Protein 6QX6 (pdb70)

Solvent-accessible surface area: 24223 Å² total; per-residue (Å²): 119,57,65,25,2,0,79,72,2,7,105,41,0,7,120,6,0,122,138,66,23,35,153,85,6,51,8,4,36,40,48,147,46,34,68,60,64,74,28,151,87,98,67,0,72,2,3,0,3,6,2,1,4,109,25,0,5,0,0,0,0,0,14,4,10,4,20,37,61,7,3,23,0,6,0,0,0,1,0,2,9,25,8,10,0,1,2,0,4,0,27,0,32,10,48,114,77,18,13,49,0,18,0,1,6,9,11,3,44,77,68,129,124,14,81,136,112,15,8,112,62,0,53,118,22,23,94,128,12,38,179,65,4,75,44,13,14,96,40,84,125,92,6,91,76,11,35,13,17,1,11,0,19,2,110,6,132,108,36,144,58,0,82,51,97,0,37,78,0,0,42,42,0,0,53,58,0,2,67,30,6,109,74,13,145,72,22,114,76,101,109,65,48,52,140,0,109,89,59,1,24,30,5,3,83,32,18,6,112,97,15,114,22,54,48,58,10,47,148,15,27,20,83,150,27,0,62,110,0,0,62,3,0,0,6,0,0,65,56,18,41,143,72,42,95,17,111,66,21,103,71,13,126,39,117,86,116,74,51,32,129,67,37,156,134,44,13,0,74,70,3,7,105,38,0,8,130,9,0,126,142,65,10,30,155,87,14,64,12,1,29,30,52,147,43,39,65,59,65,88,14,144,78,103,74,0,67,2,3,1,2,6,1,2,4,130,31,0,7,0,0,0,0,1,14,3,14,1,34,101,49,11,8,20,0,8,0,0,0,0,0,3,10,27,6,10,0,1,3,0,6,0,26,0,29,20,67,110,76,19,9,43,0,13,0,0,5,9,12,4,42,74,77,152,145,12,77,144,105,16,6,110,61,0,51,125,24,37,94,122,12,38,150,62,3,90,148,18,21,136,27,65,127,95,6,91,82,14,37,14,57,1,14,1,18,3,97,10,144,109,64,138,75,0,83,53,94,0,34,81,0,0,44,50,0,0,53,63,0,1,73,32,5,106,71,15,147,72,22,114,77,100,111,65,52,52,140,0,122,94,58,1,31,28,4,2,78,38,16,8,100,90,18,114,24,86,41,46,8,27,125,17,14,2,53,67,27,0,44,105,0,2,61,2,0,1,4,0,0,64,60,18,38,138,81,45,74,24,114,66,20,104,79,12,124,46,116,50,113,93,52,35,128,61,39,168

B-factor: mean 30.99, std 13.5, range [9.86, 108.73]

Sequence (526 aa):
AVSDIYKPFWEWAAKTIKERLGDDLVSYPIPDGYLRKEAMVSLAWTQSYGYQTKKMRQIRAAHVNGGASLQVLNLVFFPHMNYDLPFLGLDDLVTLPGGHLIAIDMQPLFQTEEYKKKYAEPCMDMYQKHVKNLPWGGDFPEEAKQYFSPVFLWTRPQEDKQVETYVFEAFKDYINKYLDFVEAAKPVTDPDHLARIRERRQLSYLQYRAEKDPARRGMMFTRMYGPEWTERYIHGFLFDLEEKMESGEYKTGELLPCSDPLNFQPTPSDIYKPFWEWAAKTIKEERLGDDLVSYPIPDGYLRKEAMVSLAWTQSYGYQTKKMRQIRAAHVNGGASLQVLNLVFFPHMNYDLPFLGLDDDLVTLPGGHLIAIDMQPLFQTEEYKKKYAEPCMDMYQKHVKNLPWGGDFPEEAKQYFSPVFLWTRPQEDKQVETYVFEAFKDYINKYLDFVEAAKPVTDPDHLARIRERQLSYLQYRAEKDPARGMFTRMYGPEWTERYIHGFLFDLEEKMESGEYKTGELLPCSDPLNFQPTP

Radius of gyration: 28.07 Å; Cα contacts (8 Å, |Δi|>4): 938; chains: 2; bounding box: 65×59×80 Å

Organism: Guillardia theta (strain CCMP2712) (NCBI:txid905079)

InterPro domains:
  IPR009249 Ferredoxin-dependent bilin reductase [PF05996] (101-327)
  IPR009249 Ferredoxin-dependent bilin reductase [PTHR34557] (62-334)

Foldseek 3Di:
DDQALCPVVLVVVLVCCCVLCPPQKDFADDPPPRQKDWDPVCIKMWHKGWIAGLFWQIWMWIFIGPTQQWTWIWTKTHTFLQFQFFIWTWIWTHHPVFIKTKTARFGLADDPVRCVVPVVVCVVVLVVLCVLFPACDDDDDVCVNRGHPSIRTHTDHDSVCCNPSVSVSSVVSSVVSSVCSVPTDGHDPVVSSVSSVVSLVVVLVCCLVPPCVQVVVCSGPNNPVSNCCSCVPVSPVVVCVVVVQDDGSDHGDDDDGHDSDGDD/DLLCPVVLVVVLVVCCVLCVVFKDFDDDDPPRQKAWDAVVIKIWHKGWMAGLFFQIWMWIFIPHDLAKTWIWTKTHTFLQFQFFIFTWIWIAGNQFIKTKTASFGLADDPVRCVVPVVVCVVVLVVLCVLFPADDPDDPVCPNRGHPSIRIHTDHDSVCCNPSVSVSSVVSVVVSSVCSVPTDGHDPVVSSVSSVVSLCVVLVCCLVPPCVQVVCCVGPNNVVSNCCSCVPVSPVVVCVVVVQDDGSDHRDDPDDRDSDGDD

Structure (mmCIF, N/CA/C/O backbone):
data_6QX6
#
_entry.id   6QX6
#
_cell.length_a   47.690
_cell.length_b   77.690
_cell.length_c   80.940
_cell.angle_alpha   90.00
_cell.angle_beta   91.99
_cell.angle_gamma   90.00
#
_symmetry.space_group_name_H-M   'P 1 21 1'
#
loop_
_entity.id
_entity.type
_entity.pdbx_description
1 polymer 'Ferredoxin bilin reductase plastid'
2 non-polymer 15,16-DIHYDROBILIVERDIN
3 non-polymer 'SULFATE ION'
4 non-polymer 'PENTAETHYLENE GLYCOL'
5 water water
#
loop_
_atom_site.group_PDB
_atom_site.id
_atom_site.type_symbol
_atom_site.label_atom_id
_atom_site.label_alt_id
_atom_site.label_comp_id
_atom_site.label_asym_id
_atom_site.label_entity_id
_atom_site.label_seq_id
_atom_site.pdbx_PDB_ins_code
_atom_site.Cartn_x
_atom_site.Cartn_y
_atom_site.Cartn_z
_atom_site.occupancy
_atom_site.B_iso_or_equiv
_atom_site.auth_seq_id
_atom_site.auth_comp_id
_atom_site.auth_asym_id
_atom_site.auth_atom_id
_atom_site.pdbx_PDB_model_num
ATOM 1 N N . ALA A 1 5 ? 10.592 -15.278 -12.486 1.00 43.04 3 ALA A N 1
ATOM 2 C CA . ALA A 1 5 ? 9.287 -14.760 -12.093 1.00 42.88 3 ALA A CA 1
ATOM 3 C C . ALA A 1 5 ? 9.068 -14.948 -10.595 1.00 42.43 3 ALA A C 1
ATOM 4 O O . ALA A 1 5 ? 9.756 -15.746 -9.957 1.00 35.73 3 ALA A O 1
ATOM 10 N N . VAL A 1 6 ? 8.108 -14.206 -10.037 1.00 49.51 4 VAL A N 1
ATOM 11 C CA . VAL A 1 6 ? 7.796 -14.332 -8.617 1.00 45.87 4 VAL A CA 1
ATOM 12 C C . VAL A 1 6 ? 7.445 -15.784 -8.332 1.00 46.22 4 VAL A C 1
ATOM 13 O O . VAL A 1 6 ? 6.560 -16.361 -8.976 1.00 47.86 4 VAL A O 1
ATOM 26 N N . SER A 1 7 ? 8.145 -16.389 -7.371 1.00 40.72 5 SER A N 1
ATOM 27 C CA . SER A 1 7 ? 7.931 -17.804 -7.090 1.00 55.32 5 SER A CA 1
ATOM 28 C C . SER A 1 7 ? 6.626 -18.037 -6.341 1.00 55.36 5 SER A C 1
ATOM 29 O O . SER A 1 7 ? 5.910 -19.004 -6.624 1.00 57.86 5 SER A O 1
ATOM 37 N N . ASP A 1 8 ? 6.310 -17.181 -5.361 1.00 42.91 6 ASP A N 1
ATOM 38 C CA . ASP A 1 8 ? 5.108 -17.327 -4.535 1.00 37.56 6 ASP A CA 1
ATOM 39 C C . ASP A 1 8 ? 4.353 -16.004 -4.596 1.00 26.34 6 ASP A C 1
ATOM 40 O O . ASP A 1 8 ? 4.388 -15.208 -3.656 1.00 26.15 6 ASP A O 1
ATOM 49 N N . ILE A 1 9 ? 3.660 -15.779 -5.712 1.00 23.54 7 ILE A N 1
ATOM 50 C CA . ILE A 1 9 ? 3.034 -14.483 -5.944 1.00 27.68 7 ILE A CA 1
ATOM 51 C C . ILE A 1 9 ? 1.760 -14.291 -5.130 1.00 24.96 7 ILE A C 1
ATOM 52 O O . ILE A 1 9 ? 1.316 -13.150 -4.956 1.00 25.33 7 ILE A O 1
ATOM 68 N N . TYR A 1 10 ? 1.169 -15.362 -4.602 1.00 28.14 8 TYR A N 1
ATOM 69 C CA . TYR A 1 10 ? -0.047 -15.251 -3.804 1.00 29.22 8 TYR A CA 1
ATOM 70 C C . TYR A 1 10 ? 0.220 -15.288 -2.306 1.00 29.41 8 TYR A C 1
ATOM 71 O O . TYR A 1 10 ? -0.722 -15.159 -1.520 1.00 26.35 8 TYR A O 1
ATOM 89 N N . LYS A 1 11 ? 1.473 -15.447 -1.885 1.00 28.22 9 LYS A N 1
ATOM 90 C CA . LYS A 1 11 ? 1.771 -15.329 -0.460 1.00 26.56 9 LYS A CA 1
ATOM 91 C C . LYS A 1 11 ? 1.346 -13.973 0.085 1.00 22.03 9 LYS A C 1
ATOM 92 O O . LYS A 1 11 ? 0.714 -13.932 1.155 1.00 27.11 9 LYS A O 1
ATOM 111 N N . PRO A 1 12 ? 1.626 -12.846 -0.579 1.00 30.91 10 PRO A N 1
ATOM 112 C CA . PRO A 1 12 ? 1.104 -11.564 -0.076 1.00 33.75 10 PRO A CA 1
ATOM 113 C C . PRO A 1 12 ? -0.412 -11.490 -0.092 1.00 30.44 10 PRO A C 1
ATOM 114 O O . PRO A 1 12 ? -0.999 -10.774 0.729 1.00 24.04 10 PRO A O 1
ATOM 125 N N . PHE A 1 13 ? -1.066 -12.184 -1.026 1.00 23.79 11 PHE A N 1
ATOM 126 C CA . PHE A 1 13 ? -2.524 -12.242 -1.018 1.00 20.40 11 PHE A CA 1
ATOM 127 C C . PHE A 1 13 ? -3.024 -12.925 0.245 1.00 22.27 11 PHE A C 1
ATOM 128 O O . PHE A 1 13 ? -3.868 -12.385 0.970 1.00 23.37 11 PHE A O 1
ATOM 145 N N . TRP A 1 14 ? -2.512 -14.126 0.523 1.00 25.69 12 TRP A N 1
ATOM 146 C CA . TRP A 1 14 ? -2.969 -14.855 1.699 1.00 24.57 12 TRP A CA 1
ATOM 147 C C . TRP A 1 14 ? -2.669 -14.085 2.979 1.00 24.25 12 TRP A C 1
ATOM 148 O O . TRP A 1 14 ? -3.520 -13.997 3.872 1.00 22.46 12 TRP A O 1
ATOM 169 N N . GLU A 1 15 ? -1.462 -13.524 3.094 1.00 29.88 13 GLU A N 1
ATOM 170 C CA . GLU A 1 15 ? -1.112 -12.796 4.308 1.00 24.21 13 GLU A CA 1
ATOM 171 C C . GLU A 1 15 ? -2.069 -11.635 4.549 1.00 25.50 13 GLU A C 1
ATOM 172 O O . GLU A 1 15 ? -2.460 -11.371 5.693 1.00 22.65 13 GLU A O 1
ATOM 184 N N . TRP A 1 16 ? -2.470 -10.936 3.482 1.00 25.58 14 TRP A N 1
ATOM 185 C CA . TRP A 1 16 ? -3.430 -9.849 3.637 1.00 26.17 14 TRP A CA 1
ATOM 186 C C . TRP A 1 16 ? -4.803 -10.381 4.035 1.00 20.50 14 TRP A C 1
ATOM 187 O O . TRP A 1 16 ? -5.451 -9.839 4.938 1.00 22.00 14 TRP A O 1
ATOM 208 N N . ALA A 1 17 ? -5.271 -11.433 3.356 1.00 21.41 15 ALA A N 1
ATOM 209 C CA . ALA A 1 17 ? -6.566 -12.015 3.697 1.00 23.67 15 ALA A CA 1
ATOM 210 C C . ALA A 1 17 ? -6.585 -12.509 5.137 1.00 22.34 15 ALA A C 1
ATOM 211 O O . ALA A 1 17 ? -7.557 -12.285 5.866 1.00 2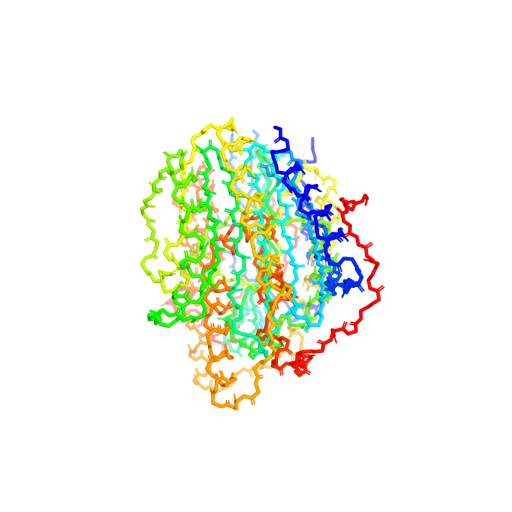1.80 15 ALA A O 1
ATOM 218 N N . ALA A 1 18 ? -5.520 -13.193 5.563 1.00 20.74 16 ALA A N 1
ATOM 219 C CA . ALA A 1 18 ? -5.449 -13.683 6.937 1.00 19.79 16 ALA A CA 1
ATOM 220 C C . ALA A 1 18 ? -5.532 -12.534 7.932 1.00 25.72 16 ALA A C 1
ATOM 221 O O . ALA A 1 18 ? -6.294 -12.591 8.905 1.00 26.44 16 ALA A O 1
ATOM 228 N N . LYS A 1 19 ? -4.740 -11.481 7.710 1.00 24.65 17 LYS A N 1
ATOM 229 C CA . LYS A 1 19 ? -4.792 -10.312 8.580 1.00 24.27 17 LYS A CA 1
ATOM 230 C C . LYS A 1 19 ? -6.192 -9.713 8.620 1.00 32.09 17 LYS A C 1
ATOM 231 O O . LYS A 1 19 ? -6.668 -9.297 9.682 1.00 30.79 17 LYS A O 1
ATOM 250 N N . THR A 1 20 ? -6.859 -9.644 7.469 1.00 27.97 18 THR A N 1
ATOM 251 C CA . THR A 1 20 ? -8.168 -9.005 7.409 1.00 25.85 18 THR A CA 1
ATOM 252 C C . THR A 1 20 ? -9.231 -9.876 8.070 1.00 24.09 18 THR A C 1
ATOM 253 O O . THR A 1 20 ? -10.039 -9.389 8.870 1.00 27.04 18 THR A O 1
ATOM 264 N N . ILE A 1 21 ? -9.241 -11.170 7.748 1.00 24.13 19 ILE A N 1
ATOM 265 C CA . ILE A 1 21 ? -10.149 -12.104 8.410 1.00 22.41 19 ILE A CA 1
ATOM 266 C C . ILE A 1 21 ? -9.986 -12.010 9.920 1.00 24.37 19 ILE A C 1
ATOM 267 O O . ILE A 1 21 ? -10.963 -11.893 10.670 1.00 24.24 19 ILE A O 1
ATOM 283 N N . LYS A 1 22 ? -8.738 -12.049 10.384 1.00 24.24 20 LYS A N 1
ATOM 284 C CA . LYS A 1 22 ? -8.473 -12.057 11.817 1.00 31.12 20 LYS A CA 1
ATOM 285 C C . LYS A 1 22 ? -8.961 -10.773 12.475 1.00 30.66 20 LYS A C 1
ATOM 286 O O . LYS A 1 22 ? -9.598 -10.811 13.536 1.00 27.86 20 LYS A O 1
ATOM 305 N N . GLU A 1 23 ? -8.683 -9.626 11.853 1.00 31.83 21 GLU A N 1
ATOM 306 C CA . GLU A 1 23 ? -9.076 -8.339 12.420 1.00 30.26 21 GLU A CA 1
ATOM 307 C C . GLU A 1 23 ? -10.589 -8.160 12.397 1.00 37.28 21 GLU A C 1
ATOM 308 O O . GLU A 1 23 ? -11.195 -7.785 13.407 1.00 37.41 21 GLU A O 1
ATOM 320 N N . ARG A 1 24 ? -11.216 -8.406 11.246 1.00 32.54 22 ARG A N 1
ATOM 321 C CA . ARG A 1 24 ? -12.609 -8.019 11.066 1.00 32.14 22 ARG A CA 1
ATOM 322 C C . ARG A 1 24 ? -13.584 -9.002 11.702 1.00 28.51 22 ARG A C 1
ATOM 323 O O . ARG A 1 24 ? -14.686 -8.601 12.091 1.00 28.29 22 ARG A O 1
ATOM 344 N N . LEU A 1 25 ? -13.216 -10.278 11.815 1.00 26.34 23 LEU A N 1
ATOM 345 C CA . LEU A 1 25 ? -14.092 -11.261 12.442 1.00 27.07 23 LEU A CA 1
ATOM 346 C C . LEU A 1 25 ? -13.750 -11.516 13.905 1.00 37.84 23 LEU A C 1
ATOM 347 O O . LEU A 1 25 ? -14.607 -12.007 14.647 1.00 40.66 23 LEU A O 1
ATOM 363 N N . GLY A 1 26 ? -12.532 -11.192 14.330 1.00 33.55 24 GLY A N 1
ATOM 364 C CA . GLY A 1 26 ? -12.216 -11.133 15.750 1.00 41.18 24 GLY A CA 1
ATOM 365 C C . GLY A 1 26 ? -12.582 -12.393 16.505 1.00 33.47 24 GLY A C 1
ATOM 366 O O . GLY A 1 26 ? -12.283 -13.515 16.079 1.00 33.35 24 GLY A O 1
ATOM 370 N N . ASP A 1 27 ? -13.236 -12.210 17.656 1.00 34.20 25 ASP A N 1
ATOM 371 C CA . ASP A 1 27 ? -13.550 -13.322 18.545 1.00 46.87 25 ASP A CA 1
ATOM 372 C C . ASP A 1 27 ? -14.667 -14.213 18.022 1.00 42.32 25 ASP A C 1
ATOM 373 O O . ASP A 1 27 ? -14.855 -15.311 18.558 1.00 44.03 25 ASP A O 1
ATOM 382 N N . ASP A 1 28 ? -15.418 -13.775 17.009 1.00 30.18 26 ASP A N 1
ATOM 383 C CA . ASP A 1 28 ? -16.361 -14.673 16.353 1.00 28.92 26 ASP A CA 1
ATOM 384 C C . ASP A 1 28 ? -15.650 -15.779 15.585 1.00 26.57 26 ASP A C 1
ATOM 385 O O . ASP A 1 28 ? -16.260 -16.817 15.305 1.00 31.57 26 ASP A O 1
ATOM 394 N N . LEU A 1 29 ? -14.378 -15.584 15.251 1.00 28.33 27 LEU A N 1
ATOM 395 C CA . LEU A 1 29 ? -13.655 -16.498 14.378 1.00 22.80 27 LEU A CA 1
ATOM 396 C C . LEU A 1 29 ? -13.095 -17.680 15.159 1.00 32.60 27 LEU A C 1
ATOM 397 O O . LEU A 1 29 ? -12.402 -17.498 16.164 1.00 33.06 27 LEU A O 1
ATOM 413 N N . VAL A 1 30 ? -13.387 -18.895 14.692 1.00 25.34 28 VAL A N 1
ATOM 414 C CA . VAL A 1 30 ? -12.813 -20.098 15.276 1.00 25.89 28 VAL A CA 1
ATOM 415 C C . VAL A 1 30 ? -12.336 -21.011 14.153 1.00 28.18 28 VAL A C 1
ATOM 416 O O . VAL A 1 30 ? -12.754 -20.895 13.000 1.00 23.03 28 VAL A O 1
ATOM 429 N N . SER A 1 31 ? -11.443 -21.928 14.507 1.00 22.50 29 SER A N 1
ATOM 430 C CA . SER A 1 31 ? -10.920 -22.865 13.526 1.00 20.37 29 SER A CA 1
ATOM 431 C C . SER A 1 31 ? -12.032 -23.750 12.984 1.00 22.86 29 SER A C 1
ATOM 432 O O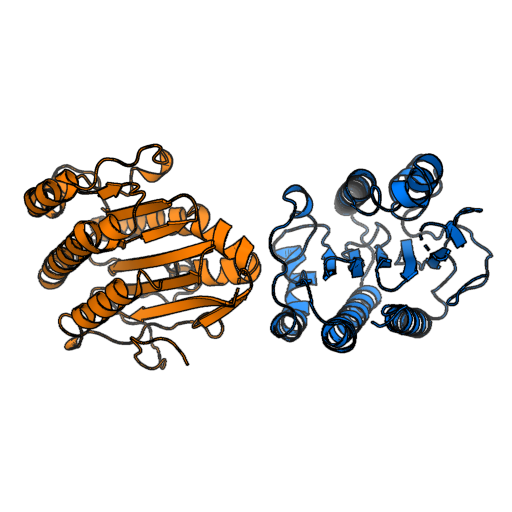 . SER A 1 31 ? -12.966 -24.115 13.702 1.00 22.66 29 SER A O 1
ATOM 440 N N . TYR A 1 32 ? -11.930 -24.071 11.698 1.00 21.22 30 TYR A N 1
ATOM 441 C CA . TYR A 1 32 ? -12.717 -25.099 11.031 1.00 21.74 30 TYR A CA 1
ATOM 442 C C . TYR A 1 32 ? -11.908 -26.389 10.966 1.00 24.15 30 TYR A C 1
ATOM 443 O O . TYR A 1 32 ? -10.715 -26.346 10.632 1.00 21.94 30 TYR A O 1
ATOM 461 N N . PRO A 1 33 ? -12.488 -27.548 11.274 1.00 21.48 31 PRO A N 1
ATOM 462 C CA . PRO A 1 33 ? -11.688 -28.785 11.296 1.00 24.11 31 PRO A CA 1
ATOM 463 C C . PRO A 1 33 ? -11.138 -29.126 9.919 1.00 26.17 31 PRO A C 1
ATOM 464 O O . PRO A 1 33 ? -11.886 -29.286 8.954 1.00 22.51 31 PRO A O 1
ATOM 475 N N . ILE A 1 34 ? -9.815 -29.237 9.835 1.00 24.91 32 ILE A N 1
ATOM 476 C CA . ILE A 1 34 ? -9.137 -29.692 8.625 1.00 29.64 32 ILE A CA 1
ATOM 477 C C . ILE A 1 34 ? -8.844 -31.183 8.800 1.00 31.14 32 ILE A C 1
ATOM 478 O O . ILE A 1 34 ? -8.061 -31.543 9.693 1.00 30.90 32 ILE A O 1
ATOM 494 N N . PRO A 1 35 ? -9.439 -32.066 7.996 1.00 29.02 33 PRO A N 1
ATOM 495 C CA . PRO A 1 35 ? -9.230 -33.506 8.209 1.00 31.05 33 PRO A CA 1
ATOM 496 C C . PRO A 1 35 ? -7.751 -33.864 8.247 1.00 34.23 33 PRO A C 1
ATOM 497 O O . PRO A 1 35 ? -6.941 -33.339 7.480 1.00 31.53 33 PRO A O 1
ATOM 508 N N . ASP A 1 36 ? -7.405 -34.774 9.156 1.00 34.14 34 ASP A N 1
ATOM 509 C CA . ASP A 1 36 ? -6.021 -35.195 9.318 1.00 36.54 34 ASP A CA 1
ATOM 510 C C . ASP A 1 36 ? -5.471 -35.725 8.001 1.00 25.48 34 ASP A C 1
ATOM 511 O O . ASP A 1 36 ? -6.118 -36.528 7.322 1.00 30.13 34 ASP A O 1
ATOM 520 N N . GLY A 1 37 ? -4.271 -35.271 7.641 1.00 30.22 35 GLY A N 1
ATOM 521 C CA . GLY A 1 37 ? -3.658 -35.634 6.382 1.00 31.30 35 GLY A CA 1
ATOM 522 C C . GLY A 1 37 ? -3.927 -34.675 5.243 1.00 29.89 35 GLY A C 1
ATOM 523 O O . GLY A 1 37 ? -3.490 -34.940 4.115 1.00 31.69 35 GLY A O 1
ATOM 527 N N . TYR A 1 38 ? -4.632 -33.572 5.497 1.00 29.47 36 TYR A N 1
ATOM 528 C CA . TYR A 1 38 ? -4.959 -32.602 4.458 1.00 25.89 36 TYR A CA 1
ATOM 529 C C . TYR A 1 38 ? -4.602 -31.181 4.873 1.00 29.51 36 TYR A C 1
ATOM 530 O O . TYR A 1 38 ? -4.987 -30.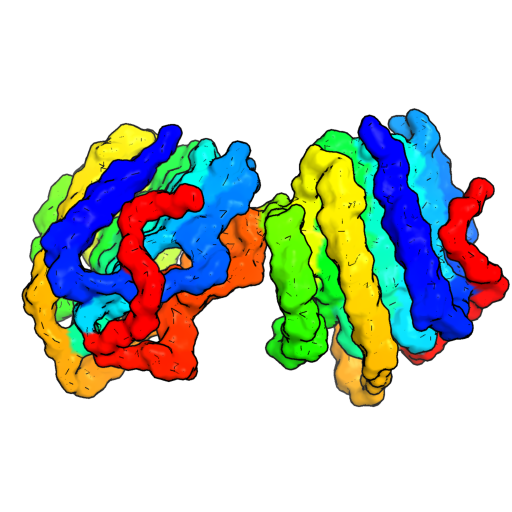229 4.184 1.00 25.63 36 TYR A O 1
ATOM 548 N N . LEU A 1 39 ? -3.858 -31.018 5.969 1.00 24.88 37 LEU A N 1
ATOM 549 C CA . LEU A 1 39 ? -3.374 -29.701 6.366 1.00 23.79 37 LEU A CA 1
ATOM 550 C C . LEU A 1 39 ? -2.229 -29.247 5.471 1.00 28.17 37 LEU A C 1
ATOM 551 O O . LEU A 1 39 ? -2.204 -28.102 5.007 1.00 21.10 37 LEU A O 1
ATOM 567 N N . ARG A 1 40 ? -1.262 -30.131 5.237 1.00 27.19 38 ARG A N 1
ATOM 568 C CA . ARG A 1 40 ? -0.106 -29.837 4.399 1.00 29.64 38 ARG A CA 1
ATOM 569 C C . ARG A 1 40 ? 0.255 -31.106 3.645 1.00 42.48 38 ARG A C 1
ATOM 570 O O . ARG A 1 40 ? 0.470 -32.155 4.259 1.00 42.93 38 ARG A O 1
ATOM 591 N N . LYS A 1 41 ? 0.311 -31.011 2.320 1.00 33.39 39 LYS A N 1
ATOM 592 C CA . LYS A 1 41 ? 0.577 -32.152 1.454 1.00 27.24 39 LYS A CA 1
ATOM 593 C C . LYS A 1 41 ? 1.665 -31.759 0.469 1.00 30.84 39 LYS A C 1
ATOM 594 O O . LYS A 1 41 ? 1.566 -30.714 -0.180 1.00 28.49 39 LYS A O 1
ATOM 613 N N . GLU A 1 42 ? 2.703 -32.588 0.363 1.00 27.31 40 GLU A N 1
ATOM 614 C CA . GLU A 1 42 ? 3.864 -32.274 -0.456 1.00 31.65 40 GLU A CA 1
ATOM 615 C C . GLU A 1 42 ? 4.202 -33.447 -1.361 1.00 39.51 40 GLU A C 1
ATOM 616 O O . GLU A 1 42 ? 4.041 -34.609 -0.977 1.00 39.76 40 GLU A O 1
ATOM 628 N N . ALA A 1 43 ? 4.669 -33.132 -2.567 1.00 31.29 41 ALA A N 1
ATOM 629 C CA . ALA A 1 43 ? 5.118 -34.146 -3.509 1.00 40.03 41 ALA A CA 1
ATOM 630 C C . ALA A 1 43 ? 6.042 -33.490 -4.523 1.00 40.66 41 ALA A C 1
ATOM 631 O O . ALA A 1 43 ? 5.928 -32.293 -4.804 1.00 38.51 41 ALA A O 1
ATOM 638 N N . MET A 1 44 ? 6.962 -34.285 -5.060 1.00 40.21 42 MET A N 1
ATOM 639 C CA . MET A 1 44 ? 7.851 -33.814 -6.112 1.00 44.36 42 MET A CA 1
ATOM 640 C C . MET A 1 44 ? 7.112 -33.786 -7.443 1.00 45.34 42 MET A C 1
ATOM 641 O O . MET A 1 44 ? 6.300 -34.667 -7.739 1.00 49.58 42 MET A O 1
ATOM 655 N N . VAL A 1 45 ? 7.397 -32.764 -8.245 1.00 53.50 43 VAL A N 1
ATOM 656 C CA . VAL A 1 45 ? 6.722 -32.585 -9.525 1.00 57.32 43 VAL A CA 1
ATOM 657 C C . VAL A 1 45 ? 7.732 -32.554 -10.665 1.00 65.57 43 VAL A C 1
ATOM 658 O O . VAL A 1 45 ? 7.445 -32.036 -11.744 1.00 65.22 43 VAL A O 1
ATOM 671 N N . SER A 1 52 ? 10.934 -29.732 -8.659 1.00 54.93 50 SER A N 1
ATOM 672 C CA . SER A 1 52 ? 10.981 -29.069 -7.361 1.00 49.45 50 SER A CA 1
ATOM 673 C C . SER A 1 52 ? 9.871 -29.575 -6.445 1.00 59.11 50 SER A C 1
ATOM 674 O O . SER A 1 52 ? 8.941 -30.248 -6.888 1.00 46.38 50 SER A O 1
ATOM 682 N N . LEU A 1 53 ? 9.981 -29.245 -5.161 1.00 43.09 51 LEU A N 1
ATOM 683 C CA . LEU A 1 53 ? 8.958 -29.614 -4.194 1.00 41.36 51 LEU A CA 1
ATOM 684 C C . LEU A 1 53 ? 7.715 -28.755 -4.398 1.00 34.02 51 LEU A C 1
ATOM 685 O O . LEU A 1 53 ? 7.810 -27.531 -4.525 1.00 32.01 51 LEU A O 1
ATOM 701 N N . ALA A 1 54 ? 6.551 -29.399 -4.445 1.00 32.51 52 ALA A N 1
ATOM 702 C CA . ALA A 1 54 ? 5.272 -28.712 -4.573 1.00 32.88 52 ALA A CA 1
ATOM 703 C C . ALA A 1 54 ? 4.393 -29.084 -3.389 1.00 33.88 52 ALA A C 1
ATOM 704 O O . ALA A 1 54 ? 4.183 -30.271 -3.119 1.00 44.40 52 ALA A O 1
ATOM 711 N N . TRP A 1 55 ? 3.875 -28.074 -2.694 1.00 31.12 53 TRP A N 1
ATOM 712 C CA . TRP A 1 55 ? 3.091 -28.289 -1.489 1.00 28.86 53 TRP A CA 1
ATOM 713 C C . TRP A 1 55 ? 1.738 -27.603 -1.604 1.00 29.53 53 TRP A C 1
ATOM 714 O O . TRP A 1 55 ? 1.554 -26.658 -2.375 1.00 22.28 53 TRP A O 1
ATOM 735 N N . THR A 1 56 ? 0.791 -28.102 -0.816 1.00 23.40 54 THR A N 1
ATOM 736 C CA . THR A 1 56 ? -0.537 -27.513 -0.693 1.00 21.12 54 THR A CA 1
ATOM 737 C C . THR A 1 56 ? -0.795 -27.277 0.787 1.00 27.24 54 THR A C 1
ATOM 738 O O . THR A 1 56 ? -0.732 -28.218 1.585 1.00 27.45 54 THR A O 1
ATOM 749 N N . GLN A 1 57 ? -1.043 -26.022 1.150 1.00 18.19 55 GLN A N 1
ATOM 750 C CA . GLN A 1 57 ? -1.294 -25.612 2.525 1.00 19.84 55 GLN A CA 1
ATOM 751 C C . GLN A 1 57 ? -2.773 -25.276 2.678 1.00 27.53 55 GLN A C 1
ATOM 752 O O . GLN A 1 57 ? -3.327 -24.523 1.870 1.00 22.04 55 GLN A O 1
ATOM 766 N N . SER A 1 58 ? -3.406 -25.824 3.715 1.00 16.50 56 SER A N 1
ATOM 767 C CA . SER A 1 58 ? -4.827 -25.618 3.967 1.00 18.87 56 SER A CA 1
ATOM 768 C C . SER A 1 58 ? -5.031 -24.661 5.135 1.00 21.36 56 SER A C 1
ATOM 769 O O . SER A 1 58 ? -4.267 -24.672 6.106 1.00 22.88 56 SER A O 1
ATOM 777 N N . TYR A 1 59 ? -6.071 -23.836 5.027 1.00 21.77 57 TYR A N 1
ATOM 778 C CA . TYR A 1 59 ? -6.516 -22.951 6.093 1.00 16.74 57 TYR A CA 1
ATOM 779 C C . TYR A 1 59 ? -8.029 -23.063 6.204 1.00 18.17 57 TYR A C 1
ATOM 780 O O . TYR A 1 59 ? -8.714 -23.212 5.190 1.00 19.28 57 TYR A O 1
ATOM 798 N N . GLY A 1 60 ? -8.548 -22.983 7.428 1.00 21.54 58 GLY A N 1
ATOM 799 C CA . GLY A 1 60 ? -9.978 -23.124 7.639 1.00 20.80 58 GLY A CA 1
ATOM 800 C C . GLY A 1 60 ? -10.498 -22.426 8.879 1.00 20.15 58 GLY A C 1
ATOM 801 O O . GLY A 1 60 ? -9.913 -22.547 9.959 1.00 21.10 58 GLY A O 1
ATOM 805 N N . TYR A 1 61 ? -11.608 -21.700 8.731 1.00 19.12 59 TYR A N 1
ATOM 806 C CA . TYR A 1 61 ? -12.215 -20.938 9.814 1.00 20.57 59 TYR A CA 1
ATOM 807 C C . TYR A 1 61 ? -13.728 -20.995 9.678 1.00 18.79 59 TYR A C 1
ATOM 808 O O . TYR A 1 61 ? -14.265 -21.410 8.646 1.00 15.82 59 TYR A O 1
ATOM 826 N N . GLN A 1 62 ? -14.414 -20.541 10.725 1.00 20.54 60 GLN A N 1
ATOM 827 C CA . GLN A 1 62 ? -15.870 -20.513 10.739 1.00 19.17 60 GLN A CA 1
ATOM 828 C C . GLN A 1 62 ? -16.346 -19.470 11.740 1.00 18.07 60 GLN A C 1
ATOM 829 O O . GLN A 1 62 ? -15.639 -19.136 12.694 1.00 22.44 60 GLN A O 1
ATOM 843 N N . THR A 1 63 ? -17.554 -18.957 11.500 1.00 19.39 61 THR A N 1
ATOM 844 C CA . THR A 1 63 ? -18.257 -18.083 12.430 1.00 21.46 61 THR A CA 1
ATOM 845 C C . THR A 1 63 ? -19.724 -18.494 12.434 1.00 22.48 61 THR A C 1
ATOM 846 O O . THR A 1 63 ? -20.136 -19.393 11.696 1.00 21.29 61 THR A O 1
ATOM 857 N N . LYS A 1 64 ? -20.534 -17.815 13.249 1.00 22.18 62 LYS A N 1
ATOM 858 C CA . LYS A 1 64 ? -21.954 -18.142 13.279 1.00 25.84 62 LYS A CA 1
ATOM 859 C C . LYS A 1 64 ? -22.658 -17.764 11.981 1.00 27.51 62 LYS A C 1
ATOM 860 O O . LYS A 1 64 ? -23.769 -18.243 11.736 1.00 25.31 62 LYS A O 1
ATOM 879 N N . LYS A 1 65 ? -22.039 -16.929 11.146 1.00 18.63 63 LYS A N 1
ATOM 880 C CA . LYS A 1 65 ? -22.582 -16.607 9.834 1.00 18.53 63 LYS A CA 1
ATOM 881 C C . LYS A 1 65 ? -21.839 -17.279 8.691 1.00 24.63 63 LYS A C 1
ATOM 882 O O . LYS A 1 65 ? -22.432 -17.500 7.633 1.00 21.56 63 LYS A O 1
ATOM 901 N N . MET A 1 66 ? -20.560 -17.607 8.880 1.00 20.08 64 MET A N 1
ATOM 902 C CA . MET A 1 66 ? -19.735 -18.231 7.851 1.00 18.97 64 MET A CA 1
ATOM 903 C C . MET A 1 66 ? -19.547 -19.701 8.206 1.00 20.24 64 MET A C 1
ATOM 904 O O . MET A 1 66 ? -18.784 -20.031 9.122 1.00 19.68 64 MET A O 1
ATOM 918 N N . ARG A 1 67 ? -20.236 -20.583 7.477 1.00 18.45 65 ARG A N 1
ATOM 919 C CA . ARG A 1 67 ? -20.068 -22.014 7.699 1.00 18.19 65 ARG A CA 1
ATOM 920 C C . ARG A 1 67 ? -18.607 -22.415 7.561 1.00 20.40 65 ARG A C 1
ATOM 921 O O . ARG A 1 67 ? -18.066 -23.143 8.402 1.00 16.84 65 ARG A O 1
ATOM 942 N N . GLN A 1 68 ? -17.956 -21.962 6.494 1.00 18.04 66 GLN A N 1
ATOM 943 C CA . GLN A 1 68 ? -16.570 -22.327 6.244 1.00 18.53 66 GLN A CA 1
ATOM 944 C C . GLN A 1 68 ? -15.896 -21.223 5.443 1.00 19.29 66 GLN A C 1
ATOM 945 O O . GLN A 1 68 ? -16.399 -20.818 4.391 1.00 17.66 66 GLN A O 1
ATOM 959 N N . ILE A 1 69 ? -14.776 -20.735 5.958 1.00 16.50 67 ILE A N 1
ATOM 960 C CA . ILE A 1 69 ? -13.840 -19.908 5.207 1.00 19.74 67 ILE A CA 1
ATOM 961 C C . ILE A 1 69 ? -12.591 -20.759 5.053 1.00 18.54 67 ILE A C 1
ATOM 962 O O . ILE A 1 69 ? -11.924 -21.060 6.048 1.00 21.31 67 ILE A O 1
ATOM 978 N N . ARG A 1 70 ? -12.279 -21.189 3.832 1.00 18.18 68 ARG A N 1
ATOM 979 C CA . ARG A 1 70 ? -11.163 -22.109 3.665 1.00 17.97 68 ARG A CA 1
ATOM 980 C C . ARG A 1 70 ? -10.338 -21.725 2.450 1.00 20.59 68 ARG A C 1
ATOM 981 O O . ARG A 1 70 ? -10.853 -21.204 1.457 1.00 16.57 68 ARG A O 1
ATOM 1002 N N . ALA A 1 71 ? -9.040 -21.990 2.548 1.00 19.13 69 ALA A N 1
ATOM 1003 C CA . ALA A 1 71 ? -8.108 -21.709 1.472 1.00 16.80 69 ALA A CA 1
ATOM 1004 C C . ALA A 1 71 ? -7.236 -22.927 1.215 1.00 21.43 69 ALA A C 1
ATOM 1005 O O . ALA A 1 71 ? -6.831 -23.627 2.149 1.00 18.86 69 ALA A O 1
ATOM 1012 N N . ALA A 1 72 ? -6.977 -23.181 -0.061 1.00 18.52 70 ALA A N 1
ATOM 1013 C CA . ALA A 1 72 ? -5.901 -24.057 -0.500 1.00 16.62 70 ALA A CA 1
ATOM 1014 C C . ALA A 1 72 ? -4.871 -23.172 -1.187 1.00 27.18 70 ALA A C 1
ATOM 1015 O O . ALA A 1 72 ? -5.199 -22.472 -2.152 1.00 21.18 70 ALA A O 1
ATOM 1022 N N . HIS A 1 73 ? -3.648 -23.169 -0.667 1.00 19.31 71 HIS A N 1
ATOM 1023 C CA . HIS A 1 73 ? -2.554 -22.374 -1.215 1.00 21.17 71 HIS A CA 1
ATOM 1024 C C . HIS A 1 73 ? -1.522 -23.347 -1.773 1.00 27.36 71 HIS A C 1
ATOM 1025 O O . HIS A 1 73 ? -0.796 -23.995 -1.011 1.00 29.50 71 HIS A O 1
ATOM 1039 N N . VAL A 1 74 ? -1.462 -23.449 -3.099 1.00 24.36 72 VAL A N 1
ATOM 1040 C CA . VAL A 1 74 ? -0.608 -24.412 -3.786 1.00 26.96 72 VAL A CA 1
ATOM 1041 C C . VAL A 1 74 ? 0.611 -23.687 -4.334 1.00 33.56 72 VAL A C 1
ATOM 1042 O O . VAL A 1 74 ? 0.481 -22.644 -4.988 1.00 25.38 72 VAL A O 1
ATOM 1055 N N . ASN A 1 75 ? 1.794 -24.250 -4.095 1.00 23.25 73 ASN A N 1
ATOM 1056 C CA . ASN A 1 75 ? 3.042 -23.657 -4.564 1.00 23.37 73 ASN A CA 1
ATOM 1057 C C . ASN A 1 75 ? 3.958 -24.772 -5.045 1.00 33.78 73 ASN A C 1
ATOM 1058 O O . ASN A 1 75 ? 4.488 -25.536 -4.232 1.00 30.94 73 ASN A O 1
ATOM 1069 N N . GLY A 1 76 ? 4.143 -24.859 -6.360 1.00 34.20 74 GLY A N 1
ATOM 1070 C CA . GLY A 1 76 ? 5.122 -25.754 -6.942 1.00 35.47 74 GLY A CA 1
ATOM 1071 C C . GLY A 1 76 ? 6.085 -24.991 -7.826 1.00 37.25 74 GLY A C 1
ATOM 1072 O O . GLY A 1 76 ? 6.419 -25.434 -8.929 1.00 45.35 74 GLY A O 1
ATOM 1076 N N . GLY A 1 77 ? 6.535 -23.836 -7.344 1.00 32.27 75 GLY A N 1
ATOM 1077 C CA . GLY A 1 77 ? 7.347 -22.943 -8.142 1.00 42.11 75 GLY A CA 1
ATOM 1078 C C . GLY A 1 77 ? 6.491 -22.000 -8.960 1.00 42.51 75 GLY A C 1
ATOM 1079 O O . GLY A 1 77 ? 5.259 -22.073 -8.978 1.00 42.61 75 GLY A O 1
ATOM 1083 N N . ALA A 1 78 ? 7.168 -21.085 -9.661 1.00 54.22 76 ALA A N 1
ATOM 1084 C CA . ALA A 1 78 ? 6.462 -20.070 -10.439 1.00 52.20 76 ALA A CA 1
ATOM 1085 C C . ALA A 1 78 ? 5.461 -20.695 -11.406 1.00 49.03 76 ALA A C 1
ATOM 1086 O O . ALA A 1 78 ? 4.383 -20.138 -11.641 1.00 49.41 76 ALA A O 1
ATOM 1093 N N . SER A 1 79 ? 5.797 -21.855 -11.971 1.00 48.11 77 SER A N 1
ATOM 1094 C CA . SER A 1 79 ? 4.946 -22.488 -12.972 1.00 52.14 77 SER A CA 1
ATOM 1095 C C . SER A 1 79 ? 3.697 -23.138 -12.391 1.00 51.80 77 SER A C 1
ATOM 1096 O O . SER A 1 79 ? 2.861 -23.624 -13.160 1.00 35.99 77 SER A O 1
ATOM 1104 N N . LEU A 1 80 ? 3.552 -23.183 -11.069 1.00 41.33 78 LEU A N 1
ATOM 1105 C CA . LEU A 1 80 ? 2.390 -23.827 -10.463 1.00 35.67 78 LEU A CA 1
ATOM 1106 C C . LEU A 1 80 ? 2.104 -23.103 -9.152 1.00 33.53 78 LEU A C 1
ATOM 1107 O O . LEU A 1 80 ? 2.749 -23.376 -8.136 1.00 28.21 78 LEU A O 1
ATOM 1123 N N . GLN A 1 81 ? 1.147 -22.180 -9.186 1.00 23.09 79 GLN A N 1
ATOM 1124 C CA . GLN A 1 81 ? 0.734 -21.444 -8.004 1.00 23.19 79 GLN A CA 1
ATOM 1125 C C . GLN A 1 81 ? -0.778 -21.309 -8.021 1.00 27.48 79 GLN A C 1
ATOM 1126 O O . GLN A 1 81 ? -1.369 -21.034 -9.069 1.00 23.99 79 GLN A O 1
ATOM 1140 N N . VAL A 1 82 ? -1.400 -21.512 -6.865 1.00 26.99 80 VAL A N 1
ATOM 1141 C CA . VAL A 1 82 ? -2.845 -21.360 -6.749 1.00 20.31 80 VAL A CA 1
ATOM 1142 C C . VAL A 1 82 ? -3.167 -20.843 -5.357 1.00 21.82 80 VAL A C 1
ATOM 1143 O O . VAL A 1 82 ? -2.600 -21.300 -4.362 1.00 21.49 80 VAL A O 1
ATOM 1156 N N . LEU A 1 83 ? -4.074 -19.872 -5.292 1.00 19.63 81 LEU A N 1
ATOM 1157 C CA . LEU A 1 83 ? -4.758 -19.528 -4.052 1.00 19.53 81 LEU A CA 1
ATOM 1158 C C . LEU A 1 83 ? -6.247 -19.673 -4.326 1.00 21.03 81 LEU A C 1
ATOM 1159 O O . LEU A 1 83 ? -6.814 -18.913 -5.121 1.00 19.69 81 LEU A O 1
ATOM 1175 N N . ASN A 1 84 ? -6.858 -20.678 -3.704 1.00 19.54 82 ASN A N 1
ATOM 1176 C CA . ASN A 1 84 ? -8.284 -20.967 -3.823 1.00 18.86 82 ASN A CA 1
ATOM 1177 C C . ASN A 1 84 ? -8.903 -20.635 -2.472 1.00 17.23 82 ASN A C 1
ATOM 1178 O O . ASN A 1 84 ? -8.779 -21.409 -1.520 1.00 17.76 82 ASN A O 1
ATOM 1189 N N . LEU A 1 85 ? -9.557 -19.479 -2.389 1.00 17.28 83 LEU A N 1
ATOM 1190 C CA . LEU A 1 85 ? -10.115 -18.971 -1.142 1.00 18.42 83 LEU A CA 1
ATOM 1191 C C . LEU A 1 85 ? -11.605 -18.741 -1.336 1.00 21.29 83 LEU A C 1
ATOM 1192 O O . LEU A 1 85 ? -12.005 -17.984 -2.225 1.00 19.38 83 LEU A O 1
ATOM 1208 N N . VAL A 1 86 ? -12.421 -19.395 -0.510 1.00 17.58 84 VAL A N 1
ATOM 1209 C CA . VAL A 1 86 ? -13.872 -19.318 -0.624 1.00 16.77 84 VAL A CA 1
ATOM 1210 C C . VAL A 1 86 ? -14.483 -19.100 0.751 1.00 16.99 84 VAL A C 1
ATOM 1211 O O . VAL A 1 86 ? -14.084 -19.738 1.734 1.00 15.50 84 VAL A O 1
ATOM 1224 N N . PHE A 1 87 ? -15.454 -18.191 0.810 1.00 14.51 85 PHE A N 1
ATOM 1225 C CA . PHE A 1 87 ? -16.282 -17.965 1.988 1.00 17.32 85 PHE A CA 1
ATOM 1226 C C . PHE A 1 87 ? -17.646 -18.604 1.740 1.00 22.34 85 PHE A C 1
ATOM 1227 O O . PHE A 1 87 ? -18.347 -18.227 0.793 1.00 19.32 85 PHE A O 1
ATOM 1244 N N . PHE A 1 88 ? -18.020 -19.555 2.592 1.00 19.48 86 PHE A N 1
ATOM 1245 C CA . PHE A 1 88 ? -19.288 -20.270 2.479 1.00 15.56 86 PHE A CA 1
ATOM 1246 C C . PHE A 1 88 ? -20.205 -19.833 3.615 1.00 16.73 86 PHE A C 1
ATOM 1247 O O . PHE A 1 88 ? -19.931 -20.166 4.779 1.00 18.46 86 PHE A O 1
ATOM 1264 N N . PRO A 1 89 ? -21.294 -19.111 3.354 1.00 16.35 87 PRO A N 1
ATOM 1265 C CA . PRO A 1 89 ? -22.191 -18.734 4.451 1.00 16.41 87 PRO A CA 1
ATOM 1266 C C . PRO A 1 89 ? -22.965 -19.928 4.984 1.00 13.31 87 PRO A C 1
ATOM 1267 O O . PRO A 1 89 ? -23.207 -20.912 4.281 1.00 18.18 87 PRO A O 1
ATOM 1278 N N . HIS A 1 90 ? -23.373 -19.824 6.246 1.00 17.06 88 HIS A N 1
ATOM 1279 C CA . HIS A 1 90 ? -24.364 -20.750 6.772 1.00 16.27 88 HIS A CA 1
ATOM 1280 C C . HIS A 1 90 ? -25.657 -20.611 5.979 1.00 15.33 88 HIS A C 1
ATOM 1281 O O . HIS A 1 90 ? -25.972 -19.545 5.445 1.00 17.84 88 HIS A O 1
ATOM 1295 N N . MET A 1 91 ? -26.404 -21.704 5.879 1.00 23.36 89 MET A N 1
ATOM 1296 C CA . MET A 1 91 ? -27.553 -21.708 4.985 1.00 21.54 89 MET A CA 1
ATOM 1297 C C . MET A 1 91 ? -28.814 -21.126 5.619 1.00 18.41 89 MET A C 1
ATOM 1298 O O . MET A 1 91 ? -29.893 -21.244 5.024 1.00 21.64 89 MET A O 1
ATOM 1312 N N . ASN A 1 92 ? -28.712 -20.497 6.792 1.00 17.73 90 ASN A N 1
ATOM 1313 C CA . ASN A 1 92 ? -29.773 -19.630 7.291 1.00 19.82 90 ASN A CA 1
ATOM 1314 C C . ASN A 1 92 ? -29.528 -18.170 6.926 1.00 22.39 90 ASN A C 1
ATOM 1315 O O . ASN A 1 92 ? -30.155 -17.273 7.504 1.00 18.10 90 ASN A O 1
ATOM 1326 N N . TYR A 1 93 ? -28.619 -17.919 5.986 1.00 21.25 91 TYR A N 1
ATOM 1327 C CA . TYR A 1 93 ? -28.404 -16.603 5.406 1.00 17.23 91 TYR A CA 1
ATOM 1328 C C . TYR A 1 93 ? -28.466 -16.725 3.893 1.00 20.78 91 TYR A C 1
ATOM 1329 O O . TYR A 1 93 ? -28.071 -17.746 3.325 1.00 20.02 91 TYR A O 1
ATOM 1347 N N . ASP A 1 94 ? -28.971 -15.679 3.239 1.00 20.09 92 ASP A N 1
ATOM 1348 C CA . ASP A 1 94 ? -29.031 -15.647 1.785 1.00 22.24 92 ASP A CA 1
ATOM 1349 C C . ASP A 1 94 ? -27.808 -14.976 1.174 1.00 20.16 92 ASP A C 1
ATOM 1350 O O . ASP A 1 94 ? -27.843 -14.584 0.001 1.00 20.08 92 ASP A O 1
ATOM 1359 N N . LEU A 1 95 ? -26.733 -14.846 1.945 1.00 16.25 93 LEU A N 1
ATOM 1360 C CA . LEU A 1 95 ? -25.518 -14.228 1.449 1.00 14.26 93 LEU A CA 1
ATOM 1361 C C . LEU A 1 95 ? -24.977 -15.012 0.256 1.00 15.20 93 LEU A C 1
ATOM 1362 O O . LEU A 1 95 ? -25.113 -16.238 0.196 1.00 16.35 93 LEU A O 1
ATOM 1378 N N . PRO A 1 96 ? -24.350 -14.337 -0.700 1.00 17.29 94 PRO A N 1
ATOM 1379 C CA . PRO A 1 96 ? -23.647 -15.057 -1.763 1.00 15.99 94 PRO A CA 1
ATOM 1380 C C . PRO A 1 96 ? -22.365 -15.675 -1.231 1.00 17.62 94 PRO A C 1
ATOM 1381 O O . PRO A 1 96 ? -21.910 -15.391 -0.122 1.00 16.35 94 PRO A O 1
ATOM 1392 N N . PHE A 1 97 ? -21.796 -16.563 -2.034 1.00 19.28 95 PHE A N 1
ATOM 1393 C CA . PHE A 1 97 ? -20.453 -17.038 -1.762 1.00 20.71 95 PHE A CA 1
ATOM 1394 C C . PHE A 1 97 ? -19.467 -15.960 -2.189 1.00 26.84 95 PHE A C 1
ATOM 1395 O O . PHE A 1 97 ? -19.765 -15.133 -3.053 1.00 27.46 95 PHE A O 1
ATOM 1412 N N . LEU A 1 98 ? -18.302 -15.945 -1.553 1.00 15.71 96 LEU A N 1
ATOM 1413 C CA . LEU A 1 98 ? -17.179 -15.140 -2.023 1.00 15.62 96 LEU A CA 1
ATOM 1414 C C . LEU A 1 98 ? -16.145 -16.121 -2.549 1.00 18.84 96 LEU A C 1
ATOM 1415 O O . LEU A 1 98 ? -15.549 -16.876 -1.773 1.00 19.94 96 LEU A O 1
ATOM 1431 N N . GLY A 1 99 ? -15.961 -16.127 -3.865 1.00 15.84 97 GLY A N 1
ATOM 1432 C CA . GLY A 1 99 ? -15.039 -17.033 -4.512 1.00 16.72 97 GLY A CA 1
ATOM 1433 C C . GLY A 1 99 ? -13.851 -16.307 -5.098 1.00 18.12 97 GLY A C 1
ATOM 1434 O O . GLY A 1 99 ? -14.003 -15.408 -5.930 1.00 18.77 97 GLY A O 1
ATOM 1438 N N . LEU A 1 100 ? -12.656 -16.694 -4.663 1.00 18.80 98 LEU A N 1
ATOM 1439 C CA . LEU A 1 100 ? -11.415 -16.076 -5.116 1.00 16.54 98 LEU A CA 1
ATOM 1440 C C . LEU A 1 100 ? -10.493 -17.192 -5.586 1.00 20.20 98 LEU A C 1
ATOM 1441 O O . LEU A 1 100 ? -9.866 -17.869 -4.764 1.00 24.78 98 LEU A O 1
ATOM 1457 N N A ASP A 1 101 ? -10.464 -17.393 -6.910 0.51 18.65 99 ASP A N 1
ATOM 1458 N N B ASP A 1 101 ? -10.348 -17.356 -6.889 0.49 18.43 99 ASP A N 1
ATOM 1459 C CA A ASP A 1 101 ? -9.625 -18.397 -7.556 0.51 20.25 99 ASP A CA 1
ATOM 1460 C CA B ASP A 1 101 ? -9.583 -18.465 -7.454 0.49 20.17 99 ASP A CA 1
ATOM 1461 C C A ASP A 1 101 ? -8.509 -17.667 -8.284 0.51 23.10 99 ASP A C 1
ATOM 1462 C C B ASP A 1 101 ? -8.490 -17.871 -8.333 0.49 23.03 99 ASP A C 1
ATOM 1463 O O A ASP A 1 101 ? -8.768 -16.950 -9.258 0.51 19.73 99 ASP A O 1
ATOM 1464 O O B ASP A 1 101 ? -8.753 -17.450 -9.462 0.49 19.19 99 ASP A O 1
ATOM 1481 N N . LEU A 1 102 ? -7.272 -17.839 -7.813 1.00 19.13 100 LEU A N 1
ATOM 1482 C CA . LEU A 1 102 ? -6.121 -17.207 -8.445 1.00 19.08 100 LEU A CA 1
ATOM 1483 C C . LEU A 1 102 ? -5.162 -18.312 -8.868 1.00 23.43 100 LEU A C 1
ATOM 1484 O O . LEU A 1 102 ? -4.585 -18.994 -8.017 1.00 26.70 100 LEU A O 1
ATOM 1500 N N . VAL A 1 103 ? -4.989 -18.489 -10.175 1.00 24.82 101 VAL A N 1
ATOM 1501 C CA . VAL A 1 103 ? -4.245 -19.620 -10.717 1.00 24.19 101 VAL A CA 1
ATOM 1502 C C . VAL A 1 103 ? -3.136 -19.105 -11.622 1.00 29.35 101 VAL A C 1
ATOM 1503 O O . VAL A 1 103 ? -3.384 -18.281 -12.509 1.00 30.31 101 VAL A O 1
ATOM 1516 N N . THR A 1 104 ? -1.918 -19.591 -11.398 1.00 27.37 102 THR A N 1
ATOM 1517 C CA . THR A 1 104 ? -0.768 -19.256 -12.229 1.00 28.53 102 THR A CA 1
ATOM 1518 C C . THR A 1 104 ? -0.181 -20.547 -12.780 1.00 32.62 102 THR A C 1
ATOM 1519 O O . THR A 1 104 ? 0.278 -21.404 -12.015 1.00 28.10 102 THR A O 1
ATOM 1530 N N . LEU A 1 105 ? -0.199 -20.681 -14.101 1.00 29.12 103 LEU A N 1
ATOM 1531 C CA . LEU A 1 105 ? 0.273 -21.871 -14.792 1.00 31.48 103 LEU A CA 1
ATOM 1532 C C . LEU A 1 105 ? 1.351 -21.465 -15.788 1.00 38.19 103 LEU A C 1
ATOM 1533 O O . LEU A 1 105 ? 1.590 -20.265 -15.980 1.00 33.53 103 LEU A O 1
ATOM 1549 N N . PRO A 1 106 ? 2.032 -22.415 -16.434 1.00 41.15 104 PRO A N 1
ATOM 1550 C CA . PRO A 1 106 ? 3.039 -22.014 -17.429 1.00 45.29 104 PRO A CA 1
ATOM 1551 C C . PRO A 1 106 ? 2.461 -21.156 -18.540 1.00 40.93 104 PRO A C 1
ATOM 1552 O O . PRO A 1 106 ? 3.149 -20.257 -19.041 1.00 57.98 104 PRO A O 1
ATOM 1563 N N . GLY A 1 107 ? 1.210 -21.397 -18.930 1.00 41.52 105 GLY A N 1
ATOM 1564 C CA . GLY A 1 107 ? 0.561 -20.641 -19.979 1.00 43.33 105 GLY A CA 1
ATOM 1565 C C . GLY A 1 107 ? 0.035 -19.280 -19.583 1.00 55.54 105 GLY A C 1
ATOM 1566 O O . GLY A 1 107 ? -0.462 -18.553 -20.447 1.00 66.62 105 GLY A O 1
ATOM 1570 N N . GLY A 1 108 ? 0.116 -18.909 -18.310 1.00 45.36 106 GLY A N 1
ATOM 1571 C CA . GLY A 1 108 ? -0.265 -17.585 -17.874 1.00 50.90 106 GLY A CA 1
ATOM 1572 C C . GLY A 1 108 ? -1.097 -17.640 -16.611 1.00 39.73 106 GLY A C 1
ATOM 1573 O O . GLY A 1 108 ? -1.196 -18.671 -15.948 1.00 33.68 106 GLY A O 1
ATOM 1577 N N . HIS A 1 109 ? -1.705 -16.502 -16.286 1.00 36.34 107 HIS A N 1
ATOM 1578 C CA . HIS A 1 109 ? -2.497 -16.347 -15.074 1.00 29.89 107 HIS A CA 1
ATOM 1579 C C . HIS A 1 109 ? -3.985 -16.476 -15.383 1.00 33.65 107 HIS A C 1
ATOM 1580 O O . HIS A 1 109 ? -4.455 -16.033 -16.436 1.00 33.73 107 HIS A O 1
ATOM 1594 N N . LEU A 1 110 ? -4.721 -17.087 -14.454 1.00 30.30 108 LEU A N 1
ATOM 1595 C CA . LEU A 1 110 ? -6.176 -17.173 -14.512 1.00 30.75 108 LEU A CA 1
ATOM 1596 C C . LEU A 1 110 ? -6.738 -16.616 -13.212 1.00 24.82 108 LEU A C 1
ATOM 1597 O O . LEU A 1 110 ? -6.349 -17.064 -12.131 1.00 21.74 108 LEU A O 1
ATOM 1613 N N . ILE A 1 111 ? -7.656 -15.655 -13.309 1.00 18.66 109 ILE A N 1
ATOM 1614 C CA . ILE A 1 111 ? -8.160 -14.947 -12.137 1.00 20.89 109 ILE A CA 1
ATOM 1615 C C . ILE A 1 111 ? -9.679 -14.945 -12.187 1.00 19.86 109 ILE A C 1
ATOM 1616 O O . ILE A 1 111 ? -10.270 -14.410 -13.132 1.00 20.24 109 ILE A O 1
ATOM 1632 N N . ALA A 1 112 ? -10.309 -15.520 -11.162 1.00 19.05 110 ALA A N 1
ATOM 1633 C CA . ALA A 1 112 ? -11.765 -15.541 -11.036 1.00 18.54 110 ALA A CA 1
ATOM 1634 C C . ALA A 1 112 ? -12.139 -15.028 -9.653 1.00 19.22 110 ALA A C 1
ATOM 1635 O O . ALA A 1 112 ? -11.900 -15.706 -8.647 1.00 20.04 110 ALA A O 1
ATOM 1642 N N . ILE A 1 113 ? -12.726 -13.834 -9.605 1.00 16.10 111 ILE A N 1
ATOM 1643 C CA . ILE A 1 113 ? -13.137 -13.186 -8.365 1.00 17.43 111 ILE A CA 1
ATOM 1644 C C . ILE A 1 113 ? -14.607 -12.819 -8.500 1.00 19.97 111 ILE A C 1
ATOM 1645 O O . ILE A 1 113 ? -14.978 -12.087 -9.424 1.00 17.72 111 ILE A O 1
ATOM 1661 N N . ASP A 1 114 ? -15.442 -13.317 -7.588 1.00 19.60 112 ASP A N 1
ATOM 1662 C CA . ASP A 1 114 ? -16.868 -13.032 -7.672 1.00 18.53 112 ASP A CA 1
ATOM 1663 C C . ASP A 1 114 ? -17.536 -13.270 -6.328 1.00 23.20 112 ASP A C 1
ATOM 1664 O O . ASP A 1 114 ? -17.036 -14.015 -5.481 1.00 16.95 112 ASP A O 1
ATOM 1673 N N . MET A 1 115 ? -18.682 -12.622 -6.151 1.00 19.84 113 MET A N 1
ATOM 1674 C CA . MET A 1 115 ? -19.626 -12.973 -5.093 1.00 18.05 113 MET A CA 1
ATOM 1675 C C . MET A 1 115 ? -20.684 -13.840 -5.763 1.00 23.53 113 MET A C 1
ATOM 1676 O O . MET A 1 115 ? -21.711 -13.356 -6.245 1.00 20.21 113 MET A O 1
ATOM 1690 N N . GLN A 1 116 ? -20.410 -15.129 -5.811 1.00 18.78 114 GLN A N 1
ATOM 1691 C CA . GLN A 1 116 ? -21.234 -16.055 -6.572 1.00 19.47 114 GLN A CA 1
ATOM 1692 C C . GLN A 1 116 ? -22.624 -16.144 -5.952 1.00 16.88 114 GLN A C 1
ATOM 1693 O O . GLN A 1 116 ? -22.743 -16.466 -4.763 1.00 17.19 114 GLN A O 1
ATOM 1707 N N . PRO A 1 117 ? -23.692 -15.857 -6.698 1.00 17.42 115 PRO A N 1
ATOM 1708 C CA . PRO A 1 117 ? -25.004 -15.654 -6.078 1.00 16.27 115 PRO A CA 1
ATOM 1709 C C . PRO A 1 117 ? -25.824 -16.925 -5.939 1.00 15.08 115 PRO A C 1
ATOM 1710 O O . PRO A 1 117 ? -25.743 -17.846 -6.752 1.00 21.12 115 PRO A O 1
ATOM 1721 N N . LEU A 1 118 ? -26.654 -16.945 -4.891 1.00 19.97 116 LEU A N 1
ATOM 1722 C CA . LEU A 1 118 ? -27.615 -18.035 -4.734 1.00 21.95 116 LEU A CA 1
ATOM 1723 C C . LEU A 1 118 ? -28.685 -17.991 -5.818 1.00 23.22 116 LEU A C 1
ATOM 1724 O O . LEU A 1 118 ? -29.100 -19.037 -6.332 1.00 24.60 116 LEU A O 1
ATOM 1740 N N . PHE A 1 119 ? -29.162 -16.792 -6.155 1.00 21.75 117 PHE A N 1
ATOM 1741 C CA . PHE A 1 119 ? -30.255 -16.616 -7.099 1.00 21.69 117 PHE A CA 1
ATOM 1742 C C . PHE A 1 119 ? -29.872 -15.564 -8.130 1.00 26.67 117 PHE A C 1
ATOM 1743 O O . PHE A 1 119 ? -29.003 -14.720 -7.893 1.00 22.09 117 PHE A O 1
ATOM 1760 N N . GLN A 1 120 ? -30.541 -15.623 -9.282 1.00 25.86 118 GLN A N 1
ATOM 1761 C CA . GLN A 1 120 ? -30.339 -14.673 -10.370 1.00 22.81 118 GLN A CA 1
ATOM 1762 C C . GLN A 1 120 ? -31.568 -13.791 -10.586 1.00 26.24 118 GLN A C 1
ATOM 1763 O O . GLN A 1 120 ? -31.805 -13.307 -11.695 1.00 29.92 118 GLN A O 1
ATOM 1777 N N . THR A 1 121 ? -32.359 -13.579 -9.538 1.00 24.21 119 THR A N 1
ATOM 1778 C CA . THR A 1 121 ? -33.553 -12.756 -9.638 1.00 26.89 119 THR A CA 1
ATOM 1779 C C . THR A 1 121 ? -33.198 -11.274 -9.603 1.00 32.57 119 THR A C 1
ATOM 1780 O O . THR A 1 121 ? -32.123 -10.874 -9.147 1.00 27.41 119 THR A O 1
ATOM 1791 N N . GLU A 1 122 ? -34.133 -10.451 -10.088 1.00 24.91 120 GLU A N 1
ATOM 1792 C CA . GLU A 1 122 ? -33.980 -9.007 -9.966 1.00 31.98 120 GLU A CA 1
ATOM 1793 C C . GLU A 1 122 ? -33.745 -8.611 -8.519 1.00 28.34 120 GLU A C 1
ATOM 1794 O O . GLU A 1 122 ? -32.884 -7.776 -8.223 1.00 24.21 120 GLU A O 1
ATOM 1806 N N . GLU A 1 123 ? -34.508 -9.205 -7.603 1.00 25.05 121 GLU A N 1
ATOM 1807 C CA . GLU A 1 123 ? -34.426 -8.820 -6.201 1.00 27.51 121 GLU A CA 1
ATOM 1808 C C . GLU A 1 123 ? -33.056 -9.151 -5.622 1.00 20.34 121 GLU A C 1
ATOM 1809 O O . GLU A 1 123 ? -32.456 -8.330 -4.919 1.00 27.04 121 GLU A O 1
ATOM 1821 N N . TYR A 1 124 ? -32.534 -10.340 -5.923 1.00 25.75 122 TYR A N 1
ATOM 1822 C CA . TYR A 1 124 ? -31.223 -10.718 -5.407 1.00 19.68 122 TYR A CA 1
ATOM 1823 C C . TYR A 1 124 ? -30.138 -9.808 -5.965 1.00 24.99 122 TYR A C 1
ATOM 1824 O O . TYR A 1 124 ? -29.237 -9.383 -5.234 1.00 22.19 122 TYR A O 1
ATOM 1842 N N . LYS A 1 125 ? -30.214 -9.491 -7.261 1.00 21.46 123 LYS A N 1
ATOM 1843 C CA . LYS A 1 125 ? -29.227 -8.604 -7.866 1.00 23.65 123 LYS A CA 1
ATOM 1844 C C . LYS A 1 125 ? -29.278 -7.212 -7.250 1.00 22.34 123 LYS A C 1
ATOM 1845 O O . LYS A 1 125 ? -28.235 -6.595 -7.008 1.00 22.80 123 LYS A O 1
ATOM 1864 N N . LYS A 1 126 ? -30.480 -6.690 -7.000 1.00 27.16 124 LYS A N 1
ATOM 1865 C CA . LYS A 1 126 ? -30.586 -5.385 -6.356 1.00 31.96 124 LYS A CA 1
ATOM 1866 C C . LYS A 1 126 ? -29.974 -5.411 -4.962 1.00 23.65 124 LYS A C 1
ATOM 1867 O O . LYS A 1 126 ? -29.346 -4.437 -4.531 1.00 22.29 124 LYS A O 1
ATOM 1886 N N . LYS A 1 127 ? -30.129 -6.529 -4.250 1.00 23.16 125 LYS A N 1
ATOM 1887 C CA . LYS A 1 127 ? -29.679 -6.612 -2.868 1.00 22.86 125 LYS A CA 1
ATOM 1888 C C . LYS A 1 127 ? -28.164 -6.740 -2.776 1.00 22.88 125 LYS A C 1
ATOM 1889 O O . LYS A 1 127 ? -27.537 -6.125 -1.905 1.00 25.57 125 LYS A O 1
ATOM 1908 N N . TYR A 1 128 ? -27.559 -7.530 -3.662 1.00 21.27 126 TYR A N 1
ATOM 1909 C CA . TYR A 1 128 ? -26.151 -7.881 -3.538 1.00 15.82 126 TYR A CA 1
ATOM 1910 C C . TYR A 1 128 ? -25.278 -7.449 -4.709 1.00 17.36 126 TYR A C 1
ATOM 1911 O O . TYR A 1 128 ? -24.099 -7.159 -4.492 1.00 23.02 126 TYR A O 1
ATOM 1929 N N . ALA A 1 129 ? -25.803 -7.390 -5.932 1.00 21.20 127 ALA A N 1
ATOM 1930 C CA . ALA A 1 129 ? -24.965 -7.028 -7.072 1.00 25.66 127 ALA A CA 1
ATOM 1931 C C . ALA A 1 129 ? -24.913 -5.520 -7.295 1.00 23.68 127 ALA A C 1
ATOM 1932 O O . ALA A 1 129 ? -23.831 -4.955 -7.488 1.00 22.99 127 ALA A O 1
ATOM 1939 N N . GLU A 1 130 ? -26.066 -4.853 -7.266 1.00 21.21 128 GLU A N 1
ATOM 1940 C CA . GLU A 1 130 ? -26.084 -3.422 -7.551 1.00 20.93 128 GLU A CA 1
ATOM 1941 C C . GLU A 1 130 ? -25.216 -2.620 -6.587 1.00 23.76 128 GLU A C 1
ATOM 1942 O O . GLU A 1 130 ? -24.537 -1.685 -7.048 1.00 24.87 128 GLU A O 1
ATOM 1954 N N . PRO A 1 131 ? -25.173 -2.912 -5.282 1.00 20.32 129 PRO A N 1
ATOM 1955 C CA . PRO A 1 131 ? -24.291 -2.141 -4.389 1.00 22.92 129 PRO A CA 1
ATOM 1956 C C . PRO A 1 131 ? -22.812 -2.336 -4.675 1.00 24.83 129 PRO A C 1
ATOM 1957 O O . PRO A 1 131 ? -21.989 -1.594 -4.121 1.00 24.84 129 PRO A O 1
ATOM 1968 N N . CYS A 1 132 ? -22.454 -3.301 -5.519 1.00 22.43 130 CYS A N 1
ATOM 1969 C CA . CYS A 1 132 ? -21.068 -3.580 -5.861 1.00 19.95 130 CYS A CA 1
ATOM 1970 C C . CYS A 1 132 ? -20.665 -3.031 -7.219 1.00 22.43 130 CYS A C 1
ATOM 1971 O O . CYS A 1 132 ? -19.521 -3.243 -7.638 1.00 22.64 130 CYS A O 1
ATOM 1979 N N . MET A 1 133 ? -21.568 -2.341 -7.919 1.00 21.20 131 MET A N 1
ATOM 1980 C CA . MET A 1 133 ? -21.336 -2.042 -9.329 1.00 19.42 131 MET A CA 1
ATOM 1981 C C . MET A 1 133 ? -20.229 -1.012 -9.521 1.00 18.31 131 MET A C 1
ATOM 1982 O O . MET A 1 133 ? -19.422 -1.136 -10.448 1.00 26.28 131 MET A O 1
ATOM 1996 N N . ASP A 1 134 ? -20.174 0.017 -8.673 1.00 19.93 132 ASP A N 1
ATOM 1997 C CA . ASP A 1 134 ? -19.081 0.980 -8.768 1.00 24.93 132 ASP A CA 1
ATOM 1998 C C . ASP A 1 134 ? -17.740 0.301 -8.522 1.00 26.15 132 ASP A C 1
ATOM 1999 O O . ASP A 1 134 ? -16.761 0.555 -9.235 1.00 26.05 132 ASP A O 1
ATOM 2008 N N . MET A 1 135 ? -17.675 -0.555 -7.501 1.00 22.68 133 MET A N 1
ATOM 2009 C CA . MET A 1 135 ? -16.463 -1.325 -7.247 1.00 20.79 133 MET A CA 1
ATOM 2010 C C . MET A 1 135 ? -16.097 -2.179 -8.454 1.00 23.03 133 MET A C 1
ATOM 2011 O O . MET A 1 135 ? -14.926 -2.240 -8.851 1.00 25.28 133 MET A O 1
ATOM 2025 N N . TYR A 1 136 ? -17.087 -2.846 -9.050 1.00 17.85 134 TYR A N 1
ATOM 2026 C CA . TYR A 1 136 ? -16.828 -3.677 -10.219 1.00 16.73 134 TYR A CA 1
ATOM 2027 C C . TYR A 1 136 ? -16.285 -2.842 -11.369 1.00 22.22 134 TYR A C 1
ATOM 2028 O O . TYR A 1 136 ? -15.260 -3.179 -11.972 1.00 20.60 134 TYR A O 1
ATOM 2046 N N . GLN A 1 137 ? -16.970 -1.747 -11.696 1.00 22.66 135 GLN A N 1
ATOM 2047 C CA . GLN A 1 137 ? -16.555 -0.942 -12.838 1.00 27.68 135 GLN A CA 1
ATOM 2048 C C . GLN A 1 137 ? -15.199 -0.289 -12.605 1.00 27.62 135 GLN A C 1
ATOM 2049 O O . GLN A 1 137 ? -14.444 -0.080 -13.560 1.00 36.79 135 GLN A O 1
ATOM 2063 N N . LYS A 1 138 ? -14.863 0.026 -11.354 1.00 24.84 136 LYS A N 1
ATOM 2064 C CA . LYS A 1 138 ? -13.536 0.559 -11.068 1.00 29.44 136 LYS A CA 1
ATOM 2065 C C . LYS A 1 138 ? -12.454 -0.449 -11.430 1.00 35.09 136 LYS A C 1
ATOM 2066 O O . LYS A 1 138 ? -11.444 -0.095 -12.049 1.00 31.00 136 LYS A O 1
ATOM 2085 N N . HIS A 1 139 ? -12.654 -1.714 -11.066 1.00 22.05 137 HIS A N 1
ATOM 2086 C CA . HIS A 1 139 ? -11.613 -2.719 -11.230 1.00 19.62 137 HIS A CA 1
ATOM 2087 C C . HIS A 1 139 ? -11.613 -3.371 -12.602 1.00 20.90 137 HIS A C 1
ATOM 2088 O O . HIS A 1 139 ? -10.543 -3.745 -13.094 1.00 22.78 137 HIS A O 1
ATOM 2102 N N . VAL A 1 140 ? -12.774 -3.519 -13.244 1.00 21.74 138 VAL A N 1
ATOM 2103 C CA . VAL A 1 140 ? -12.800 -4.178 -14.542 1.00 19.04 138 VAL A CA 1
ATOM 2104 C C . VAL A 1 140 ? -12.033 -3.380 -15.591 1.00 23.89 138 VAL A C 1
ATOM 2105 O O . VAL A 1 140 ? -11.572 -3.951 -16.587 1.00 21.66 138 VAL A O 1
ATOM 2118 N N . LYS A 1 141 ? -11.869 -2.070 -15.390 1.00 22.57 139 LYS A N 1
ATOM 2119 C CA . LYS A 1 141 ? -11.146 -1.261 -16.367 1.00 31.34 139 LYS A CA 1
ATOM 2120 C C . LYS A 1 141 ? -9.718 -1.753 -16.557 1.00 26.79 139 LYS A C 1
ATOM 2121 O O . LYS A 1 141 ? -9.178 -1.671 -17.666 1.00 34.54 139 LYS A O 1
ATOM 2140 N N . ASN A 1 142 ? -9.092 -2.269 -15.499 1.00 28.81 140 ASN A N 1
ATOM 2141 C CA . ASN A 1 142 ? -7.726 -2.771 -15.571 1.00 28.64 140 ASN A CA 1
ATOM 2142 C C . ASN A 1 142 ? -7.654 -4.294 -15.551 1.00 27.78 140 ASN A C 1
ATOM 2143 O O . ASN A 1 142 ? -6.553 -4.851 -15.479 1.00 27.62 140 ASN A O 1
ATOM 2154 N N . LEU A 1 143 ? -8.794 -4.978 -15.602 1.00 23.37 141 LEU A N 1
ATOM 2155 C CA . LEU A 1 143 ? -8.853 -6.441 -15.573 1.00 20.89 141 LEU A CA 1
ATOM 2156 C C . LEU A 1 143 ? -9.814 -6.909 -16.661 1.00 22.98 141 LEU A C 1
ATOM 2157 O O . LEU A 1 143 ? -10.934 -7.351 -16.379 1.00 22.52 141 LEU A O 1
ATOM 2173 N N . PRO A 1 144 ? -9.397 -6.829 -17.927 1.00 29.14 142 PRO A N 1
ATOM 2174 C CA . PRO A 1 144 ? -10.312 -7.148 -19.030 1.00 32.98 142 PRO A CA 1
ATOM 2175 C C . PRO A 1 144 ? -10.822 -8.581 -18.989 1.00 26.01 142 PRO A C 1
ATOM 2176 O O . PRO A 1 144 ? -10.159 -9.493 -18.488 1.00 23.02 142 PRO A O 1
ATOM 2187 N N . TRP A 1 145 ? -12.017 -8.765 -19.551 1.00 25.71 143 TRP A N 1
ATOM 2188 C CA . TRP A 1 145 ? -12.669 -10.068 -19.612 1.00 21.51 143 TRP A CA 1
ATOM 2189 C C . TRP A 1 145 ? -11.704 -11.148 -20.084 1.00 28.32 143 TRP A C 1
ATOM 2190 O O . TRP A 1 145 ? -10.969 -10.962 -21.058 1.00 24.96 143 TRP A O 1
ATOM 2211 N N . GLY A 1 146 ? -11.721 -12.288 -19.388 1.00 29.10 144 GLY A N 1
ATOM 2212 C CA . GLY A 1 146 ? -10.795 -13.366 -19.683 1.00 30.37 144 GLY A CA 1
ATOM 2213 C C . GLY A 1 146 ? -11.149 -14.184 -20.904 1.00 29.05 144 GLY A C 1
ATOM 2214 O O . GLY A 1 146 ? -10.266 -14.831 -21.477 1.00 45.97 144 GLY A O 1
ATOM 2218 N N . GLY A 1 147 ? -12.417 -14.182 -21.307 1.00 32.98 145 GLY A N 1
ATOM 2219 C CA . GLY A 1 147 ? -12.821 -14.846 -22.529 1.00 32.93 145 GLY A CA 1
ATOM 2220 C C . GLY A 1 147 ? -13.720 -16.047 -22.326 1.00 45.38 145 GLY A C 1
ATOM 2221 O O . GLY A 1 147 ? -14.616 -16.032 -21.477 1.00 42.21 145 GLY A O 1
ATOM 2225 N N . ASP A 1 148 ? -13.477 -17.099 -23.105 1.00 41.48 146 ASP A N 1
ATOM 2226 C CA . ASP A 1 148 ? -14.381 -18.240 -23.137 1.00 46.17 146 ASP A CA 1
ATOM 2227 C C . ASP A 1 148 ? -14.523 -18.870 -21.757 1.00 45.86 146 ASP A C 1
ATOM 2228 O O . ASP A 1 148 ? -13.566 -18.945 -20.983 1.00 43.38 146 ASP A O 1
ATOM 2237 N N . PHE A 1 149 ? -15.734 -19.349 -21.464 1.00 44.53 147 PHE A N 1
ATOM 2238 C CA . PHE A 1 149 ? -16.102 -19.755 -20.125 1.00 50.40 147 PHE A CA 1
ATOM 2239 C C . PHE A 1 149 ? -17.075 -20.927 -20.158 1.00 50.10 147 PHE A C 1
ATOM 2240 O O . PHE A 1 149 ? -18.041 -20.886 -20.932 1.00 49.59 147 PHE A O 1
ATOM 2257 N N . PRO A 1 150 ? -16.870 -21.964 -19.343 1.00 54.97 148 PRO A N 1
ATOM 2258 C CA . PRO A 1 150 ? -17.762 -23.133 -19.414 1.00 50.37 148 PRO A CA 1
ATOM 2259 C C . PRO A 1 150 ? -19.216 -22.762 -19.148 1.00 55.04 148 PRO A C 1
ATOM 2260 O O . PRO A 1 150 ? -19.532 -22.015 -18.220 1.00 48.04 148 PRO A O 1
ATOM 2271 N N . GLU A 1 151 ? -20.107 -23.317 -19.975 1.00 51.89 149 GLU A N 1
ATOM 2272 C CA . GLU A 1 151 ? -21.505 -22.897 -19.972 1.00 51.27 149 GLU A CA 1
ATOM 2273 C C . GLU A 1 151 ? -22.181 -23.205 -18.640 1.00 47.77 149 GLU A C 1
ATOM 2274 O O . GLU A 1 151 ? -22.825 -22.334 -18.044 1.00 47.91 149 GLU A O 1
ATOM 2286 N N . GLU A 1 152 ? -22.059 -24.447 -18.163 1.00 45.48 150 GLU A N 1
ATOM 2287 C CA . GLU A 1 152 ? -22.789 -24.850 -16.964 1.00 36.84 150 GLU A CA 1
ATOM 2288 C C . GLU A 1 152 ? -22.447 -23.970 -15.770 1.00 36.19 150 GLU A C 1
ATOM 2289 O O . GLU A 1 152 ? -23.260 -23.831 -14.850 1.00 40.01 150 GLU A O 1
ATOM 2301 N N . ALA A 1 153 ? -21.254 -23.374 -15.760 1.00 32.34 151 ALA A N 1
ATOM 2302 C CA . ALA A 1 153 ? -20.837 -22.548 -14.637 1.00 38.84 151 ALA A C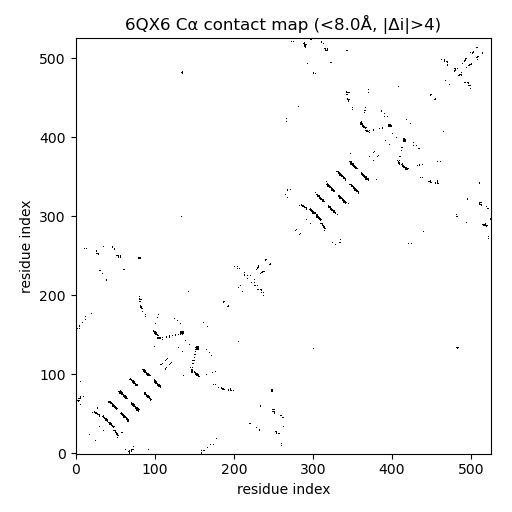A 1
ATOM 2303 C C . ALA A 1 153 ? -21.501 -21.179 -14.633 1.00 37.70 151 ALA A C 1
ATOM 2304 O O . ALA A 1 153 ? -21.481 -20.499 -13.601 1.00 36.55 151 ALA A O 1
ATOM 2311 N N . LYS A 1 154 ? -22.099 -20.769 -15.753 1.00 33.99 152 LYS A N 1
ATOM 2312 C CA . LYS A 1 154 ? -22.603 -19.404 -15.877 1.00 31.58 152 LYS A CA 1
ATOM 2313 C C . LYS A 1 154 ? -23.632 -19.079 -14.801 1.00 39.35 152 LYS A C 1
ATOM 2314 O O . LYS A 1 154 ? -23.647 -17.964 -14.266 1.00 36.65 152 LYS A O 1
ATOM 2333 N N . GLN A 1 155 ? -24.499 -20.038 -14.466 1.00 33.36 153 GLN A N 1
ATOM 2334 C CA . GLN A 1 155 ? -25.554 -19.783 -13.491 1.00 39.20 153 GLN A CA 1
ATOM 2335 C C . GLN A 1 155 ? -25.012 -19.398 -12.121 1.00 28.43 153 GLN A C 1
ATOM 2336 O O . GLN A 1 155 ? -25.769 -18.869 -11.299 1.00 30.20 153 GLN A O 1
ATOM 2350 N N . TYR A 1 156 ? -23.735 -19.667 -11.849 1.00 25.11 154 TYR A N 1
ATOM 2351 C CA . TYR A 1 156 ? -23.158 -19.475 -10.527 1.00 26.84 154 TYR A CA 1
ATOM 2352 C C . TYR A 1 156 ? -22.355 -18.187 -10.403 1.00 35.56 154 TYR A C 1
ATOM 2353 O O . TYR A 1 156 ? -21.621 -18.025 -9.425 1.00 32.08 154 TYR A O 1
ATOM 2371 N N . PHE A 1 157 ? -22.468 -17.273 -11.361 1.00 25.19 155 PHE A N 1
ATOM 2372 C CA . PHE A 1 157 ? -21.672 -16.056 -11.342 1.00 29.49 155 PHE A CA 1
ATOM 2373 C C . PHE A 1 157 ? -22.580 -14.840 -11.440 1.00 27.17 155 PHE A C 1
ATOM 2374 O O . PHE A 1 157 ? -23.641 -14.880 -12.070 1.00 24.52 155 PHE A O 1
ATOM 2391 N N . SER A 1 158 ? -22.158 -13.771 -10.787 1.00 19.23 156 SER A N 1
ATOM 2392 C CA . SER A 1 158 ? -22.948 -12.564 -10.621 1.00 19.39 156 SER A CA 1
ATOM 2393 C C . SER A 1 158 ? -22.560 -11.519 -11.650 1.00 22.50 156 SER A C 1
ATOM 2394 O O . SER A 1 158 ? -21.578 -11.671 -12.382 1.00 21.85 156 SER A O 1
ATOM 2402 N N . PRO A 1 159 ? -23.306 -10.414 -11.717 1.00 22.24 157 PRO A N 1
ATOM 2403 C CA . PRO A 1 159 ? -22.929 -9.333 -12.641 1.00 21.03 157 PRO A CA 1
ATOM 2404 C C . PRO A 1 159 ? -21.579 -8.696 -12.339 1.00 23.29 157 PRO A C 1
ATOM 2405 O O . PRO A 1 159 ? -21.030 -8.026 -13.220 1.00 21.75 157 PRO A O 1
ATOM 2416 N N . VAL A 1 160 ? -21.025 -8.869 -11.140 1.00 18.93 158 VAL A N 1
ATOM 2417 C CA . VAL A 1 160 ? -19.742 -8.260 -10.796 1.00 18.20 158 VAL A CA 1
ATOM 2418 C C . VAL A 1 160 ? -18.603 -9.281 -10.858 1.00 17.13 158 VAL A C 1
ATOM 2419 O O . VAL A 1 160 ? -17.532 -9.054 -10.295 1.00 19.72 158 VAL A O 1
ATOM 2432 N N . PHE A 1 161 ? -18.822 -10.397 -11.549 1.00 16.29 159 PHE A N 1
ATOM 2433 C CA . PHE A 1 161 ? -17.790 -11.399 -11.777 1.00 17.47 159 PHE A CA 1
ATOM 2434 C C . PHE A 1 161 ? -16.588 -10.777 -12.476 1.00 19.11 159 PHE A C 1
ATOM 2435 O O . PHE A 1 161 ? -16.717 -10.210 -13.566 1.00 21.10 159 PHE A O 1
ATOM 2452 N N . LEU A 1 162 ? -15.419 -10.881 -11.847 1.00 18.20 160 LEU A N 1
ATOM 2453 C CA . LEU A 1 162 ? -14.158 -10.474 -12.460 1.00 19.65 160 LEU A CA 1
ATOM 2454 C C . LEU A 1 162 ? -13.459 -11.726 -12.977 1.00 23.72 160 LEU A C 1
ATOM 2455 O O . LEU A 1 162 ? -12.976 -12.549 -12.192 1.00 22.98 160 LEU A O 1
ATOM 2471 N N . TRP A 1 163 ? -13.412 -11.863 -14.298 1.00 18.99 161 TRP A N 1
ATOM 2472 C CA . TRP A 1 163 ? -12.813 -13.008 -14.975 1.00 24.51 161 TRP A CA 1
ATOM 2473 C C . TRP A 1 163 ? -11.784 -12.444 -15.943 1.00 29.41 161 TRP A C 1
ATOM 2474 O O . TRP A 1 163 ? -12.144 -11.772 -16.914 1.00 25.42 161 TRP A O 1
ATOM 2495 N N . THR A 1 164 ? -10.507 -12.672 -15.657 1.00 22.53 162 THR A N 1
ATOM 2496 C CA . THR A 1 164 ? -9.452 -11.993 -16.392 1.00 18.51 162 THR A CA 1
ATOM 2497 C C . THR A 1 164 ? -8.208 -12.865 -16.427 1.00 27.75 162 THR A C 1
ATOM 2498 O O . THR A 1 164 ? -7.986 -13.698 -15.543 1.00 22.24 162 THR A O 1
ATOM 2509 N N . ARG A 1 165 ? -7.396 -12.661 -17.467 1.00 26.48 163 ARG A N 1
ATOM 2510 C CA . ARG A 1 165 ? -6.162 -13.412 -17.682 1.00 30.47 163 ARG A CA 1
ATOM 2511 C C . ARG A 1 165 ? -4.993 -12.438 -17.774 1.00 27.46 163 ARG A C 1
ATOM 2512 O O . ARG A 1 165 ? -4.534 -12.107 -18.877 1.00 39.83 163 ARG A O 1
ATOM 2533 N N . PRO A 1 166 ? -4.478 -11.968 -16.644 1.00 28.78 164 PRO A N 1
ATOM 2534 C CA . PRO A 1 166 ? -3.289 -11.113 -16.694 1.00 26.30 164 PRO A CA 1
ATOM 2535 C C . PRO A 1 166 ? -2.127 -11.869 -17.312 1.00 34.27 164 PRO A C 1
ATOM 2536 O O . PRO A 1 166 ? -2.027 -13.093 -17.207 1.00 33.79 164 PRO A O 1
ATOM 2547 N N . GLN A 1 167 ? -1.247 -11.128 -17.978 1.00 41.33 165 GLN A N 1
ATOM 2548 C CA . GLN A 1 167 ? -0.116 -11.738 -18.657 1.00 57.47 165 GLN A CA 1
ATOM 2549 C C . GLN A 1 167 ? 1.233 -11.338 -18.082 1.00 37.92 165 GLN A C 1
ATOM 2550 O O . GLN A 1 167 ? 2.258 -11.825 -18.568 1.00 44.72 165 GLN A O 1
ATOM 2564 N N . GLU A 1 168 ? 1.272 -10.480 -17.067 1.00 38.45 166 GLU A N 1
ATOM 2565 C CA . GLU A 1 168 ? 2.511 -10.157 -16.378 1.00 36.45 166 GLU A CA 1
ATOM 2566 C C . GLU A 1 168 ? 2.289 -10.254 -14.876 1.00 41.17 166 GLU A C 1
ATOM 2567 O O . GLU A 1 168 ? 1.201 -9.956 -14.373 1.00 34.56 166 GLU A O 1
ATOM 2579 N N . ASP A 1 169 ? 3.341 -10.669 -14.165 1.00 32.70 167 ASP A N 1
ATOM 2580 C CA . ASP A 1 169 ? 3.293 -10.720 -12.707 1.00 31.82 167 ASP A CA 1
ATOM 2581 C C . ASP A 1 169 ? 2.832 -9.399 -12.111 1.00 30.60 167 ASP A C 1
ATOM 2582 O O . ASP A 1 169 ? 2.035 -9.376 -11.166 1.00 30.85 167 ASP A O 1
ATOM 2591 N N . LYS A 1 170 ? 3.347 -8.285 -12.634 1.00 29.18 168 LYS A N 1
ATOM 2592 C CA . LYS A 1 170 ? 3.067 -6.982 -12.040 1.00 29.17 168 LYS A CA 1
ATOM 2593 C C . LYS A 1 170 ? 1.571 -6.704 -11.992 1.00 26.02 168 LYS A C 1
ATOM 2594 O O . LYS A 1 170 ? 1.078 -6.084 -11.042 1.00 30.06 168 LYS A O 1
ATOM 2613 N N . GLN A 1 171 ? 0.834 -7.139 -13.014 1.00 27.63 169 GLN A N 1
ATOM 2614 C CA . GLN A 1 171 ? -0.607 -6.909 -13.035 1.00 31.97 169 GLN A CA 1
ATOM 2615 C C . GLN A 1 171 ? -1.296 -7.657 -11.902 1.00 34.25 169 GLN A C 1
ATOM 2616 O O . GLN A 1 171 ? -2.252 -7.148 -11.303 1.00 27.43 169 GLN A O 1
ATOM 2630 N N . VAL A 1 172 ? -0.823 -8.866 -11.591 1.00 25.94 170 VAL A N 1
ATOM 2631 C CA . VAL A 1 172 ? -1.354 -9.604 -10.448 1.00 26.77 170 VAL A CA 1
ATOM 2632 C C . VAL A 1 172 ? -1.045 -8.860 -9.156 1.00 29.88 170 VAL A C 1
ATOM 2633 O O . VAL A 1 172 ? -1.919 -8.662 -8.304 1.00 22.71 170 VAL A O 1
ATOM 2646 N N . GLU A 1 173 ? 0.211 -8.431 -8.995 1.00 24.52 171 GLU A N 1
ATOM 2647 C CA . GLU A 1 173 ? 0.641 -7.792 -7.759 1.00 22.56 171 GLU A CA 1
ATOM 2648 C C . GLU A 1 173 ? -0.037 -6.453 -7.524 1.00 22.26 171 GLU A C 1
ATOM 2649 O O . GLU A 1 173 ? -0.083 -5.995 -6.378 1.00 26.80 171 GLU A O 1
ATOM 2661 N N . THR A 1 174 ? -0.547 -5.809 -8.575 1.00 21.98 172 THR A N 1
ATOM 2662 C CA . THR A 1 174 ? -1.172 -4.500 -8.431 1.00 32.41 172 THR A CA 1
ATOM 2663 C C . THR A 1 174 ? -2.678 -4.586 -8.660 1.00 25.99 172 THR A C 1
ATOM 2664 O O . THR A 1 174 ? -3.452 -4.588 -7.697 1.00 27.36 172 THR A O 1
ATOM 2675 N N . TYR A 1 175 ? -3.104 -4.685 -9.922 1.00 28.23 173 TYR A N 1
ATOM 2676 C CA . TYR A 1 175 ? -4.526 -4.587 -10.242 1.00 20.55 173 TYR A CA 1
ATOM 2677 C C . TYR A 1 175 ? -5.332 -5.704 -9.589 1.00 23.66 173 TYR A C 1
ATOM 2678 O O . TYR A 1 175 ? -6.380 -5.454 -8.983 1.00 23.27 173 TYR A O 1
ATOM 2696 N N . VAL A 1 176 ? -4.881 -6.952 -9.734 1.00 26.54 174 VAL A N 1
ATOM 2697 C CA . VAL A 1 176 ? -5.621 -8.069 -9.151 1.00 20.20 174 VAL A CA 1
ATOM 2698 C C . VAL A 1 176 ? -5.640 -7.955 -7.634 1.00 20.56 174 VAL A C 1
ATOM 2699 O O . VAL A 1 176 ? -6.675 -8.177 -6.991 1.00 19.30 174 VAL A O 1
ATOM 2712 N N . PHE A 1 177 ? -4.496 -7.620 -7.037 1.00 21.72 175 PHE A N 1
ATOM 2713 C CA . PHE A 1 177 ? -4.420 -7.514 -5.585 1.00 17.34 175 PHE A CA 1
ATOM 2714 C C . PHE A 1 177 ? -5.422 -6.496 -5.056 1.00 25.35 175 PHE A C 1
ATOM 2715 O O . PHE A 1 177 ? -6.086 -6.738 -4.043 1.00 19.73 175 PHE A O 1
ATOM 2732 N N . GLU A 1 178 ? -5.564 -5.357 -5.738 1.00 21.13 176 GLU A N 1
ATOM 2733 C CA . GLU A 1 178 ? -6.462 -4.317 -5.249 1.00 19.88 176 GLU A CA 1
ATOM 2734 C C . GLU A 1 178 ? -7.922 -4.754 -5.334 1.00 19.53 176 GLU A C 1
ATOM 2735 O O . GLU A 1 178 ? -8.715 -4.454 -4.435 1.00 23.24 176 GLU A O 1
ATOM 2747 N N . ALA A 1 179 ? -8.300 -5.441 -6.416 1.00 22.08 177 ALA A N 1
ATOM 2748 C CA . ALA A 1 179 ? -9.654 -5.981 -6.527 1.00 16.79 177 ALA A CA 1
ATOM 2749 C C . ALA A 1 179 ? -9.898 -7.066 -5.484 1.00 22.16 177 ALA A C 1
ATOM 2750 O O . ALA A 1 179 ? -10.961 -7.112 -4.854 1.00 19.17 177 ALA A O 1
ATOM 2757 N N . PHE A 1 180 ? -8.929 -7.966 -5.323 1.00 20.77 178 PHE A N 1
ATOM 2758 C CA . PHE A 1 180 ? -8.952 -8.958 -4.253 1.00 18.00 178 PHE A CA 1
ATOM 2759 C C . PHE A 1 180 ? -9.313 -8.317 -2.917 1.00 22.76 178 PHE A C 1
ATOM 2760 O O . PHE A 1 180 ? -10.258 -8.744 -2.240 1.00 21.96 178 PHE A O 1
ATOM 2777 N N . LYS A 1 181 ? -8.593 -7.259 -2.539 1.00 20.48 179 LYS A N 1
ATOM 2778 C CA . LYS A 1 181 ? -8.843 -6.604 -1.258 1.00 17.71 179 LYS A CA 1
ATOM 2779 C C . LYS A 1 181 ? -10.230 -5.974 -1.214 1.00 17.46 179 LYS A C 1
ATOM 2780 O O . LYS A 1 181 ? -10.965 -6.129 -0.231 1.00 18.62 179 LYS A O 1
ATOM 2799 N N . ASP A 1 182 ? -10.600 -5.238 -2.264 1.00 17.99 180 ASP A N 1
ATOM 2800 C CA . ASP A 1 182 ? -11.872 -4.525 -2.245 1.00 17.65 180 ASP A CA 1
ATOM 2801 C C . ASP A 1 182 ? -13.044 -5.493 -2.145 1.00 19.66 180 ASP A C 1
ATOM 2802 O O . ASP A 1 182 ? -14.007 -5.239 -1.414 1.00 19.12 180 ASP A O 1
ATOM 2811 N N . TYR A 1 183 ? -12.982 -6.607 -2.876 1.00 19.81 181 TYR A N 1
ATOM 2812 C CA . TYR A 1 183 ? -14.078 -7.569 -2.830 1.00 18.32 181 TYR A CA 1
ATOM 2813 C C . TYR A 1 183 ? -14.182 -8.221 -1.457 1.00 17.96 181 TYR A C 1
ATOM 2814 O O . TYR A 1 183 ? -15.287 -8.404 -0.936 1.00 19.55 181 TYR A O 1
ATOM 2832 N N . ILE A 1 184 ? -13.049 -8.572 -0.847 1.00 17.45 182 ILE A N 1
ATOM 2833 C CA . ILE A 1 184 ? -13.094 -9.171 0.485 1.00 20.12 182 ILE A CA 1
ATOM 2834 C C . ILE A 1 184 ? -13.710 -8.196 1.481 1.00 19.70 182 ILE A C 1
ATOM 2835 O O . ILE A 1 184 ? -14.582 -8.564 2.278 1.00 18.97 182 ILE A O 1
ATOM 2851 N N . ASN A 1 185 ? -13.267 -6.935 1.452 1.00 18.71 183 ASN A N 1
ATOM 2852 C CA . ASN A 1 185 ? -13.791 -5.949 2.392 1.00 20.97 183 ASN A CA 1
ATOM 2853 C C . ASN A 1 185 ? -15.280 -5.711 2.174 1.00 19.51 183 ASN A C 1
ATOM 2854 O O . ASN A 1 185 ? -16.050 -5.627 3.139 1.00 20.23 183 ASN A O 1
ATOM 2865 N N . LYS A 1 186 ? -15.708 -5.600 0.915 1.00 21.11 184 LYS A N 1
ATOM 2866 C CA . LYS A 1 186 ? -17.127 -5.415 0.632 1.00 24.72 184 LYS A CA 1
ATOM 2867 C C . LYS A 1 186 ? -17.936 -6.616 1.103 1.00 23.61 184 LYS A C 1
ATOM 2868 O O . LYS A 1 186 ? -19.009 -6.458 1.696 1.00 21.11 184 LYS A O 1
ATOM 2887 N N . TYR A 1 187 ? -17.437 -7.827 0.851 1.00 17.22 185 TYR A N 1
ATOM 2888 C CA . TYR A 1 187 ? -18.159 -9.020 1.277 1.00 15.13 185 TYR A CA 1
ATOM 2889 C C . TYR A 1 187 ? -18.363 -9.021 2.786 1.00 16.89 185 TYR A C 1
ATOM 2890 O O . TYR A 1 187 ? -19.473 -9.256 3.277 1.00 19.19 185 TYR A O 1
ATOM 2908 N N . LEU A 1 188 ? -17.300 -8.748 3.543 1.00 18.71 186 LEU A N 1
ATOM 2909 C CA . LEU A 1 188 ? -17.418 -8.756 4.994 1.00 20.54 186 LEU A CA 1
ATOM 2910 C C . LEU A 1 188 ? -18.323 -7.637 5.498 1.00 22.47 186 LEU A C 1
ATOM 2911 O O . LEU A 1 188 ? -18.900 -7.771 6.582 1.00 22.24 186 LEU A O 1
ATOM 2927 N N . ASP A 1 189 ? -18.479 -6.552 4.732 1.00 20.75 187 ASP A N 1
ATOM 2928 C CA . ASP A 1 189 ? -19.522 -5.577 5.045 1.00 22.32 187 ASP A CA 1
ATOM 2929 C C . ASP A 1 189 ? -20.901 -6.218 4.941 1.00 23.32 187 ASP A C 1
ATOM 2930 O O . ASP A 1 189 ? -21.746 -6.054 5.829 1.00 21.60 187 ASP A O 1
ATOM 2939 N N . PHE A 1 190 ? -21.152 -6.938 3.840 1.00 18.91 188 PHE A N 1
ATOM 2940 C CA . PHE A 1 190 ? -22.395 -7.688 3.694 1.00 19.74 188 PHE A CA 1
ATOM 2941 C C . PHE A 1 190 ? -22.604 -8.637 4.868 1.00 19.79 188 PHE A C 1
ATOM 2942 O O . PHE A 1 190 ? -23.709 -8.740 5.412 1.00 19.89 188 PHE A O 1
ATOM 2959 N N . VAL A 1 191 ? -21.553 -9.368 5.251 1.00 19.30 189 VAL A N 1
ATOM 2960 C CA . VAL A 1 191 ? -21.679 -10.350 6.326 1.00 23.53 189 VAL A CA 1
ATOM 2961 C C . VAL A 1 191 ? -22.082 -9.665 7.625 1.00 27.39 189 VAL A C 1
ATOM 2962 O O . VAL A 1 191 ? -22.966 -10.137 8.350 1.00 21.95 189 VAL A O 1
ATOM 2975 N N . GLU A 1 192 ? -21.428 -8.544 7.942 1.00 19.06 190 GLU A N 1
ATOM 2976 C CA . GLU A 1 192 ? -21.748 -7.800 9.156 1.00 27.38 190 GLU A CA 1
ATOM 2977 C C . GLU A 1 192 ? -23.234 -7.473 9.223 1.00 25.69 190 GLU A C 1
ATOM 2978 O O . GLU A 1 192 ? -23.881 -7.664 10.258 1.00 29.34 190 GLU A O 1
ATOM 2990 N N . ALA A 1 193 ? -23.794 -6.988 8.115 1.00 28.57 191 ALA A N 1
ATOM 2991 C CA . ALA A 1 193 ? -25.167 -6.502 8.093 1.00 28.01 191 ALA A CA 1
ATOM 2992 C C . ALA A 1 193 ? -26.198 -7.603 7.886 1.00 33.38 191 ALA A C 1
ATOM 2993 O O . ALA A 1 193 ? -27.391 -7.355 8.095 1.00 24.48 191 ALA A O 1
ATOM 3000 N N . ALA A 1 194 ? -25.782 -8.800 7.485 1.00 24.73 192 ALA A N 1
ATOM 3001 C CA . ALA A 1 194 ? -26.737 -9.837 7.124 1.00 23.57 192 ALA A CA 1
ATOM 3002 C C . ALA A 1 194 ? -27.517 -10.305 8.343 1.00 24.69 192 ALA A C 1
ATOM 3003 O O . ALA A 1 194 ? -26.969 -10.445 9.439 1.00 23.85 192 ALA A O 1
ATOM 3010 N N . LYS A 1 195 ? -28.806 -10.557 8.144 1.00 25.20 193 LYS A N 1
ATOM 3011 C CA . LYS A 1 195 ? -29.654 -11.078 9.199 1.00 30.69 193 LYS A CA 1
ATOM 3012 C C . LYS A 1 195 ? -30.147 -12.470 8.824 1.00 25.85 193 LYS A C 1
ATOM 3013 O O . LYS A 1 195 ? -30.299 -12.779 7.638 1.00 23.48 193 LYS A O 1
ATOM 3032 N N . PRO A 1 196 ? -30.402 -13.334 9.806 1.00 22.16 194 PRO A N 1
ATOM 3033 C CA . PRO A 1 196 ? -30.791 -14.710 9.481 1.00 22.37 194 PRO A CA 1
ATOM 3034 C C . PRO A 1 196 ? -32.128 -14.768 8.759 1.00 30.90 194 PRO A C 1
ATOM 3035 O O . PRO A 1 196 ? -33.005 -13.924 8.952 1.00 27.39 194 PRO A O 1
ATOM 3046 N N . VAL A 1 197 ? -32.270 -15.786 7.919 1.00 24.80 195 VAL A N 1
ATOM 3047 C CA . VAL A 1 197 ? -33.540 -16.117 7.291 1.00 23.32 195 VAL A CA 1
ATOM 3048 C C . VAL A 1 197 ? -34.256 -17.121 8.182 1.00 28.41 195 VAL A C 1
ATOM 3049 O O . VAL A 1 197 ? -33.657 -18.111 8.620 1.00 25.82 195 VAL A O 1
ATOM 3062 N N . THR A 1 198 ? -35.535 -16.863 8.463 1.00 28.65 196 THR A N 1
ATOM 3063 C CA . THR A 1 198 ? -36.339 -17.757 9.283 1.00 30.22 196 THR A CA 1
ATOM 3064 C C . THR A 1 198 ? -37.520 -18.371 8.546 1.00 30.73 196 THR A C 1
ATOM 3065 O O . THR A 1 198 ? -38.071 -19.367 9.028 1.00 28.58 196 THR A O 1
ATOM 3076 N N . ASP A 1 199 ? -37.914 -17.826 7.404 1.00 27.20 197 ASP A N 1
ATOM 3077 C CA . ASP A 1 199 ? -38.993 -18.410 6.620 1.00 25.96 197 ASP A CA 1
ATOM 3078 C C . ASP A 1 199 ? -38.589 -19.799 6.129 1.00 23.82 197 ASP A C 1
ATOM 3079 O O . ASP A 1 199 ? -37.615 -19.920 5.370 1.00 23.68 197 ASP A O 1
ATOM 3088 N N . PRO A 1 200 ? -39.296 -20.864 6.525 1.00 26.97 198 PRO A N 1
ATOM 3089 C CA . PRO A 1 200 ? -38.883 -22.211 6.094 1.00 22.76 198 PRO A CA 1
ATOM 3090 C C . PRO A 1 200 ? -38.829 -22.394 4.591 1.00 25.58 198 PRO A C 1
ATOM 3091 O O . PRO A 1 200 ? -38.004 -23.175 4.098 1.00 20.57 198 PRO A O 1
ATOM 3102 N N . ASP A 1 201 ? -39.716 -21.733 3.845 1.00 26.13 199 ASP A N 1
ATOM 3103 C CA . ASP A 1 201 ? -39.699 -21.862 2.393 1.00 19.40 199 ASP A CA 1
ATOM 3104 C C . ASP A 1 201 ? -38.411 -21.286 1.817 1.00 21.24 199 ASP A C 1
ATOM 3105 O O . ASP A 1 201 ? -37.759 -21.913 0.973 1.00 25.05 199 ASP A O 1
ATOM 3114 N N . HIS A 1 202 ? -38.027 -20.091 2.272 1.00 19.28 200 HIS A N 1
ATOM 3115 C CA . HIS A 1 202 ? -36.793 -19.469 1.801 1.00 19.12 200 HIS A CA 1
ATOM 3116 C C . HIS A 1 202 ? -35.579 -20.303 2.193 1.00 24.15 200 HIS A C 1
ATOM 3117 O O . HIS A 1 202 ? -34.639 -20.458 1.404 1.00 20.99 200 HIS A O 1
ATOM 3131 N N . LEU A 1 203 ? -35.585 -20.849 3.411 1.00 20.78 201 LEU A N 1
ATOM 3132 C CA . LEU A 1 203 ? -34.492 -21.712 3.849 1.00 20.19 201 LEU A CA 1
ATOM 3133 C C . LEU A 1 203 ? -34.349 -22.925 2.941 1.00 20.24 201 LEU A C 1
ATOM 3134 O O . LEU A 1 203 ? -33.230 -23.325 2.596 1.00 19.74 201 LEU A O 1
ATOM 3150 N N . ALA A 1 204 ? -35.472 -23.526 2.539 1.00 20.72 202 ALA A N 1
ATOM 3151 C CA . ALA A 1 204 ? -35.408 -24.693 1.669 1.00 20.99 202 ALA A CA 1
ATOM 3152 C C . ALA A 1 204 ? -34.777 -24.344 0.328 1.00 24.56 202 ALA A C 1
ATOM 3153 O O . ALA A 1 204 ? -33.989 -25.127 -0.217 1.00 22.42 202 ALA A O 1
ATOM 3160 N N . ARG A 1 205 ? -35.102 -23.170 -0.220 1.00 19.97 203 ARG A N 1
ATOM 3161 C CA . ARG A 1 205 ? -34.513 -22.771 -1.495 1.00 26.32 203 ARG A CA 1
ATOM 3162 C C . ARG A 1 205 ? -33.036 -22.430 -1.340 1.00 24.40 203 ARG A C 1
ATOM 3163 O O . ARG A 1 205 ? -32.224 -22.769 -2.209 1.00 22.91 203 ARG A O 1
ATOM 3184 N N . ILE A 1 206 ? -32.669 -21.750 -0.251 1.00 21.48 204 ILE A N 1
ATOM 3185 C CA . ILE A 1 206 ? -31.257 -21.486 0.012 1.00 20.85 204 ILE A CA 1
ATOM 3186 C C . ILE A 1 206 ? -30.481 -22.795 0.061 1.00 20.71 204 ILE A C 1
ATOM 3187 O O . ILE A 1 206 ? -29.401 -22.920 -0.528 1.00 24.11 204 ILE A O 1
ATOM 3203 N N . ARG A 1 207 ? -31.027 -23.795 0.755 1.00 17.40 205 ARG A N 1
ATOM 3204 C CA . ARG A 1 207 ? -30.366 -25.093 0.844 1.00 20.50 205 ARG A CA 1
ATOM 3205 C C . ARG A 1 207 ? -30.158 -25.701 -0.539 1.00 22.38 205 ARG A C 1
ATOM 3206 O O . ARG A 1 207 ? -29.091 -26.255 -0.826 1.00 20.68 205 ARG A O 1
ATOM 3227 N N . GLU A 1 208 ? -31.159 -25.594 -1.417 1.00 23.25 206 GLU A N 1
ATOM 3228 C CA . GLU A 1 208 ? -31.045 -26.181 -2.749 1.00 22.15 206 GLU A CA 1
ATOM 3229 C C . GLU A 1 208 ? -29.947 -25.506 -3.560 1.00 31.35 206 GLU A C 1
ATOM 3230 O O . GLU A 1 208 ? -29.138 -26.175 -4.215 1.00 26.10 206 GLU A O 1
ATOM 3242 N N A ARG A 1 209 ? -29.910 -24.173 -3.536 0.61 24.95 207 ARG A N 1
ATOM 3243 N N B ARG A 1 209 ? -29.909 -24.172 -3.539 0.39 24.96 207 ARG A N 1
ATOM 3244 C CA A ARG A 1 209 ? -28.923 -23.448 -4.326 0.61 25.92 207 ARG A CA 1
ATOM 3245 C CA B ARG A 1 209 ? -28.919 -23.453 -4.333 0.39 25.90 207 ARG A CA 1
ATOM 3246 C C A ARG A 1 209 ? -27.513 -23.680 -3.799 0.61 26.42 207 ARG A C 1
ATOM 3247 C C B ARG A 1 209 ? -27.510 -23.682 -3.800 0.39 26.34 207 ARG A C 1
ATOM 3248 O O A ARG A 1 209 ? -26.567 -23.814 -4.585 0.61 23.15 207 ARG A O 1
ATOM 3249 O O B ARG A 1 209 ? -26.562 -23.816 -4.583 0.39 23.19 207 ARG A O 1
ATOM 3290 N N . GLN A 1 210 ? -27.347 -23.732 -2.475 1.00 18.34 208 GLN A N 1
ATOM 3291 C CA . GLN A 1 210 ? -26.032 -24.014 -1.914 1.00 17.80 208 GLN A CA 1
ATOM 3292 C C . GLN A 1 210 ? -25.539 -25.380 -2.370 1.00 19.20 208 GLN A C 1
ATOM 3293 O O . GLN A 1 210 ? -24.397 -25.527 -2.820 1.00 22.55 208 GLN A O 1
ATOM 3307 N N . LEU A 1 211 ? -26.395 -26.396 -2.264 1.00 21.50 209 LEU A N 1
ATOM 3308 C CA . LEU A 1 211 ? -25.998 -27.739 -2.666 1.00 20.25 209 LEU A CA 1
ATOM 3309 C C . LEU A 1 211 ? -25.689 -27.807 -4.156 1.00 25.81 209 LEU A C 1
ATOM 3310 O O . LEU A 1 211 ? -24.733 -28.472 -4.567 1.00 27.80 209 LEU A O 1
ATOM 3326 N N . SER A 1 212 ? -26.494 -27.137 -4.984 1.00 23.70 210 SER A N 1
ATOM 3327 C CA . SER A 1 212 ? -26.233 -27.130 -6.420 1.00 21.87 210 SER A CA 1
ATOM 3328 C C . SER A 1 212 ? -24.839 -26.591 -6.715 1.00 24.81 210 SER A C 1
ATOM 3329 O O . SER A 1 212 ? -24.069 -27.200 -7.467 1.00 23.97 210 SER A O 1
ATOM 3337 N N . TYR A 1 213 ? -24.496 -25.444 -6.123 1.00 22.71 211 TYR A N 1
ATOM 3338 C CA . TYR A 1 213 ? -23.177 -24.856 -6.334 1.00 25.13 211 TYR A CA 1
ATOM 3339 C C . TYR A 1 213 ? -22.077 -25.781 -5.827 1.00 26.02 211 TYR A C 1
ATOM 3340 O O . TYR A 1 213 ? -21.097 -26.047 -6.532 1.00 23.89 211 TYR A O 1
ATOM 3358 N N . LEU A 1 214 ? -22.222 -26.279 -4.596 1.00 25.11 212 LEU A N 1
ATOM 3359 C CA . LEU A 1 214 ? -21.210 -27.162 -4.028 1.00 24.98 212 LEU A CA 1
ATOM 3360 C C . LEU A 1 214 ? -21.032 -28.417 -4.875 1.00 20.50 212 LEU A C 1
ATOM 3361 O O . LEU A 1 214 ? -19.902 -28.860 -5.110 1.00 23.16 212 LEU A O 1
ATOM 3377 N N . GLN A 1 215 ? -22.137 -29.002 -5.346 1.00 24.43 213 GLN A N 1
ATOM 3378 C CA . GLN A 1 215 ? -22.043 -30.219 -6.146 1.00 34.08 213 GLN A CA 1
ATOM 3379 C C . GLN A 1 215 ? -21.342 -29.959 -7.473 1.00 28.12 213 GLN A C 1
ATOM 3380 O O . GLN A 1 215 ? -20.560 -30.795 -7.941 1.00 26.23 213 GLN A O 1
ATOM 3394 N N . TYR A 1 216 ? -21.609 -28.811 -8.101 1.00 27.20 214 TYR A N 1
ATOM 3395 C CA . TYR A 1 216 ? -20.961 -28.509 -9.372 1.00 24.14 214 TYR A CA 1
ATOM 3396 C C . TYR A 1 216 ? -19.449 -28.421 -9.210 1.00 27.03 214 TYR A C 1
ATOM 3397 O O . TYR A 1 216 ? -18.694 -29.030 -9.977 1.00 25.17 214 TYR A O 1
ATOM 3415 N N . ARG A 1 217 ? -18.984 -27.653 -8.221 1.00 22.03 215 ARG A N 1
ATOM 3416 C CA . ARG A 1 217 ? -17.548 -27.444 -8.077 1.00 22.64 215 ARG A CA 1
ATOM 3417 C C . ARG A 1 217 ? -16.846 -28.713 -7.610 1.00 26.74 215 ARG A C 1
ATOM 3418 O O . ARG A 1 217 ? -15.711 -28.984 -8.017 1.00 25.37 215 ARG A O 1
ATOM 3439 N N . ALA A 1 218 ? -17.495 -29.505 -6.755 1.00 23.34 216 ALA A N 1
ATOM 3440 C CA . ALA A 1 218 ? -16.886 -30.761 -6.331 1.00 28.10 216 ALA A CA 1
ATOM 3441 C C . ALA A 1 218 ? -16.694 -31.705 -7.509 1.00 29.92 216 ALA A C 1
ATOM 3442 O O . ALA A 1 218 ? -15.719 -32.464 -7.547 1.00 30.30 216 ALA A O 1
ATOM 3449 N N . GLU A 1 219 ? -17.601 -31.663 -8.481 1.00 29.69 217 GLU A N 1
ATOM 3450 C CA . GLU A 1 219 ? -17.552 -32.575 -9.615 1.00 30.52 217 GLU A CA 1
ATOM 3451 C C . GLU A 1 219 ? -16.796 -32.001 -10.805 1.00 30.78 217 GLU A C 1
ATOM 3452 O O . GLU A 1 219 ? -16.194 -32.763 -11.572 1.00 31.69 217 GLU A O 1
ATOM 3464 N N . LYS A 1 220 ? -16.791 -30.677 -10.969 1.00 27.13 218 LYS A N 1
ATOM 3465 C CA . LYS A 1 220 ? -16.327 -30.058 -12.201 1.00 23.45 218 LYS A CA 1
ATOM 3466 C C . LYS A 1 220 ? -15.126 -29.141 -12.044 1.00 25.04 218 LYS A C 1
ATOM 3467 O O . LYS A 1 220 ? -14.550 -28.740 -13.063 1.00 36.75 218 LYS A O 1
ATOM 3486 N N . ASP A 1 221 ? -14.744 -28.773 -10.831 1.00 28.28 219 ASP A N 1
ATOM 3487 C CA . ASP A 1 221 ? -13.705 -27.765 -10.676 1.00 29.21 219 ASP A CA 1
ATOM 3488 C C . ASP A 1 221 ? -12.407 -28.266 -11.307 1.00 30.66 219 ASP A C 1
ATOM 3489 O O . ASP A 1 221 ? -12.019 -29.421 -11.082 1.00 32.32 219 ASP A O 1
ATOM 3498 N N . PRO A 1 222 ? -11.723 -27.450 -12.114 1.00 36.27 220 PRO A N 1
ATOM 3499 C CA . PRO A 1 222 ? -10.461 -27.909 -12.716 1.00 33.08 220 PRO A CA 1
ATOM 3500 C C . PRO A 1 222 ? -9.400 -28.275 -11.695 1.00 42.05 220 PRO A C 1
ATOM 3501 O O . PRO A 1 222 ? -8.415 -28.928 -12.063 1.00 39.69 220 PRO A O 1
ATOM 3512 N N . ALA A 1 223 ? -9.565 -27.880 -10.429 1.00 33.18 221 ALA A N 1
ATOM 3513 C CA . ALA A 1 223 ? -8.622 -28.294 -9.399 1.00 35.62 221 ALA A CA 1
ATOM 3514 C C . ALA A 1 223 ? -8.518 -29.811 -9.320 1.00 37.68 221 ALA A C 1
ATOM 3515 O O . ALA A 1 223 ? -7.448 -30.344 -9.005 1.00 34.94 221 ALA A O 1
ATOM 3522 N N A ARG A 1 224 ? -9.612 -30.528 -9.597 0.52 37.18 222 ARG A N 1
ATOM 3523 N N B ARG A 1 224 ? -9.619 -30.512 -9.601 0.48 37.17 222 ARG A N 1
ATOM 3524 C CA A ARG A 1 224 ? -9.559 -31.986 -9.564 0.52 43.49 222 ARG A CA 1
ATOM 3525 C CA B ARG A 1 224 ? -9.625 -31.972 -9.608 0.48 43.45 222 ARG A CA 1
ATOM 3526 C C A ARG A 1 224 ? -8.452 -32.510 -10.469 0.52 44.51 222 ARG A C 1
ATOM 3527 C C B ARG A 1 224 ? -8.504 -32.527 -10.479 0.48 44.48 222 ARG A C 1
ATOM 3528 O O A ARG A 1 224 ? -7.605 -33.301 -10.040 0.52 41.14 222 ARG A O 1
ATOM 3529 O O B ARG A 1 224 ? -7.697 -33.349 -10.032 0.48 41.09 222 ARG A O 1
ATOM 3570 N N . GLY A 1 225 ? -8.447 -32.084 -11.734 1.00 43.73 223 GLY A N 1
ATOM 3571 C CA . GLY A 1 225 ? -7.445 -32.592 -12.654 1.00 36.45 223 GLY A CA 1
ATOM 3572 C C . GLY A 1 225 ? -6.028 -32.309 -12.197 1.00 46.33 223 GLY A C 1
ATOM 3573 O O . GLY A 1 225 ? -5.146 -33.164 -12.311 1.00 49.28 223 GLY A O 1
ATOM 3577 N N A MET A 1 226 ? -5.798 -31.118 -11.648 0.75 42.61 224 MET A N 1
ATOM 3578 N N B MET A 1 226 ? -5.782 -31.099 -11.688 0.25 42.60 224 MET A N 1
ATOM 3579 C CA A MET A 1 226 ? -4.445 -30.737 -11.268 0.75 43.69 224 MET A CA 1
ATOM 3580 C CA B MET A 1 226 ? -4.433 -30.734 -11.264 0.25 43.61 224 MET A CA 1
ATOM 3581 C C A MET A 1 226 ? -4.000 -31.469 -10.007 0.75 42.31 224 MET A C 1
ATOM 3582 C C B MET A 1 226 ? -4.018 -31.521 -10.026 0.25 42.29 224 MET A C 1
ATOM 3583 O O A MET A 1 226 ? -2.873 -31.974 -9.941 0.75 44.12 224 MET A O 1
ATOM 3584 O O B MET A 1 226 ? -2.933 -32.113 -9.990 0.25 43.86 224 MET A O 1
ATOM 3611 N N . PHE A 1 227 ? -4.869 -31.537 -8.996 1.00 38.77 225 PHE A N 1
ATOM 3612 C CA . PHE A 1 227 ? -4.529 -32.264 -7.779 1.00 46.94 225 PHE A CA 1
ATOM 3613 C C . PHE A 1 227 ? -4.275 -33.737 -8.069 1.00 43.29 225 PHE A C 1
ATOM 3614 O O . PHE A 1 227 ? -3.410 -34.354 -7.438 1.00 30.82 225 PHE A O 1
ATOM 3631 N N . THR A 1 228 ? -5.002 -34.311 -9.031 1.00 40.64 226 THR 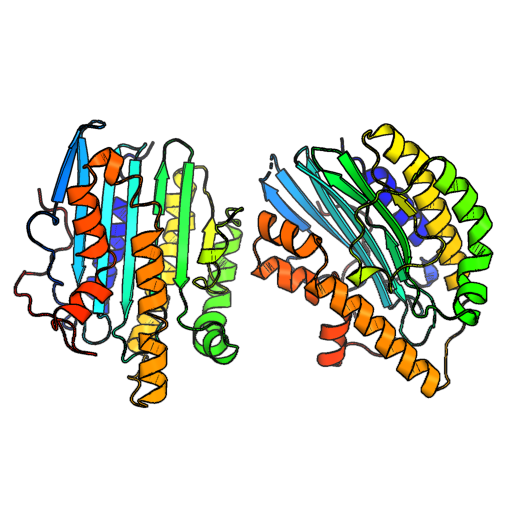A N 1
ATOM 3632 C CA . THR A 1 228 ? -4.824 -35.721 -9.361 1.00 44.74 226 THR A CA 1
ATOM 3633 C C . THR A 1 228 ? -3.428 -35.982 -9.914 1.00 47.46 226 THR A C 1
ATOM 3634 O O . THR A 1 228 ? -2.737 -36.909 -9.474 1.00 41.37 226 THR A O 1
ATOM 3645 N N . ARG A 1 229 ? -2.995 -35.175 -10.888 1.00 47.29 227 ARG A N 1
ATOM 3646 C CA . ARG A 1 229 ? -1.625 -35.285 -11.383 1.00 48.97 227 ARG A CA 1
ATOM 3647 C C . ARG A 1 229 ? -0.619 -35.136 -10.249 1.00 48.73 227 ARG A C 1
ATOM 3648 O O . ARG A 1 229 ? 0.370 -35.875 -10.183 1.00 45.01 227 ARG A O 1
ATOM 3669 N N . MET A 1 230 ? -0.859 -34.185 -9.344 1.00 39.70 228 MET A N 1
ATOM 3670 C CA . MET A 1 230 ? 0.123 -33.865 -8.314 1.00 44.94 228 MET A CA 1
ATOM 3671 C C . MET A 1 230 ? 0.200 -34.955 -7.250 1.00 44.93 228 MET A C 1
ATOM 3672 O O . MET A 1 230 ? 1.295 -35.390 -6.875 1.00 39.56 228 MET A O 1
ATOM 3686 N N . TYR A 1 231 ? -0.953 -35.398 -6.740 1.00 41.24 229 TYR A N 1
ATOM 3687 C CA . TYR A 1 231 ? -0.991 -36.240 -5.553 1.00 36.16 229 TYR A CA 1
ATOM 3688 C C . TYR A 1 231 ? -1.756 -37.543 -5.732 1.00 32.38 229 TYR A C 1
ATOM 3689 O O . TYR A 1 231 ? -1.803 -38.343 -4.790 1.00 42.63 229 TYR A O 1
ATOM 3707 N N . GLY A 1 232 ? -2.364 -37.777 -6.889 1.00 33.13 230 GLY A N 1
ATOM 3708 C CA . GLY A 1 232 ? -3.099 -38.996 -7.125 1.00 41.63 230 GLY A CA 1
ATOM 3709 C C . GLY A 1 232 ? -4.589 -38.840 -6.892 1.00 48.28 230 GLY A C 1
ATOM 3710 O O . GLY A 1 232 ? -5.053 -37.876 -6.277 1.00 38.71 230 GLY A O 1
ATOM 3714 N N . PRO A 1 233 ? -5.369 -39.812 -7.375 1.00 41.74 231 PRO A N 1
ATOM 3715 C CA . PRO A 1 233 ? -6.834 -39.685 -7.289 1.00 35.38 231 PRO A CA 1
ATOM 3716 C C . PRO A 1 233 ? -7.398 -39.833 -5.889 1.00 38.74 231 PRO A C 1
ATOM 3717 O O . PRO A 1 233 ? -8.396 -39.180 -5.560 1.00 38.06 231 PRO A O 1
ATOM 3728 N N . GLU A 1 234 ? -6.813 -40.696 -5.058 1.00 37.37 232 GLU A N 1
ATOM 3729 C CA . GLU A 1 234 ? -7.436 -41.004 -3.776 1.00 47.23 232 GLU A CA 1
ATOM 3730 C C . GLU A 1 234 ? -7.332 -39.825 -2.815 1.00 33.01 232 GLU A C 1
ATOM 3731 O O . GLU A 1 234 ? -8.300 -39.498 -2.121 1.00 39.63 232 GLU A O 1
ATOM 3743 N N . TRP A 1 235 ? -6.172 -39.171 -2.757 1.00 32.46 233 TRP A N 1
ATOM 3744 C CA . TRP A 1 235 ? -6.054 -37.981 -1.923 1.00 29.69 233 TRP A CA 1
ATOM 3745 C C . TRP A 1 235 ? -6.924 -36.853 -2.460 1.00 33.22 233 TRP A C 1
ATOM 3746 O O . TRP A 1 235 ? -7.604 -36.163 -1.692 1.00 31.05 233 TRP A O 1
ATOM 3767 N N . THR A 1 236 ? -6.926 -36.663 -3.781 1.00 33.98 234 THR A N 1
ATOM 3768 C CA . THR A 1 236 ? -7.650 -35.549 -4.384 1.00 26.76 234 THR A CA 1
ATOM 3769 C C . THR A 1 236 ? -9.133 -35.591 -4.034 1.00 28.05 234 THR A C 1
ATOM 3770 O O . THR A 1 236 ? -9.709 -34.584 -3.605 1.00 25.57 234 THR A O 1
ATOM 3781 N N . GLU A 1 237 ? -9.775 -36.747 -4.227 1.00 30.16 235 GLU A N 1
ATOM 3782 C CA . GLU A 1 237 ? -11.211 -36.841 -3.983 1.00 27.32 235 GLU A CA 1
ATOM 3783 C C . GLU A 1 237 ? -11.540 -36.583 -2.518 1.00 31.35 235 GLU A C 1
ATOM 3784 O O . GLU A 1 237 ? -12.560 -35.959 -2.205 1.00 25.10 235 GLU A O 1
ATOM 3796 N N . ARG A 1 238 ? -10.686 -37.054 -1.604 1.00 25.09 236 ARG A N 1
ATOM 3797 C CA . ARG A 1 238 ? -10.891 -36.774 -0.186 1.00 26.70 236 ARG A CA 1
ATOM 3798 C C . ARG A 1 238 ? -10.755 -35.286 0.109 1.00 28.75 236 ARG A C 1
ATOM 3799 O O . ARG A 1 238 ? -11.520 -34.729 0.905 1.00 26.27 236 ARG A O 1
ATOM 3820 N N . TYR A 1 239 ? -9.764 -34.633 -0.501 1.00 27.69 237 TYR A N 1
ATOM 3821 C CA . TYR A 1 239 ? -9.578 -33.202 -0.293 1.00 21.30 237 TYR A CA 1
ATOM 3822 C C . TYR A 1 239 ? -10.768 -32.415 -0.825 1.00 24.89 237 TYR A C 1
ATOM 3823 O O . TYR A 1 239 ? -11.243 -31.475 -0.176 1.00 21.16 237 TYR A O 1
ATOM 3841 N N . ILE A 1 240 ? -11.267 -32.795 -2.001 1.00 25.92 238 ILE A N 1
ATOM 3842 C CA . ILE A 1 240 ? -12.347 -32.052 -2.641 1.00 25.02 238 ILE A CA 1
ATOM 3843 C C . ILE A 1 240 ? -13.660 -32.267 -1.899 1.00 34.51 238 ILE A C 1
ATOM 3844 O O . ILE A 1 240 ? -14.321 -31.307 -1.484 1.00 26.27 238 ILE A O 1
ATOM 3860 N N . HIS A 1 241 ? -14.060 -33.527 -1.721 1.00 26.07 239 HIS A N 1
ATOM 3861 C CA . HIS A 1 241 ? -15.345 -33.821 -1.098 1.00 27.89 239 HIS A CA 1
ATOM 3862 C C . HIS A 1 241 ? -15.301 -33.720 0.420 1.00 27.18 239 HIS A C 1
ATOM 3863 O O . HIS A 1 241 ? -16.352 -33.535 1.043 1.00 34.67 239 HIS A O 1
ATOM 3877 N N . GLY A 1 242 ? -14.120 -33.818 1.023 1.00 23.24 240 GLY A N 1
ATOM 3878 C CA . GLY A 1 242 ? -14.004 -33.805 2.467 1.00 22.36 240 GLY A CA 1
ATOM 3879 C C . GLY A 1 242 ? -13.604 -32.474 3.069 1.00 25.40 240 GLY A C 1
ATOM 3880 O O . GLY A 1 242 ? -13.678 -32.310 4.291 1.00 26.44 240 GLY A O 1
ATOM 3884 N N . PHE A 1 243 ? -13.174 -31.515 2.244 1.00 23.25 241 PHE A N 1
ATOM 3885 C CA . PHE A 1 243 ? -12.731 -30.233 2.780 1.00 23.51 241 PHE A CA 1
ATOM 3886 C C . PHE A 1 243 ? -13.083 -29.053 1.877 1.00 22.87 241 PHE A C 1
ATOM 3887 O O . PHE A 1 243 ? -13.806 -28.148 2.304 1.00 21.01 241 PHE A O 1
ATOM 3904 N N . LEU A 1 244 ? -12.579 -29.041 0.637 1.00 18.77 242 LEU A N 1
ATOM 3905 C CA . LEU A 1 244 ? -12.743 -27.867 -0.219 1.00 19.16 242 LEU A CA 1
ATOM 3906 C C . LEU A 1 244 ? -14.210 -27.589 -0.525 1.00 18.23 242 LEU A C 1
ATOM 3907 O O . LEU A 1 244 ? -14.637 -26.428 -0.554 1.00 20.66 242 LEU A O 1
ATOM 3923 N N . PHE A 1 245 ? -14.994 -28.642 -0.788 1.00 18.69 243 PHE A N 1
ATOM 3924 C CA . PHE A 1 245 ? -16.415 -28.519 -1.104 1.00 18.61 243 PHE A CA 1
ATOM 3925 C C . PHE A 1 245 ? -17.142 -29.628 -0.340 1.00 16.79 243 PHE A C 1
ATOM 3926 O O . PHE A 1 245 ? -17.684 -30.574 -0.913 1.00 20.39 243 PHE A O 1
ATOM 3943 N N . ASP A 1 246 ? -17.163 -29.494 0.985 1.00 20.51 244 ASP A N 1
ATOM 3944 C CA . ASP A 1 246 ? -17.522 -30.583 1.884 1.00 24.31 244 ASP A CA 1
ATOM 3945 C C . ASP A 1 246 ? -18.957 -30.515 2.391 1.00 22.81 244 ASP A C 1
ATOM 3946 O O . ASP A 1 246 ? -19.327 -31.314 3.256 1.00 23.99 244 ASP A O 1
ATOM 3955 N N . LEU A 1 247 ? -19.773 -29.587 1.887 1.00 19.96 245 LEU A N 1
ATOM 3956 C CA . LEU A 1 247 ? -21.103 -29.393 2.457 1.00 20.34 245 LEU A CA 1
ATOM 3957 C C . LEU A 1 247 ? -21.909 -30.687 2.441 1.00 15.28 245 LEU A C 1
ATOM 3958 O O . LEU A 1 247 ? -22.497 -31.077 3.454 1.00 22.13 245 LEU A O 1
ATOM 3974 N N . GLU A 1 248 ? -21.953 -31.367 1.295 1.00 21.06 246 GLU A N 1
ATOM 3975 C CA . GLU A 1 248 ? -22.801 -32.550 1.185 1.00 20.74 246 GLU A CA 1
ATOM 3976 C C . GLU A 1 248 ? -22.395 -33.619 2.193 1.00 27.10 246 GLU A C 1
ATOM 3977 O O . GLU A 1 248 ? -23.254 -34.238 2.832 1.00 24.27 246 GLU A O 1
ATOM 3989 N N . GLU A 1 249 ? -21.091 -33.851 2.350 1.00 22.41 247 GLU A N 1
ATOM 3990 C CA . GLU A 1 249 ? -20.625 -34.821 3.335 1.00 22.73 247 GLU A CA 1
ATOM 3991 C C . GLU A 1 249 ? -21.060 -34.432 4.739 1.00 30.43 247 GLU A C 1
ATOM 3992 O O . GLU A 1 249 ? -21.585 -35.261 5.492 1.00 24.76 247 GLU A O 1
ATOM 4004 N N . LYS A 1 250 ? -20.822 -33.175 5.119 1.00 20.72 248 LYS A N 1
ATOM 4005 C CA . LYS A 1 250 ? -21.191 -32.728 6.456 1.00 20.91 248 LYS A CA 1
ATOM 4006 C C . LYS A 1 250 ? -22.693 -32.826 6.682 1.00 20.75 248 LYS A C 1
ATOM 4007 O O . LYS A 1 250 ? -23.133 -33.107 7.802 1.00 24.85 248 LYS A O 1
ATOM 4026 N N . MET A 1 251 ? -23.494 -32.593 5.641 1.00 20.22 249 MET A N 1
ATOM 4027 C CA . MET A 1 251 ? -24.941 -32.721 5.781 1.00 21.43 249 MET A CA 1
ATOM 4028 C C . MET A 1 251 ? -25.345 -34.182 5.932 1.00 25.68 249 MET A C 1
ATOM 4029 O O . MET A 1 251 ? -26.066 -34.545 6.870 1.00 25.18 249 MET A O 1
ATOM 4043 N N . GLU A 1 252 ? -24.881 -35.037 5.017 1.00 25.55 250 GLU A N 1
ATOM 4044 C CA . GLU A 1 252 ? -25.293 -36.438 5.028 1.00 23.15 250 GLU A CA 1
ATOM 4045 C C . GLU A 1 252 ? -24.826 -37.160 6.284 1.00 25.90 250 GLU A C 1
ATOM 4046 O O . GLU A 1 252 ? -25.502 -38.083 6.756 1.00 25.29 250 GLU A O 1
ATOM 4058 N N . SER A 1 253 ? -23.680 -36.766 6.835 1.00 24.93 251 SER A N 1
ATOM 4059 C CA . SER A 1 253 ? -23.145 -37.408 8.028 1.00 25.26 251 SER A CA 1
ATOM 4060 C C . SER A 1 253 ? -23.789 -36.906 9.312 1.00 25.03 251 SER A C 1
ATOM 4061 O O . SER A 1 253 ? -23.421 -37.380 10.393 1.00 26.81 251 SER A O 1
ATOM 4069 N N . GLY A 1 254 ? -24.726 -35.966 9.226 1.00 21.20 252 GLY A N 1
ATOM 4070 C CA . GLY A 1 254 ? -25.333 -35.394 10.407 1.00 25.45 252 GLY A CA 1
ATOM 4071 C C . GLY A 1 254 ? -24.480 -34.388 11.145 1.00 24.66 252 GLY A C 1
ATOM 4072 O O . GLY A 1 254 ? -24.882 -33.935 12.224 1.00 29.69 252 GLY A O 1
ATOM 4076 N N . GLU A 1 255 ? -23.316 -34.021 10.604 1.00 22.70 253 GLU A N 1
ATOM 4077 C CA . GLU A 1 255 ? -22.454 -33.058 11.279 1.00 29.66 253 GLU A CA 1
ATOM 4078 C C . GLU A 1 255 ? -22.969 -31.633 11.124 1.00 25.03 253 GLU A C 1
ATOM 4079 O O . GLU A 1 255 ? -22.952 -30.859 12.089 1.00 25.89 253 GLU A O 1
ATOM 4091 N N . TYR A 1 256 ? -23.430 -31.261 9.932 1.00 22.16 254 TYR A N 1
ATOM 4092 C CA . TYR A 1 256 ? -23.844 -29.884 9.709 1.00 24.39 254 TYR A CA 1
ATOM 4093 C C . TYR A 1 256 ? -25.190 -29.609 10.363 1.00 29.61 254 TYR A C 1
ATOM 4094 O O . TYR A 1 256 ? -26.160 -30.345 10.152 1.00 30.75 254 TYR A O 1
ATOM 4112 N N . LYS A 1 257 ? -25.247 -28.534 11.144 1.00 26.59 255 LYS A N 1
ATOM 4113 C CA . LYS A 1 257 ? -26.487 -28.038 11.725 1.00 28.87 255 LYS A CA 1
ATOM 4114 C C . LYS A 1 257 ? -26.591 -26.560 11.387 1.00 21.20 255 LYS A C 1
ATOM 4115 O O . LYS A 1 257 ? -25.674 -25.788 11.684 1.00 22.95 255 LYS A O 1
ATOM 4134 N N . THR A 1 258 ? -27.697 -26.179 10.754 1.00 28.12 256 THR A N 1
ATOM 4135 C CA . THR A 1 258 ? -27.858 -24.833 10.221 1.00 26.50 256 THR A CA 1
ATOM 4136 C C . THR A 1 258 ? -27.532 -23.780 11.271 1.00 26.02 256 THR A C 1
ATOM 4137 O O . THR A 1 258 ? -28.134 -23.750 12.347 1.00 27.44 256 THR A O 1
ATOM 4148 N N . GLY A 1 259 ? -26.562 -22.921 10.954 1.00 20.81 257 GLY A N 1
ATOM 4149 C CA . GLY A 1 259 ? -26.194 -21.824 11.825 1.00 21.68 257 GLY A CA 1
ATOM 4150 C C . GLY A 1 259 ? -25.399 -22.209 13.046 1.00 27.21 257 GLY A C 1
ATOM 4151 O O . GLY A 1 259 ? -25.205 -21.370 13.931 1.00 27.53 257 GLY A O 1
ATOM 4155 N N . GLU A 1 260 ? -24.934 -23.450 13.129 1.00 25.21 258 GLU A N 1
ATOM 4156 C CA . GLU A 1 260 ? -24.156 -23.919 14.263 1.00 28.63 258 GLU A CA 1
ATOM 4157 C C . GLU A 1 260 ? -22.739 -24.246 13.813 1.00 22.00 258 GLU A C 1
ATOM 4158 O O . GLU A 1 260 ? -22.513 -24.686 12.682 1.00 22.91 258 GLU A O 1
ATOM 4170 N N . LEU A 1 261 ? -21.784 -24.011 14.703 1.00 27.30 259 LEU A N 1
ATOM 4171 C CA . LEU A 1 261 ? -20.392 -24.290 14.398 1.00 28.43 259 LEU A CA 1
ATOM 4172 C C . LEU A 1 261 ? -20.092 -25.777 14.543 1.00 25.88 259 LEU A C 1
ATOM 4173 O O . LEU A 1 261 ? -20.692 -26.478 15.363 1.00 28.89 259 LEU A O 1
ATOM 4189 N N . LEU A 1 262 ? -19.160 -26.258 13.720 1.00 20.30 260 LEU A N 1
ATOM 4190 C CA . LEU A 1 262 ? -18.605 -27.591 13.917 1.00 22.49 260 LEU A CA 1
ATOM 4191 C C . LEU A 1 262 ? -17.620 -27.571 15.086 1.00 21.36 260 LEU A C 1
ATOM 4192 O O . LEU A 1 262 ? -16.792 -26.663 15.180 1.00 24.60 260 LEU A O 1
ATOM 4208 N N . PRO A 1 263 ? -17.665 -28.562 15.975 1.00 29.87 261 PRO A N 1
ATOM 4209 C CA . PRO A 1 263 ? -16.679 -28.605 17.062 1.00 26.64 261 PRO A CA 1
ATOM 4210 C C . PRO A 1 263 ? -15.260 -28.659 16.514 1.00 20.67 261 PRO A C 1
ATOM 4211 O O . PRO A 1 263 ? -14.958 -29.430 15.599 1.00 27.56 261 PRO A O 1
ATOM 4222 N N . CYS A 1 264 ? -14.390 -27.823 17.076 1.00 24.71 262 CYS A N 1
ATOM 4223 C CA . CYS A 1 264 ? -12.974 -27.831 16.715 1.00 28.40 262 CYS A CA 1
ATOM 4224 C C . CYS A 1 264 ? -12.200 -27.072 17.780 1.00 26.67 262 CYS A C 1
ATOM 4225 O O . CYS A 1 264 ? -12.500 -25.905 18.052 1.00 31.35 262 CYS A O 1
ATOM 4233 N N . SER A 1 265 ? -11.204 -27.728 18.370 1.00 28.52 263 SER A N 1
ATOM 4234 C CA . SER A 1 265 ? -10.368 -27.131 19.400 1.00 33.01 263 SER A CA 1
ATOM 4235 C C . SER A 1 265 ? -9.022 -26.657 18.871 1.00 32.46 263 SER A C 1
ATOM 4236 O O . SER A 1 265 ? -8.211 -26.147 19.650 1.00 30.21 263 SER A O 1
ATOM 4244 N N . ASP A 1 266 ? -8.764 -26.807 17.577 1.00 31.08 264 ASP A N 1
ATOM 4245 C CA . ASP A 1 266 ? -7.487 -26.385 17.022 1.00 28.41 264 ASP A CA 1
ATOM 4246 C C . ASP A 1 266 ? -7.322 -24.877 17.189 1.00 29.99 264 ASP A C 1
ATOM 4247 O O . ASP A 1 266 ? -8.241 -24.117 16.853 1.00 28.99 264 ASP A O 1
ATOM 4256 N N . PRO A 1 267 ? -6.186 -24.403 17.702 1.00 30.19 265 PRO A N 1
ATOM 4257 C CA . PRO A 1 267 ? -5.962 -22.955 17.746 1.00 27.81 265 PRO A CA 1
ATOM 4258 C C . PRO A 1 267 ? -6.007 -22.360 16.347 1.00 20.81 265 PRO A C 1
ATOM 4259 O O . PRO A 1 267 ? -5.727 -23.033 15.353 1.00 29.44 265 PRO A O 1
ATOM 4270 N N . LEU A 1 268 ? -6.370 -21.083 16.275 1.00 21.30 266 LEU A N 1
ATOM 4271 C CA . LEU A 1 268 ? -6.369 -20.385 14.996 1.00 28.88 266 LEU A CA 1
ATOM 4272 C C . LEU A 1 268 ? -4.974 -20.421 14.388 1.00 29.02 266 LEU A C 1
ATOM 4273 O O . LEU A 1 268 ? -3.978 -20.195 15.079 1.00 29.75 266 LEU A O 1
ATOM 4289 N N . ASN A 1 269 ? -4.903 -20.722 13.093 1.00 24.48 267 ASN A N 1
ATOM 4290 C CA . ASN A 1 269 ? -3.640 -20.749 12.371 1.00 29.13 267 ASN A CA 1
ATOM 4291 C C . ASN A 1 269 ? -3.777 -19.966 11.076 1.00 31.49 267 ASN A C 1
ATOM 4292 O O . ASN A 1 269 ? -4.726 -20.181 10.314 1.00 27.78 267 ASN A O 1
ATOM 4303 N N . PHE A 1 270 ? -2.812 -19.078 10.822 1.00 27.04 268 PHE A N 1
ATOM 4304 C CA . PHE A 1 270 ? -2.802 -18.249 9.624 1.00 25.35 268 PHE A CA 1
ATOM 4305 C C . PHE A 1 270 ? -1.507 -18.378 8.831 1.00 27.65 268 PHE A C 1
ATOM 4306 O O . PHE A 1 270 ? -1.327 -17.652 7.846 1.00 26.28 268 PHE A O 1
ATOM 4323 N N . GLN A 1 271 ? -0.610 -19.270 9.226 1.00 26.19 269 GLN A N 1
ATOM 4324 C CA . GLN A 1 271 ? 0.729 -19.349 8.667 1.00 30.12 269 GLN A CA 1
ATOM 4325 C C . GLN A 1 271 ? 1.047 -20.771 8.239 1.00 26.30 269 GLN A C 1
ATOM 4326 O O . GLN A 1 271 ? 0.408 -21.724 8.698 1.00 24.89 269 GLN A O 1
ATOM 4340 N N . PRO A 1 272 ? 2.037 -20.950 7.362 1.00 28.22 270 PRO A N 1
ATOM 4341 C CA . PRO A 1 272 ? 2.368 -22.301 6.895 1.00 29.96 270 PRO A CA 1
ATOM 4342 C C . PRO A 1 272 ? 2.721 -23.223 8.053 1.00 33.01 270 PRO A C 1
ATOM 4343 O O . PRO A 1 272 ? 3.363 -22.817 9.024 1.00 30.70 270 PRO A O 1
ATOM 4354 N N . THR A 1 273 ? 2.284 -24.479 7.940 1.00 30.60 271 THR A N 1
ATOM 4355 C CA . THR A 1 273 ? 2.547 -25.512 8.938 1.00 43.80 271 THR A CA 1
ATOM 4356 C C . THR A 1 273 ? 3.483 -26.542 8.319 1.00 50.23 271 THR A C 1
ATOM 4357 O O . THR A 1 273 ? 3.025 -27.469 7.634 1.00 49.75 271 THR A O 1
ATOM 4368 N N . PRO A 1 274 ? 4.807 -26.423 8.518 1.00 55.63 272 PRO A N 1
ATOM 4369 C CA . PRO A 1 274 ? 5.802 -27.337 7.941 1.00 61.54 272 PRO A CA 1
ATOM 4370 C C . PRO A 1 274 ? 5.408 -28.809 8.013 1.00 52.18 272 PRO A C 1
ATOM 4371 O O . PRO A 1 274 ? 5.233 -29.324 9.117 1.00 60.97 272 PRO A O 1
ATOM 4382 N N . SER B 1 7 ? -6.009 -8.003 -43.255 1.00 49.59 5 SER B N 1
ATOM 4383 C CA . SER B 1 7 ? -6.308 -6.650 -43.713 1.00 37.80 5 SER B CA 1
ATOM 4384 C C . SER B 1 7 ? -7.655 -6.167 -43.169 1.00 38.93 5 SER B C 1
ATOM 4385 O O . SER B 1 7 ? -8.518 -6.968 -42.815 1.00 51.12 5 SER B O 1
ATOM 4393 N N . ASP B 1 8 ? -7.817 -4.844 -43.107 1.00 26.89 6 ASP B N 1
ATOM 4394 C CA . ASP B 1 8 ? -9.012 -4.200 -42.555 1.00 28.91 6 ASP B CA 1
ATOM 4395 C C . ASP B 1 8 ? -10.081 -4.179 -43.642 1.00 21.38 6 ASP B C 1
ATOM 4396 O O . ASP B 1 8 ? -10.266 -3.192 -44.353 1.00 24.33 6 ASP B O 1
ATOM 4405 N N . ILE B 1 9 ? -10.819 -5.288 -43.752 1.00 19.15 7 ILE B N 1
ATOM 4406 C CA . ILE B 1 9 ? -11.601 -5.534 -44.960 1.00 19.01 7 ILE B CA 1
ATOM 4407 C C . ILE B 1 9 ? -12.825 -4.627 -45.048 1.00 16.34 7 ILE B C 1
ATOM 4408 O O . ILE B 1 9 ? -13.290 -4.321 -46.152 1.00 17.76 7 ILE B O 1
ATOM 4424 N N . TYR B 1 10 ? -13.370 -4.176 -43.918 1.00 16.67 8 TYR B N 1
ATOM 4425 C CA . TYR B 1 10 ? -14.587 -3.374 -43.950 1.00 16.56 8 TYR B CA 1
ATOM 4426 C C . TYR B 1 10 ? -14.327 -1.884 -43.786 1.00 18.24 8 TYR B C 1
ATOM 4427 O O . TYR B 1 10 ? -15.279 -1.101 -43.793 1.00 16.50 8 TYR B O 1
ATOM 4445 N N . LYS B 1 11 ? -13.072 -1.461 -43.669 1.00 16.37 9 LYS B N 1
ATOM 4446 C CA . LYS B 1 11 ? -12.809 -0.027 -43.651 1.00 19.01 9 LYS B CA 1
ATOM 4447 C C . LYS B 1 11 ? -13.293 0.653 -44.925 1.00 17.97 9 LYS B C 1
ATOM 4448 O O . LYS B 1 11 ? -13.919 1.722 -44.820 1.00 21.43 9 LYS B O 1
ATOM 4467 N N . PRO B 1 12 ? -13.068 0.113 -46.126 1.00 19.30 10 PRO B N 1
ATOM 4468 C CA . PRO B 1 12 ? -13.643 0.758 -47.317 1.00 20.19 10 PRO B CA 1
ATOM 4469 C C . PRO B 1 12 ? -15.162 0.753 -47.316 1.00 19.36 10 PRO B C 1
ATOM 4470 O O . PRO B 1 12 ? -15.780 1.665 -47.884 1.00 19.18 10 PRO B O 1
ATOM 4481 N N . PHE B 1 13 ? -15.781 -0.259 -46.698 1.00 16.89 11 PHE B N 1
ATOM 4482 C CA . PHE B 1 13 ? -17.236 -0.295 -46.581 1.00 15.99 11 PHE B CA 1
ATOM 4483 C C . PHE B 1 13 ? -17.736 0.849 -45.709 1.00 15.09 11 PHE B C 1
ATOM 4484 O O . PHE B 1 13 ? -18.626 1.610 -46.109 1.00 14.71 11 PHE B O 1
ATOM 4501 N N . TRP B 1 14 ? -17.182 0.980 -44.501 1.00 16.43 12 TRP B N 1
ATOM 4502 C CA . TRP B 1 14 ? -17.640 2.037 -43.611 1.00 17.88 12 TRP B CA 1
ATOM 4503 C C . TRP B 1 14 ? -17.321 3.412 -44.181 1.00 18.72 12 TRP B C 1
ATOM 4504 O O . TRP B 1 14 ? -18.147 4.328 -44.108 1.00 18.64 12 TRP B O 1
ATOM 4525 N N . GLU B 1 15 ? -16.120 3.586 -44.736 1.00 18.14 13 GLU B N 1
ATOM 4526 C CA . GLU B 1 15 ? -15.760 4.896 -45.267 1.00 18.23 13 GLU B CA 1
ATOM 4527 C C . GLU B 1 15 ? -16.728 5.318 -46.363 1.00 20.22 13 GLU B C 1
ATOM 4528 O O . GLU B 1 15 ? -17.149 6.481 -46.415 1.00 18.38 13 GLU B O 1
ATOM 4540 N N . TRP B 1 16 ? -17.124 4.380 -47.228 1.00 16.10 14 TRP B N 1
ATOM 4541 C CA . TRP B 1 16 ? -18.098 4.705 -48.264 1.00 15.96 14 TRP B CA 1
ATOM 4542 C C . TRP B 1 16 ? -19.459 5.015 -47.654 1.00 13.35 14 TRP B C 1
ATOM 4543 O O . TRP B 1 16 ? -20.131 5.966 -48.071 1.00 16.61 14 TRP B O 1
ATOM 4564 N N . ALA B 1 17 ? -19.882 4.221 -46.669 1.00 15.33 15 ALA B N 1
ATOM 4565 C CA . ALA B 1 17 ? -21.174 4.449 -46.031 1.00 17.34 15 ALA B CA 1
ATOM 4566 C C . ALA B 1 17 ? -21.206 5.806 -45.339 1.00 19.28 15 ALA B C 1
ATOM 4567 O O . ALA B 1 17 ? -22.182 6.558 -45.460 1.00 19.82 15 ALA B O 1
ATOM 4574 N N . ALA B 1 18 ? -20.145 6.130 -44.595 1.00 18.24 16 ALA B N 1
ATOM 4575 C CA . ALA B 1 18 ? -20.074 7.423 -43.924 1.00 18.80 16 ALA B CA 1
ATOM 4576 C C . ALA B 1 18 ? -20.155 8.567 -44.927 1.00 18.50 16 ALA B C 1
ATOM 4577 O O . ALA B 1 18 ? -20.870 9.553 -44.704 1.00 18.56 16 ALA B O 1
ATOM 4584 N N . LYS B 1 19 ? -19.427 8.453 -46.037 1.00 16.65 17 LYS B N 1
ATOM 4585 C CA . LYS B 1 19 ? -19.458 9.490 -47.063 1.00 19.40 17 LYS B CA 1
ATOM 4586 C C . LYS B 1 19 ? -20.861 9.648 -47.631 1.00 19.39 17 LYS B C 1
ATOM 4587 O O . LYS B 1 19 ? -21.353 10.768 -47.807 1.00 19.92 17 LYS B O 1
ATOM 4606 N N . THR B 1 20 ? -21.512 8.528 -47.943 1.00 15.13 18 THR B N 1
ATOM 4607 C CA . THR B 1 20 ? -22.841 8.570 -48.538 1.00 16.27 18 THR B CA 1
ATOM 4608 C C . THR B 1 20 ? -23.879 9.090 -47.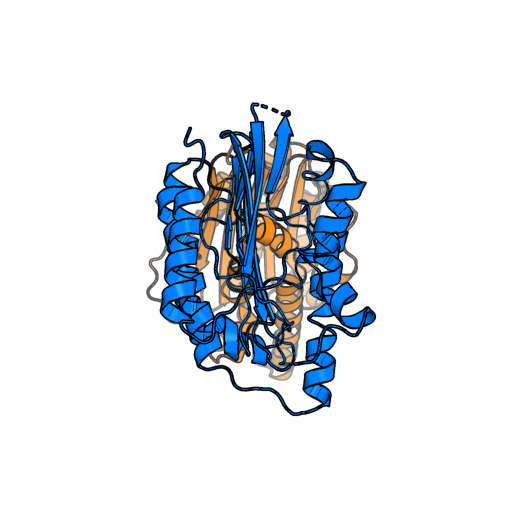549 1.00 19.10 18 THR B C 1
ATOM 4609 O O . THR B 1 20 ? -24.759 9.876 -47.921 1.00 21.86 18 THR B O 1
ATOM 4620 N N . ILE B 1 21 ? -23.787 8.674 -46.283 1.00 16.28 19 ILE B N 1
ATOM 4621 C CA . ILE B 1 21 ? -24.682 9.198 -45.255 1.00 16.32 19 ILE B CA 1
ATOM 4622 C C . ILE B 1 21 ? -24.522 10.707 -45.133 1.00 16.19 19 ILE B C 1
ATOM 4623 O O . ILE B 1 21 ? -25.506 11.452 -45.035 1.00 20.17 19 ILE B O 1
ATOM 4639 N N . LYS B 1 22 ? -23.279 11.183 -45.131 1.00 21.19 20 LYS B N 1
ATOM 4640 C CA . LYS B 1 22 ? -23.042 12.609 -44.961 1.00 22.68 20 LYS B CA 1
ATOM 4641 C C . LYS B 1 22 ? -23.552 13.396 -46.161 1.00 24.59 20 LYS B C 1
ATOM 4642 O O . LYS B 1 22 ? -24.158 14.460 -45.997 1.00 23.36 20 LYS B O 1
ATOM 4661 N N A GLU B 1 23 ? -23.338 12.877 -47.371 0.42 21.16 21 GLU B N 1
ATOM 4662 N N B GLU B 1 23 ? -23.319 12.886 -47.374 0.58 21.07 21 GLU B N 1
ATOM 4663 C CA A GLU B 1 23 ? -23.757 13.588 -48.575 0.42 26.71 21 GLU B CA 1
ATOM 4664 C CA B GLU B 1 23 ? -23.761 13.584 -48.577 0.58 26.72 21 GLU B CA 1
ATOM 4665 C C A GLU B 1 23 ? -25.277 13.631 -48.694 0.42 27.09 21 GLU B C 1
ATOM 4666 C C B GLU B 1 23 ? -25.281 13.639 -48.657 0.58 27.16 21 GLU B C 1
ATOM 4667 O O A GLU B 1 23 ? -25.856 14.685 -48.979 0.42 24.99 21 GLU B O 1
ATOM 4668 O O B GLU B 1 23 ? -25.864 14.707 -48.873 0.58 24.87 21 GLU B O 1
ATOM 4691 N N . ARG B 1 24 ? -25.943 12.496 -48.482 1.00 17.48 22 ARG B N 1
ATOM 4692 C CA . ARG B 1 24 ? -27.374 12.407 -48.747 1.00 22.44 22 ARG B CA 1
ATOM 4693 C C . ARG B 1 24 ? -28.252 12.791 -47.563 1.00 21.00 22 ARG B C 1
ATOM 4694 O O . ARG B 1 24 ? -29.383 13.243 -47.774 1.00 23.11 22 ARG B O 1
ATOM 4715 N N . LEU B 1 25 ? -27.769 12.632 -46.329 1.00 19.80 23 LEU B N 1
ATOM 4716 C CA . LEU B 1 25 ? -28.545 12.974 -45.146 1.00 23.15 23 LEU B CA 1
ATOM 4717 C C . LEU B 1 25 ? -27.950 14.107 -44.321 1.00 21.49 23 LEU B C 1
ATOM 4718 O O . LEU B 1 25 ? -28.582 14.530 -43.346 1.00 20.03 23 LEU B O 1
ATOM 4734 N N . GLY B 1 26 ? -26.770 14.609 -44.676 1.00 24.52 24 GLY B N 1
ATOM 4735 C CA . GLY B 1 26 ? -26.087 15.621 -43.889 1.00 25.48 24 GLY B CA 1
ATOM 4736 C C . GLY B 1 26 ? -26.966 16.749 -43.388 1.00 24.89 24 GLY B C 1
ATOM 4737 O O . GLY B 1 26 ? -26.895 17.119 -42.212 1.00 27.23 24 GLY B O 1
ATOM 4741 N N . ASP B 1 27 ? -27.802 17.303 -44.268 1.00 26.14 25 ASP B N 1
ATOM 4742 C CA . ASP B 1 27 ? -28.642 18.437 -43.898 1.00 30.20 25 ASP B CA 1
ATOM 4743 C C . ASP B 1 27 ? -29.682 18.080 -42.844 1.00 27.46 25 ASP B C 1
ATOM 4744 O O . ASP B 1 27 ? -30.157 18.974 -42.135 1.00 21.75 25 ASP B O 1
ATOM 4753 N N . ASP B 1 28 ? -30.055 16.808 -42.731 1.00 18.96 26 ASP B N 1
ATOM 4754 C CA . ASP B 1 28 ? -31.033 16.369 -41.745 1.00 18.93 26 ASP B CA 1
ATOM 4755 C C . ASP B 1 28 ? -30.403 15.599 -40.594 1.00 18.20 26 ASP B C 1
ATOM 4756 O O . ASP B 1 28 ? -31.115 15.202 -39.667 1.00 24.11 26 ASP B O 1
ATOM 4765 N N . LEU B 1 29 ? -29.087 15.421 -40.613 1.00 17.32 27 LEU B N 1
ATOM 4766 C CA . LEU B 1 29 ? -28.383 14.464 -39.771 1.00 20.53 27 LEU B CA 1
ATOM 4767 C C . LEU B 1 29 ? -27.832 15.141 -38.522 1.00 24.06 27 LEU B C 1
ATOM 4768 O O . LEU B 1 29 ? -27.331 16.268 -38.581 1.00 22.60 27 LEU B O 1
ATOM 4784 N N . VAL B 1 30 ? -27.939 14.448 -37.386 1.00 16.99 28 VAL B N 1
ATOM 4785 C CA . VAL B 1 30 ? -27.250 14.834 -36.161 1.00 18.29 28 VAL B CA 1
ATOM 4786 C C . VAL B 1 30 ? -26.784 13.567 -35.457 1.00 21.26 28 VAL B C 1
ATOM 4787 O O . VAL B 1 30 ? -27.260 12.464 -35.732 1.00 16.60 28 VAL B O 1
ATOM 4800 N N . SER B 1 31 ? -25.847 13.745 -34.533 1.00 13.85 29 SER B N 1
ATOM 4801 C CA . SER B 1 31 ? -25.325 12.627 -33.761 1.00 13.25 29 SER B CA 1
ATOM 4802 C C . SER B 1 31 ? -26.429 11.966 -32.946 1.00 17.47 29 SER B C 1
ATOM 4803 O O . SER B 1 31 ? -27.383 12.613 -32.500 1.00 16.95 29 SER B O 1
ATOM 4811 N N . TYR B 1 32 ? -26.291 10.660 -32.757 1.00 16.95 30 TYR B N 1
ATOM 4812 C CA . TYR B 1 32 ? -27.117 9.846 -31.877 1.00 14.35 30 TYR B CA 1
ATOM 4813 C C . TYR B 1 32 ? -26.341 9.518 -30.608 1.00 19.01 30 TYR B C 1
ATOM 4814 O O . TYR B 1 32 ? -25.131 9.262 -30.672 1.00 21.26 30 TYR B O 1
ATOM 4832 N N . PRO B 1 33 ? -26.963 9.515 -29.429 1.00 15.07 31 PRO B N 1
ATOM 4833 C CA . PRO B 1 33 ? -26.182 9.305 -28.199 1.00 17.34 31 PRO B CA 1
ATOM 4834 C C . PRO B 1 33 ? -25.579 7.906 -28.132 1.00 23.04 31 PRO B C 1
ATOM 4835 O O . PRO B 1 33 ? -26.277 6.900 -28.279 1.00 22.96 31 PRO B O 1
ATOM 4846 N N . ILE B 1 34 ? -24.269 7.857 -27.909 1.00 18.44 32 ILE B N 1
ATOM 4847 C CA . ILE B 1 34 ? -23.527 6.622 -27.682 1.00 17.18 32 ILE B CA 1
ATOM 4848 C C . ILE B 1 34 ? -23.113 6.606 -26.211 1.00 22.85 32 ILE B C 1
ATOM 4849 O O . ILE B 1 34 ? -22.323 7.461 -25.785 1.00 20.15 32 ILE B O 1
ATOM 4865 N N . PRO B 1 35 ? -23.620 5.678 -25.396 1.00 23.07 33 PRO B N 1
ATOM 4866 C CA . PRO B 1 35 ? -23.295 5.711 -23.965 1.00 21.48 33 PRO B CA 1
ATOM 4867 C C . PRO B 1 35 ? -21.799 5.619 -23.712 1.00 25.83 33 PRO B C 1
ATOM 4868 O O . PRO B 1 35 ? -21.068 4.914 -24.412 1.00 22.02 33 PRO B O 1
ATOM 4879 N N . ASP B 1 36 ? -21.350 6.344 -22.693 1.00 26.36 34 ASP B N 1
ATOM 4880 C CA . ASP B 1 36 ? -19.945 6.319 -22.321 1.00 27.40 34 ASP B CA 1
ATOM 4881 C C . ASP B 1 36 ? -19.509 4.890 -22.022 1.00 24.37 34 ASP B C 1
ATOM 4882 O O . ASP B 1 36 ? -20.210 4.143 -21.332 1.00 29.08 34 ASP B O 1
ATOM 4891 N N . GLY B 1 37 ? -18.349 4.514 -22.554 1.00 23.76 35 GLY B N 1
ATOM 4892 C CA . GLY B 1 37 ? -17.837 3.168 -22.422 1.00 30.75 35 GLY B CA 1
ATOM 4893 C C . GLY B 1 37 ? -18.251 2.221 -23.525 1.00 25.66 35 GLY B C 1
ATOM 4894 O O . GLY B 1 37 ? -17.851 1.048 -23.496 1.00 20.90 35 GLY B O 1
ATOM 4898 N N . TYR B 1 38 ? -19.041 2.691 -24.494 1.00 20.83 36 TYR B N 1
ATOM 4899 C CA . TYR B 1 38 ? -19.493 1.872 -25.612 1.00 20.49 36 TYR B CA 1
ATOM 4900 C C . TYR B 1 38 ? -19.153 2.502 -26.956 1.00 21.98 36 TYR B C 1
ATOM 4901 O O . TYR B 1 38 ? -19.637 2.027 -27.992 1.00 19.25 36 TYR B O 1
ATOM 4919 N N . LEU B 1 39 ? -18.324 3.550 -26.962 1.00 19.52 37 LEU B N 1
ATOM 4920 C CA . LEU B 1 39 ? -17.867 4.171 -28.200 1.00 15.25 37 LEU B CA 1
ATOM 4921 C C . LEU B 1 39 ? -16.763 3.350 -28.850 1.00 16.13 37 LEU B C 1
ATOM 4922 O O . LEU B 1 39 ? -16.798 3.086 -30.057 1.00 16.79 37 LEU B O 1
ATOM 4938 N N . ARG B 1 40 ? -15.767 2.956 -28.063 1.00 17.39 38 ARG B N 1
ATOM 4939 C CA . ARG B 1 40 ? -14.648 2.167 -28.560 1.00 17.97 38 ARG B CA 1
ATOM 4940 C C . ARG B 1 40 ? -14.209 1.240 -27.442 1.00 30.36 38 ARG B C 1
ATOM 4941 O O . ARG B 1 40 ? -13.870 1.703 -26.349 1.00 34.65 38 ARG B O 1
ATOM 4962 N N . LYS B 1 41 ? -14.225 -0.060 -27.716 1.00 26.31 39 LYS B N 1
ATOM 4963 C CA . LYS B 1 41 ? -13.921 -1.089 -26.730 1.00 20.33 39 LYS B CA 1
ATOM 4964 C C . LYS B 1 41 ? -12.794 -1.941 -27.290 1.00 21.59 39 LYS B C 1
ATOM 4965 O O . LYS B 1 41 ? -12.941 -2.528 -28.365 1.00 24.99 39 LYS B O 1
ATOM 4984 N N . GLU B 1 42 ? -11.678 -2.008 -26.573 1.00 24.55 40 GLU B N 1
ATOM 4985 C CA . GLU B 1 42 ? -10.486 -2.681 -27.071 1.00 20.83 40 GLU B CA 1
ATOM 4986 C C . GLU B 1 42 ? -10.115 -3.839 -26.156 1.00 46.81 40 GLU B C 1
ATOM 4987 O O . GLU B 1 42 ? -10.194 -3.719 -24.929 1.00 49.29 40 GLU B O 1
ATOM 4999 N N . ALA B 1 43 ? -9.704 -4.955 -26.756 1.00 44.20 41 ALA B N 1
ATOM 5000 C CA . ALA B 1 43 ? -9.285 -6.121 -25.989 1.00 43.14 41 ALA B CA 1
ATOM 5001 C C . ALA B 1 43 ? -8.535 -7.084 -26.896 1.00 40.27 41 ALA B C 1
ATOM 5002 O O . ALA B 1 43 ? -8.641 -7.023 -28.124 1.00 39.51 41 ALA B O 1
ATOM 5009 N N . MET B 1 44 ? -7.793 -7.991 -26.271 1.00 58.08 42 MET B N 1
ATOM 5010 C CA . MET B 1 44 ? -6.971 -8.949 -26.995 1.00 51.49 42 MET B CA 1
ATOM 5011 C C . MET B 1 44 ? -7.773 -10.187 -27.385 1.00 42.80 42 MET B C 1
ATOM 5012 O O . MET B 1 44 ? -8.577 -10.692 -26.598 1.00 49.49 42 MET B O 1
ATOM 5026 N N . VAL B 1 45 ? -7.553 -10.672 -28.607 1.00 50.78 43 VAL B N 1
ATOM 5027 C CA . VAL B 1 45 ? -8.088 -11.975 -29.014 1.00 62.25 43 VAL B CA 1
ATOM 5028 C C . VAL B 1 45 ? -7.012 -12.736 -29.781 1.00 57.62 43 VAL B C 1
ATOM 5029 O O . VAL B 1 45 ? -7.017 -13.967 -29.819 1.00 60.18 43 VAL B O 1
ATOM 5042 N N . SER B 1 52 ? -3.581 -10.559 -30.805 1.00 46.42 50 SER B N 1
ATOM 5043 C CA . SER B 1 52 ? -3.392 -9.148 -31.121 1.00 41.36 50 SER B CA 1
ATOM 5044 C C . SER B 1 52 ? -4.571 -8.322 -30.627 1.00 33.12 50 SER B C 1
ATOM 5045 O O . SER B 1 52 ? -5.590 -8.865 -30.199 1.00 38.63 50 SER B O 1
ATOM 5052 N N . LEU B 1 53 ? -4.425 -7.002 -30.695 1.00 35.38 51 LEU B N 1
ATOM 5053 C CA . LEU B 1 53 ? -5.470 -6.104 -30.228 1.00 34.56 51 LEU B CA 1
ATOM 5054 C C . LEU B 1 53 ? -6.709 -6.236 -31.105 1.00 28.65 51 LEU B C 1
ATOM 5055 O O . LEU B 1 53 ? -6.614 -6.275 -32.336 1.00 22.50 51 LEU B O 1
ATOM 5071 N N . ALA B 1 54 ? -7.869 -6.326 -30.467 1.00 24.08 52 ALA B N 1
ATOM 5072 C CA . ALA B 1 54 ? -9.152 -6.232 -31.144 1.00 19.67 52 ALA B CA 1
ATOM 5073 C C . ALA B 1 54 ? -9.891 -5.019 -30.599 1.00 24.18 52 ALA B C 1
ATOM 5074 O O . ALA B 1 54 ? -9.664 -4.598 -29.461 1.00 22.68 52 ALA B O 1
ATOM 5081 N N . TRP B 1 55 ? -10.761 -4.441 -31.423 1.00 17.19 53 TRP B N 1
ATOM 5082 C CA . TRP B 1 55 ? -11.573 -3.326 -30.964 1.00 15.00 53 TRP B CA 1
ATOM 5083 C C . TRP B 1 55 ? -12.930 -3.354 -31.649 1.00 15.01 53 TRP B C 1
ATOM 5084 O O . TRP B 1 55 ? -13.106 -3.959 -32.710 1.00 16.44 53 TRP B O 1
ATOM 5105 N N . THR B 1 56 ? -13.889 -2.688 -31.010 1.00 15.52 54 THR B N 1
ATOM 5106 C CA . THR B 1 56 ? -15.210 -2.434 -31.571 1.00 14.27 54 THR B CA 1
ATOM 5107 C C . THR B 1 56 ? -15.417 -0.928 -31.593 1.00 12.94 54 THR B C 1
ATOM 5108 O O . THR B 1 56 ? -15.284 -0.268 -30.557 1.00 17.44 54 THR B O 1
ATOM 5119 N N . GLN B 1 57 ? -15.722 -0.391 -32.771 1.00 16.36 55 GLN B N 1
ATOM 5120 C CA . GLN B 1 57 ? -15.998 1.027 -32.963 1.00 16.20 55 GLN B CA 1
ATOM 5121 C C . GLN B 1 57 ? -17.491 1.214 -33.197 1.00 14.30 55 GLN B C 1
ATOM 5122 O O . GLN B 1 57 ? -18.086 0.510 -34.021 1.00 15.15 55 GLN B O 1
ATOM 5136 N N . SER B 1 58 ? -18.086 2.166 -32.483 1.00 11.73 56 SER B N 1
ATOM 5137 C CA . SER B 1 58 ? -19.497 2.495 -32.627 1.00 12.59 56 SER B CA 1
ATOM 5138 C C . SER B 1 58 ? -19.664 3.812 -33.373 1.00 15.24 56 SER B C 1
ATOM 5139 O O . SER B 1 58 ? -18.876 4.749 -33.193 1.00 15.03 56 SER B O 1
ATOM 5147 N N . TYR B 1 59 ? -20.698 3.867 -34.209 1.00 15.79 57 TYR B N 1
ATOM 5148 C CA . TYR B 1 59 ? -21.127 5.074 -34.897 1.00 11.20 57 TYR B CA 1
ATOM 5149 C C . TYR B 1 59 ? -22.639 5.184 -34.778 1.00 13.37 57 TYR B C 1
ATOM 5150 O O . TYR B 1 59 ? -23.345 4.170 -34.775 1.00 14.71 57 TYR B O 1
ATOM 5168 N N . GLY B 1 60 ? -23.138 6.419 -34.697 1.00 13.35 58 GLY B N 1
ATOM 5169 C CA . GLY B 1 60 ? -24.564 6.633 -34.542 1.00 17.03 58 GLY B CA 1
ATOM 5170 C C . GLY B 1 60 ? -25.059 7.992 -34.996 1.00 12.72 58 GLY B C 1
ATOM 5171 O O . GLY B 1 60 ? -24.447 9.018 -34.685 1.00 13.26 58 GLY B O 1
ATOM 5175 N N . TYR B 1 61 ? -26.178 8.004 -35.727 1.00 13.91 59 TYR B N 1
ATOM 5176 C CA . TYR B 1 61 ? -26.790 9.222 -36.246 1.00 12.50 59 TYR B CA 1
ATOM 5177 C C . TYR B 1 61 ? -28.304 9.087 -36.170 1.00 14.93 59 TYR B C 1
ATOM 5178 O O . TYR B 1 61 ? -28.843 8.005 -35.913 1.00 14.81 59 TYR B O 1
ATOM 5196 N N . GLN B 1 62 ? -28.993 10.205 -36.406 1.00 14.09 60 GLN B N 1
ATOM 5197 C CA . GLN B 1 62 ? -30.450 10.234 -36.409 1.00 15.61 60 GLN B CA 1
ATOM 5198 C C . GLN B 1 62 ? -30.931 11.375 -37.295 1.00 18.72 60 GLN B C 1
ATOM 5199 O O . GLN B 1 62 ? -30.230 12.375 -37.478 1.00 16.01 60 GLN B O 1
ATOM 5213 N N . THR B 1 63 ? -32.136 11.209 -37.844 1.00 16.11 61 THR B N 1
ATOM 5214 C CA . THR B 1 63 ? -32.843 12.259 -38.565 1.00 16.42 61 THR B CA 1
ATOM 5215 C C . THR B 1 63 ? -34.317 12.181 -38.181 1.00 16.08 61 THR B C 1
ATOM 5216 O O . THR B 1 63 ? -34.734 11.288 -37.437 1.00 20.19 61 THR B O 1
ATOM 5227 N N . LYS B 1 64 ? -35.123 13.107 -38.712 1.00 19.50 62 LYS B N 1
ATOM 5228 C CA . LYS B 1 64 ? -36.550 13.096 -38.407 1.00 17.77 62 LYS B CA 1
ATOM 5229 C C . LYS B 1 64 ? -37.238 11.851 -38.947 1.00 18.39 62 LYS B C 1
ATOM 5230 O O . LYS B 1 64 ? -38.297 11.473 -38.437 1.00 18.84 62 LYS B O 1
ATOM 5249 N N . LYS B 1 65 ? -36.670 11.216 -39.972 1.00 19.21 63 LYS B N 1
ATOM 5250 C CA . LYS B 1 65 ? -37.211 9.974 -40.510 1.00 13.42 63 LYS B CA 1
ATOM 5251 C C . LYS B 1 65 ? -36.477 8.739 -40.011 1.00 15.63 63 LYS B C 1
ATOM 5252 O O . LYS B 1 65 ? -37.088 7.670 -39.911 1.00 15.62 63 LYS B O 1
ATOM 5271 N N . MET B 1 66 ? -35.186 8.861 -39.711 1.00 13.72 64 MET B N 1
ATOM 5272 C CA . MET B 1 66 ? -34.356 7.734 -39.280 1.00 16.83 64 MET B CA 1
ATOM 5273 C C . MET B 1 66 ? -34.141 7.847 -37.774 1.00 16.70 64 MET B C 1
ATOM 5274 O O . MET B 1 66 ? -33.326 8.650 -37.313 1.00 15.50 64 MET B O 1
ATOM 5288 N N . ARG B 1 67 ? -34.865 7.029 -37.009 1.00 17.00 65 ARG B N 1
ATOM 5289 C CA . ARG B 1 67 ? -34.703 7.021 -35.559 1.00 13.98 65 ARG B CA 1
ATOM 5290 C C . ARG B 1 67 ? -33.243 6.838 -35.169 1.00 16.24 65 ARG B C 1
ATOM 5291 O O . ARG B 1 67 ? -32.728 7.531 -34.283 1.00 14.12 65 ARG B O 1
ATOM 5312 N N . GLN B 1 68 ? -32.566 5.891 -35.810 1.00 14.05 66 GLN B N 1
ATOM 5313 C CA . GLN B 1 68 ? -31.188 5.581 -35.463 1.00 13.28 66 GLN B CA 1
ATOM 5314 C C . GLN B 1 68 ? -30.523 4.948 -36.672 1.00 17.61 66 GLN B C 1
ATOM 5315 O O . GLN B 1 68 ? -31.044 3.979 -37.232 1.00 18.24 66 GLN B O 1
ATOM 5329 N N . ILE B 1 69 ? -29.399 5.515 -37.084 1.00 12.89 67 ILE B N 1
ATOM 5330 C CA . ILE B 1 69 ? -28.497 4.895 -38.046 1.00 12.92 67 ILE B CA 1
ATOM 5331 C C . ILE B 1 69 ? -27.241 4.574 -37.255 1.00 13.96 67 ILE B C 1
ATOM 5332 O O . ILE B 1 69 ? -26.557 5.490 -36.788 1.00 14.77 67 ILE B O 1
ATOM 5348 N N . ARG B 1 70 ? -26.939 3.296 -37.051 1.00 15.34 68 ARG B N 1
ATOM 5349 C CA . ARG B 1 70 ? -25.817 2.971 -36.182 1.00 12.02 68 ARG B CA 1
ATOM 5350 C C . ARG B 1 70 ? -25.039 1.797 -36.746 1.00 13.50 68 ARG B C 1
ATOM 5351 O O . ARG B 1 70 ? -25.581 0.946 -37.458 1.00 13.10 68 ARG B O 1
ATOM 5372 N N . ALA B 1 71 ? -23.746 1.785 -36.434 1.00 14.44 69 ALA B N 1
ATOM 5373 C CA . ALA B 1 71 ? -22.850 0.732 -36.879 1.00 14.20 69 ALA B CA 1
ATOM 5374 C C . ALA B 1 71 ? -21.964 0.281 -35.731 1.00 18.55 69 ALA B C 1
ATOM 5375 O O . ALA B 1 71 ? -21.520 1.090 -34.910 1.00 14.50 69 ALA B O 1
ATOM 5382 N N . ALA B 1 72 ? -21.724 -1.022 -35.686 1.00 13.72 70 ALA B N 1
ATOM 5383 C CA . ALA B 1 72 ? -20.652 -1.614 -34.904 1.00 15.18 70 ALA B CA 1
ATOM 5384 C C . ALA B 1 72 ? -19.639 -2.160 -35.898 1.00 17.31 70 ALA B C 1
ATOM 5385 O O . ALA B 1 72 ? -19.979 -3.008 -36.729 1.00 14.96 70 ALA B O 1
ATOM 5392 N N . HIS B 1 73 ? -18.416 -1.647 -35.839 1.00 14.77 71 HIS B N 1
ATOM 5393 C CA . HIS B 1 73 ? -17.342 -2.076 -36.728 1.00 15.05 71 HIS B CA 1
ATOM 5394 C C . HIS B 1 73 ? -16.301 -2.776 -35.864 1.00 17.34 71 HIS B C 1
ATOM 5395 O O . HIS B 1 73 ? -15.536 -2.125 -35.146 1.00 15.57 71 HIS B O 1
ATOM 5409 N N . VAL B 1 74 ? -16.282 -4.104 -35.934 1.00 15.02 72 VAL B N 1
ATOM 5410 C CA . VAL B 1 74 ? -15.392 -4.925 -35.122 1.00 14.72 72 VAL B CA 1
ATOM 5411 C C . VAL B 1 74 ? -14.179 -5.301 -35.958 1.00 15.23 72 VAL B C 1
ATOM 5412 O O . VAL B 1 74 ? -14.318 -5.852 -37.057 1.00 16.08 72 VAL B O 1
ATOM 5425 N N . ASN B 1 75 ? -12.991 -5.006 -35.441 1.00 17.09 73 ASN B N 1
ATOM 5426 C CA . ASN B 1 75 ? -11.737 -5.419 -36.062 1.00 16.13 73 ASN B CA 1
ATOM 5427 C C . ASN B 1 75 ? -10.995 -6.271 -35.038 1.00 20.33 73 ASN B C 1
ATOM 5428 O O . ASN B 1 75 ? -10.427 -5.746 -34.074 1.00 17.63 73 ASN B O 1
ATOM 5439 N N . GLY B 1 76 ? -11.017 -7.585 -35.245 1.00 24.23 74 GLY B N 1
ATOM 5440 C CA . GLY B 1 76 ? -10.302 -8.508 -34.387 1.00 28.13 74 GLY B CA 1
ATOM 5441 C C . GLY B 1 76 ? -9.205 -9.224 -35.142 1.00 23.75 74 GLY B C 1
ATOM 5442 O O . GLY B 1 76 ? -8.937 -10.404 -34.899 1.00 32.20 74 GLY B O 1
ATOM 5446 N N . GLY B 1 77 ? -8.567 -8.512 -36.068 1.00 27.05 75 GLY B N 1
ATOM 5447 C CA . GLY B 1 77 ? -7.501 -9.074 -36.872 1.00 27.93 75 GLY B CA 1
ATOM 5448 C C . GLY B 1 77 ? -7.884 -10.357 -37.577 1.00 39.08 75 GLY B C 1
ATOM 5449 O O . GLY B 1 77 ? -8.863 -10.398 -38.331 1.00 29.59 75 GLY B O 1
ATOM 5453 N N . ALA B 1 78 ? -7.112 -11.419 -37.338 1.00 32.17 76 ALA B N 1
ATOM 5454 C CA . ALA B 1 78 ? -7.349 -12.682 -38.024 1.00 34.88 76 ALA B CA 1
ATOM 5455 C C . ALA B 1 78 ? -8.562 -13.415 -37.472 1.00 27.57 76 ALA B C 1
ATOM 5456 O O . ALA B 1 78 ? -9.169 -14.223 -38.184 1.00 31.87 76 ALA B O 1
ATOM 5463 N N . SER B 1 79 ? -8.933 -13.148 -36.220 1.00 21.57 77 SER B N 1
ATOM 5464 C CA . SER B 1 79 ? -9.994 -13.917 -35.586 1.00 26.16 77 SER B CA 1
ATOM 5465 C C . SER B 1 79 ? -11.384 -13.480 -36.030 1.00 23.95 77 SER B C 1
ATOM 5466 O O . SER B 1 79 ? -12.302 -14.308 -36.057 1.00 26.42 77 SER B O 1
ATOM 5474 N N . LEU B 1 80 ? -11.568 -12.204 -36.367 1.00 20.87 78 LEU B N 1
ATOM 5475 C CA . LEU B 1 80 ? -12.916 -11.697 -36.581 1.00 18.98 78 LEU B CA 1
ATOM 5476 C C . LEU B 1 80 ? -12.862 -10.298 -37.173 1.00 23.35 78 LEU B C 1
ATOM 5477 O O . LEU B 1 80 ? -12.069 -9.466 -36.729 1.00 19.94 78 LEU B O 1
ATOM 5493 N N . GLN B 1 81 ? -13.715 -10.051 -38.169 1.00 18.13 79 GLN B N 1
ATOM 5494 C CA . GLN B 1 81 ? -14.019 -8.706 -38.645 1.00 14.01 79 GLN B CA 1
ATOM 5495 C C . GLN B 1 81 ? -15.517 -8.627 -38.885 1.00 14.55 79 GLN B C 1
ATOM 5496 O O . GLN B 1 81 ? -16.093 -9.540 -39.485 1.00 17.01 79 GLN B O 1
ATOM 5510 N N . VAL B 1 82 ? -16.149 -7.547 -38.433 1.00 14.54 80 VAL B N 1
ATOM 5511 C CA . VAL B 1 82 ? -17.589 -7.387 -38.596 1.00 14.04 80 VAL B CA 1
ATOM 5512 C C . VAL B 1 82 ? -17.910 -5.931 -38.889 1.00 14.51 80 VAL B C 1
ATOM 5513 O O . VAL B 1 82 ? -17.318 -5.022 -38.299 1.00 14.44 80 VAL B O 1
ATOM 5526 N N . LEU B 1 83 ? -18.851 -5.716 -39.808 1.00 12.56 81 LEU B N 1
ATOM 5527 C CA . LEU B 1 83 ? -19.569 -4.451 -39.923 1.00 9.86 81 LEU B CA 1
ATOM 5528 C C . LEU B 1 83 ? -21.056 -4.765 -39.814 1.00 13.95 81 LEU B C 1
ATOM 5529 O O . LEU B 1 83 ? -21.617 -5.459 -40.673 1.00 14.91 81 LEU B O 1
ATOM 5545 N N . ASN B 1 84 ? -21.679 -4.272 -38.749 1.00 14.07 82 ASN B N 1
ATOM 5546 C CA . ASN B 1 84 ? -23.114 -4.395 -38.507 1.00 13.44 82 ASN B CA 1
ATOM 5547 C C . ASN B 1 84 ? -23.674 -2.981 -38.601 1.00 13.26 82 ASN B C 1
ATOM 5548 O O . ASN B 1 84 ? -23.497 -2.176 -37.685 1.00 14.09 82 ASN B O 1
ATOM 5559 N N . LEU B 1 85 ? -24.331 -2.677 -39.716 1.00 14.09 83 LEU B N 1
ATOM 5560 C CA . LEU B 1 85 ? -24.865 -1.347 -39.989 1.00 11.86 83 LEU B CA 1
ATOM 5561 C C . LEU B 1 85 ? -26.360 -1.471 -40.232 1.00 14.49 83 LEU B C 1
ATOM 5562 O O . LEU B 1 85 ? -26.783 -2.200 -41.137 1.00 15.82 83 LEU B O 1
ATOM 5578 N N . VAL B 1 86 ? -27.156 -0.762 -39.431 1.00 14.87 84 VAL B N 1
ATOM 5579 C CA . VAL B 1 86 ? -28.609 -0.823 -39.526 1.00 12.25 84 VAL B CA 1
ATOM 5580 C C . VAL B 1 86 ? -29.175 0.588 -39.570 1.00 14.79 84 VAL B C 1
ATOM 5581 O O . VAL B 1 86 ? -28.729 1.475 -38.831 1.00 14.80 84 VAL B O 1
ATOM 5594 N N . PHE B 1 87 ? -30.158 0.786 -40.446 1.00 13.80 85 PHE B N 1
ATOM 5595 C CA . PHE B 1 87 ? -30.965 2.000 -40.493 1.00 15.09 85 PHE B CA 1
ATOM 5596 C C . PHE B 1 87 ? -32.335 1.678 -39.901 1.00 14.48 85 PHE B C 1
ATOM 5597 O O . PHE B 1 87 ? -33.076 0.857 -40.458 1.00 14.16 85 PHE B O 1
ATOM 5614 N N . PHE B 1 88 ? -32.666 2.323 -38.776 1.00 14.90 86 PHE B N 1
ATOM 5615 C CA . PHE B 1 88 ? -33.934 2.122 -38.087 1.00 12.67 86 PHE B CA 1
ATOM 5616 C C . PHE B 1 88 ? -34.845 3.310 -38.353 1.00 14.14 86 PHE B C 1
ATOM 5617 O O . PHE B 1 88 ? -34.591 4.395 -37.809 1.00 14.10 86 PHE B O 1
ATOM 5634 N N . PRO B 1 89 ? -35.922 3.163 -39.122 1.00 14.84 87 PRO B N 1
ATOM 5635 C CA . PRO B 1 89 ? -36.837 4.294 -39.316 1.00 15.72 87 PRO B CA 1
ATOM 5636 C C . PRO B 1 89 ? -37.579 4.643 -38.035 1.00 17.62 87 PRO B C 1
ATOM 5637 O O . PRO B 1 89 ? -37.778 3.803 -37.154 1.00 16.16 87 PRO B O 1
ATOM 5648 N N . HIS B 1 90 ? -37.996 5.905 -37.937 1.00 17.23 88 HIS B N 1
ATOM 5649 C CA . HIS B 1 90 ? -38.980 6.270 -36.927 1.00 10.05 88 HIS B CA 1
ATOM 5650 C C . HIS B 1 90 ? -40.284 5.531 -37.201 1.00 12.10 88 HIS B C 1
ATOM 5651 O O . HIS B 1 90 ? -40.618 5.224 -38.348 1.00 15.99 88 HIS B O 1
ATOM 5665 N N . MET B 1 91 ? -41.024 5.234 -36.138 1.00 18.08 89 MET B N 1
ATOM 5666 C CA . MET B 1 91 ? -42.180 4.363 -36.291 1.00 16.88 89 MET B CA 1
ATOM 5667 C C . MET B 1 91 ? -43.431 5.108 -36.747 1.00 20.80 89 MET B C 1
ATOM 5668 O O . MET B 1 91 ? -44.517 4.520 -36.735 1.00 18.05 89 MET B O 1
ATOM 5682 N N . ASN B 1 92 ? -43.311 6.363 -37.178 1.00 13.91 90 ASN B N 1
ATOM 5683 C CA . ASN B 1 92 ? -44.359 6.986 -37.977 1.00 16.14 90 ASN B CA 1
ATOM 5684 C C . ASN B 1 92 ? -44.097 6.838 -39.474 1.00 16.85 90 ASN B C 1
ATOM 5685 O O . ASN B 1 92 ? -44.704 7.551 -40.282 1.00 18.46 90 ASN B O 1
ATOM 5696 N N . TYR B 1 93 ? -43.214 5.918 -39.855 1.00 16.84 91 TYR B N 1
ATOM 5697 C CA . TYR B 1 93 ? -42.977 5.567 -41.247 1.00 16.11 91 TYR B CA 1
ATOM 5698 C C . TYR B 1 93 ? -43.079 4.056 -41.383 1.00 16.57 91 TYR B C 1
ATOM 5699 O O . TYR B 1 93 ? -42.696 3.317 -40.471 1.00 17.17 91 TYR B O 1
ATOM 5717 N N . ASP B 1 94 ? -43.619 3.596 -42.510 1.00 17.68 92 ASP B N 1
ATOM 5718 C CA . ASP B 1 94 ? -43.707 2.166 -42.773 1.00 18.14 92 ASP B CA 1
ATOM 5719 C C . ASP B 1 94 ? -42.488 1.647 -43.528 1.00 17.66 92 ASP B C 1
ATOM 5720 O O . ASP B 1 94 ? -42.510 0.511 -44.014 1.00 17.05 92 ASP B O 1
ATOM 5729 N N . LEU B 1 95 ? -41.427 2.447 -43.600 1.00 15.43 93 LEU B N 1
ATOM 5730 C CA . LEU B 1 95 ? -40.199 2.036 -44.264 1.00 16.73 93 LEU B CA 1
ATOM 5731 C C . LEU B 1 95 ? -39.668 0.735 -43.668 1.00 16.30 93 LEU B C 1
ATOM 5732 O O . LEU B 1 95 ? -39.757 0.521 -42.452 1.00 16.08 93 LEU B O 1
ATOM 5748 N N . PRO B 1 96 ? -39.094 -0.142 -44.481 1.00 14.66 94 PRO B N 1
ATOM 5749 C CA . PRO B 1 96 ? -38.361 -1.279 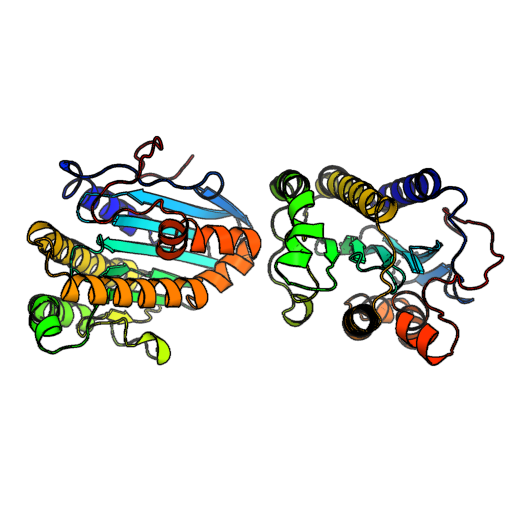-43.927 1.00 15.51 94 PRO B CA 1
ATOM 5750 C C . PRO B 1 96 ? -37.080 -0.803 -43.263 1.00 13.67 94 PRO B C 1
ATOM 5751 O O . PRO B 1 96 ? -36.640 0.338 -43.428 1.00 15.26 94 PRO B O 1
ATOM 5762 N N . PHE B 1 97 ? -36.502 -1.695 -42.465 1.00 13.99 95 PHE B N 1
ATOM 5763 C CA . PHE B 1 97 ? -35.149 -1.491 -41.982 1.00 14.74 95 PHE B CA 1
ATOM 5764 C C . PHE B 1 97 ? -34.173 -1.764 -43.118 1.00 16.44 95 PHE B C 1
ATOM 5765 O O . PHE B 1 97 ? -34.466 -2.523 -44.043 1.00 25.18 95 PHE B O 1
ATOM 5782 N N . LEU B 1 98 ? -33.014 -1.121 -43.064 1.00 12.53 96 LEU B N 1
ATOM 5783 C CA . LEU B 1 98 ? -31.886 -1.519 -43.897 1.00 12.73 96 LEU B CA 1
ATOM 5784 C C . LEU B 1 98 ? -30.894 -2.215 -42.976 1.00 13.49 96 LEU B C 1
ATOM 5785 O O . LEU B 1 98 ? -30.287 -1.576 -42.112 1.00 15.52 96 LEU B O 1
ATOM 5801 N N . GLY B 1 99 ? -30.753 -3.526 -43.150 1.00 14.28 97 GLY B N 1
ATOM 5802 C CA . GLY B 1 99 ? -29.868 -4.325 -42.330 1.00 14.12 97 GLY B CA 1
ATOM 5803 C C . GLY B 1 99 ? -28.706 -4.872 -43.129 1.00 16.18 97 GLY B C 1
ATOM 5804 O O . GLY B 1 99 ? -28.898 -5.563 -44.133 1.00 16.64 97 GLY B O 1
ATOM 5808 N N . LEU B 1 100 ? -27.493 -4.555 -42.688 1.00 14.24 98 LEU B N 1
ATOM 5809 C CA . LEU B 1 100 ? -26.265 -4.934 -43.381 1.00 16.23 98 LEU B CA 1
ATOM 5810 C C . LEU B 1 100 ? -25.365 -5.598 -42.347 1.00 20.82 98 LEU B C 1
ATOM 5811 O O . LEU B 1 100 ? -24.781 -4.917 -41.496 1.00 19.02 98 LEU B O 1
ATOM 5827 N N A ASP B 1 101 ? -25.266 -6.924 -42.412 0.36 18.45 99 ASP B N 1
ATOM 5828 N N B ASP B 1 101 ? -25.242 -6.921 -42.430 0.41 18.43 99 ASP B N 1
ATOM 5829 N N C ASP B 1 101 ? -25.274 -6.927 -42.407 0.23 18.46 99 ASP B N 1
ATOM 5830 C CA A ASP B 1 101 ? -24.433 -7.706 -41.502 0.36 17.98 99 ASP B CA 1
ATOM 5831 C CA B ASP B 1 101 ? -24.437 -7.707 -41.499 0.41 17.98 99 ASP B CA 1
ATOM 5832 C CA C ASP B 1 101 ? -24.437 -7.716 -41.507 0.23 17.99 99 ASP B CA 1
ATOM 5833 C C A ASP B 1 101 ? -23.349 -8.391 -42.320 0.36 17.16 99 ASP B C 1
ATOM 5834 C C B ASP B 1 101 ? -23.347 -8.409 -42.298 0.41 17.15 99 ASP B C 1
ATOM 5835 C C C ASP B 1 101 ? -23.349 -8.382 -42.336 0.23 17.14 99 ASP B C 1
ATOM 5836 O O A ASP B 1 101 ? -23.637 -9.307 -43.098 0.36 14.60 99 ASP B O 1
ATOM 5837 O O B ASP B 1 101 ? -23.630 -9.352 -43.044 0.41 14.77 99 ASP B O 1
ATOM 5838 O O C ASP B 1 101 ? -23.636 -9.277 -43.139 0.23 14.77 99 ASP B O 1
ATOM 5863 N N . LEU B 1 102 ? -22.108 -7.946 -42.145 1.00 14.48 100 LEU B N 1
ATOM 5864 C CA . LEU B 1 102 ? -20.960 -8.478 -42.868 1.00 15.20 100 LEU B CA 1
ATOM 5865 C C . LEU B 1 102 ? -20.014 -9.074 -41.834 1.00 14.33 100 LEU B C 1
ATOM 5866 O O . LEU B 1 102 ? -19.395 -8.341 -41.056 1.00 13.93 100 LEU B O 1
ATOM 5882 N N . VAL B 1 103 ? -19.917 -10.402 -41.813 1.00 16.56 101 VAL B N 1
ATOM 5883 C CA . VAL B 1 103 ? -19.200 -11.124 -40.768 1.00 18.87 101 VAL B CA 1
ATOM 5884 C C . VAL B 1 103 ? -18.081 -11.927 -41.413 1.00 20.16 101 VAL B C 1
ATOM 5885 O O . VAL B 1 103 ? -18.325 -12.717 -42.334 1.00 18.60 101 VAL B O 1
ATOM 5898 N N . THR B 1 104 ? -16.858 -11.723 -40.929 1.00 17.25 102 THR B N 1
ATOM 5899 C CA . THR B 1 104 ? -15.679 -12.429 -41.418 1.00 19.70 102 THR B CA 1
ATOM 5900 C C . THR B 1 104 ? -15.102 -13.254 -40.281 1.00 23.49 102 THR B C 1
ATOM 5901 O O . THR B 1 104 ? -14.751 -12.708 -39.230 1.00 19.09 102 THR B O 1
ATOM 5912 N N . LEU B 1 105 ? -14.999 -14.556 -40.498 1.00 19.12 103 LEU B N 1
ATOM 5913 C CA . LEU B 1 105 ? -14.493 -15.508 -39.522 1.00 20.27 103 LEU B CA 1
ATOM 5914 C C . LEU B 1 105 ? -13.358 -16.294 -40.152 1.00 19.88 103 LEU B C 1
ATOM 5915 O O . LEU B 1 105 ? -13.114 -16.194 -41.359 1.00 19.88 103 LEU B O 1
ATOM 5931 N N . PRO B 1 106 ? -12.622 -17.077 -39.358 1.00 23.42 104 PRO B N 1
ATOM 5932 C CA . PRO B 1 106 ? -11.480 -17.810 -39.933 1.00 26.95 104 PRO B CA 1
ATOM 5933 C C . PRO B 1 106 ? -11.851 -18.703 -41.107 1.00 18.09 104 PRO B C 1
ATOM 5934 O O . PRO B 1 106 ? -11.082 -18.800 -42.072 1.00 23.68 104 PRO B O 1
ATOM 5945 N N . GLY B 1 107 ? -13.014 -19.356 -41.060 1.00 21.90 105 GLY B N 1
ATOM 5946 C CA . GLY B 1 107 ? -13.393 -20.247 -42.141 1.00 18.96 105 GLY B CA 1
ATOM 5947 C C . GLY B 1 107 ? -13.837 -19.520 -43.393 1.00 23.07 105 GLY B C 1
ATOM 5948 O O . GLY B 1 107 ? -13.699 -20.046 -44.501 1.00 23.49 105 GLY B O 1
ATOM 5952 N N . GLY B 1 108 ? -14.374 -18.318 -43.245 1.00 19.30 106 GLY B N 1
ATOM 5953 C CA . GLY B 1 108 ? -14.872 -17.578 -44.384 1.00 23.28 106 GLY B CA 1
ATOM 5954 C C . GLY B 1 108 ? -15.851 -16.517 -43.927 1.00 16.95 106 GLY B C 1
ATOM 5955 O O . GLY B 1 108 ? -15.939 -16.198 -42.744 1.00 19.04 106 GLY B O 1
ATOM 5959 N N . HIS B 1 109 ? -16.599 -15.993 -44.894 1.00 20.24 107 HIS B N 1
ATOM 5960 C CA . HIS B 1 109 ? -17.460 -14.847 -44.663 1.00 18.69 107 HIS B CA 1
ATOM 5961 C C . HIS B 1 109 ? -18.925 -15.255 -44.639 1.00 20.28 107 HIS B C 1
ATOM 5962 O O . HIS B 1 109 ? -19.318 -16.319 -45.124 1.00 18.47 107 HIS B O 1
ATOM 5976 N N . LEU B 1 110 ? -19.727 -14.362 -44.069 1.00 16.94 108 LEU B N 1
ATOM 5977 C CA . LEU B 1 110 ? -21.167 -14.535 -43.927 1.00 18.28 108 LEU B CA 1
ATOM 5978 C C . LEU B 1 110 ? -21.775 -13.155 -44.125 1.00 18.25 108 LEU B C 1
ATOM 5979 O O . LEU B 1 110 ? -21.390 -12.208 -43.434 1.00 17.92 108 LEU B O 1
ATOM 5995 N N . ILE B 1 111 ? -22.683 -13.033 -45.092 1.00 18.12 109 ILE B N 1
ATOM 5996 C CA . ILE B 1 111 ? -23.128 -11.740 -45.599 1.00 16.19 109 ILE B CA 1
ATOM 5997 C C . ILE B 1 111 ? -24.648 -11.721 -45.627 1.00 16.77 109 ILE B C 1
ATOM 5998 O O . ILE B 1 111 ? -25.267 -12.543 -46.313 1.00 15.14 109 ILE B O 1
ATOM 6014 N N . ALA B 1 112 ? -25.247 -10.766 -44.913 1.00 16.80 110 ALA B N 1
ATOM 6015 C CA . ALA B 1 112 ? -26.692 -10.566 -44.914 1.00 14.08 110 ALA B CA 1
ATOM 6016 C C . ALA B 1 112 ? -26.982 -9.117 -45.273 1.00 19.52 110 ALA B C 1
ATOM 6017 O O . ALA B 1 112 ? -26.622 -8.205 -44.521 1.00 16.88 110 ALA B O 1
ATOM 6024 N N . ILE B 1 113 ? -27.624 -8.909 -46.418 1.00 14.08 111 ILE B N 1
ATOM 6025 C CA . ILE B 1 113 ? -27.965 -7.583 -46.923 1.00 14.07 111 ILE B CA 1
ATOM 6026 C C . ILE B 1 113 ? -29.435 -7.612 -47.321 1.00 17.17 111 ILE B C 1
ATOM 6027 O O . ILE B 1 113 ? -29.832 -8.420 -48.168 1.00 17.01 111 ILE B O 1
ATOM 6043 N N . ASP B 1 114 ? -30.240 -6.737 -46.719 1.00 14.16 112 ASP B N 1
ATOM 6044 C CA . ASP B 1 114 ? -31.672 -6.756 -46.992 1.00 14.35 112 ASP B CA 1
ATOM 6045 C C . ASP B 1 114 ? -32.301 -5.442 -46.560 1.00 16.16 112 ASP B C 1
ATOM 6046 O O . ASP B 1 114 ? -31.763 -4.716 -45.719 1.00 16.17 112 ASP B O 1
ATOM 6055 N N . MET B 1 115 ? -33.451 -5.147 -47.166 1.00 16.10 113 MET B N 1
ATOM 6056 C CA . MET B 1 115 ? -34.390 -4.154 -46.647 1.00 16.80 113 MET B CA 1
ATOM 6057 C C . MET B 1 115 ? -35.434 -4.956 -45.878 1.00 15.14 113 MET B C 1
ATOM 6058 O O . MET B 1 115 ? -36.431 -5.422 -46.435 1.00 16.46 113 MET B O 1
ATOM 6072 N N . GLN B 1 116 ? -35.176 -5.135 -44.595 1.00 16.96 114 GLN B N 1
ATOM 6073 C CA . GLN B 1 116 ? -35.961 -6.047 -43.776 1.00 17.97 114 GLN B CA 1
ATOM 6074 C C . GLN B 1 116 ? -37.362 -5.492 -43.564 1.00 14.05 114 GLN B C 1
ATOM 6075 O O . GLN B 1 116 ? -37.511 -4.411 -42.981 1.00 14.37 114 GLN B O 1
ATOM 6089 N N . PRO B 1 117 ? -38.409 -6.191 -44.001 1.00 11.59 115 PRO B N 1
ATOM 6090 C CA . PRO B 1 117 ? -39.730 -5.569 -44.091 1.00 13.22 115 PRO B CA 1
ATOM 6091 C C . PRO B 1 117 ? -40.524 -5.644 -42.802 1.00 14.33 115 PRO B C 1
ATOM 6092 O O . PRO B 1 117 ? -40.437 -6.602 -42.033 1.00 17.25 115 PRO B O 1
ATOM 6103 N N . LEU B 1 118 ? -41.354 -4.621 -42.597 1.00 15.15 116 LEU B N 1
ATOM 6104 C CA . LEU B 1 118 ? -42.290 -4.663 -41.482 1.00 14.04 116 LEU B CA 1
ATOM 6105 C C . LEU B 1 118 ? -43.366 -5.717 -41.714 1.00 19.32 116 LEU B C 1
ATOM 6106 O O . LEU B 1 118 ? -43.799 -6.388 -40.770 1.00 16.84 116 LEU B O 1
ATOM 6122 N N . PHE B 1 119 ? -43.799 -5.881 -42.962 1.00 19.61 117 PHE B N 1
ATOM 6123 C CA . PHE B 1 119 ? -44.922 -6.743 -43.296 1.00 22.46 117 PHE B CA 1
ATOM 6124 C C . PHE B 1 119 ? -44.559 -7.654 -44.460 1.00 25.73 117 PHE B C 1
ATOM 6125 O O . PHE B 1 119 ? -43.681 -7.351 -45.271 1.00 20.34 117 PHE B O 1
ATOM 6142 N N . GLN B 1 120 ? -45.269 -8.780 -44.536 1.00 20.49 118 GLN B N 1
ATOM 6143 C CA . GLN B 1 120 ? -45.078 -9.762 -45.594 1.00 19.86 118 GLN B CA 1
ATOM 6144 C C . GLN B 1 120 ? -46.290 -9.853 -46.517 1.00 25.85 118 GLN B C 1
ATOM 6145 O O . GLN B 1 120 ? -46.480 -10.872 -47.186 1.00 24.80 118 GLN B O 1
ATOM 6159 N N . THR B 1 121 ? -47.111 -8.808 -46.564 1.00 25.03 119 THR B N 1
ATOM 6160 C CA . THR B 1 121 ? -48.290 -8.786 -47.413 1.00 21.86 119 THR B CA 1
ATOM 6161 C C . THR B 1 121 ? -47.914 -8.485 -48.860 1.00 23.13 119 THR B C 1
ATOM 6162 O O . THR B 1 121 ? -46.858 -7.917 -49.155 1.00 22.00 119 THR B O 1
ATOM 6173 N N . GLU B 1 122 ? -48.814 -8.860 -49.772 1.00 27.62 120 GLU B N 1
ATOM 6174 C CA . GLU B 1 122 ? -48.607 -8.547 -51.181 1.00 24.79 120 GLU B CA 1
ATOM 6175 C C . GLU B 1 122 ? -48.471 -7.045 -51.389 1.00 18.53 120 GLU B C 1
ATOM 6176 O O . GLU B 1 122 ? -47.656 -6.591 -52.202 1.00 25.27 120 GLU B O 1
ATOM 6188 N N . GLU B 1 123 ? -49.262 -6.256 -50.658 1.00 19.09 121 GLU B N 1
ATOM 6189 C CA . GLU B 1 123 ? -49.211 -4.806 -50.801 1.00 29.20 121 GLU B CA 1
ATOM 6190 C C . GLU B 1 123 ? -47.845 -4.264 -50.401 1.00 23.52 121 GLU B C 1
ATOM 6191 O O . GLU B 1 123 ? -47.292 -3.390 -51.079 1.00 25.82 121 GLU B O 1
ATOM 6203 N N . TYR B 1 124 ? -47.288 -4.766 -49.299 1.00 23.96 122 TYR B N 1
ATOM 6204 C CA . TYR B 1 124 ? -45.998 -4.269 -48.832 1.00 18.22 122 TYR B CA 1
ATOM 6205 C C . TYR B 1 124 ? -44.875 -4.685 -49.773 1.00 19.95 122 TYR B C 1
ATOM 6206 O O . TYR B 1 124 ? -43.990 -3.879 -50.086 1.00 20.63 122 TYR B O 1
ATOM 6224 N N . LYS B 1 125 ? -44.891 -5.936 -50.237 1.00 20.56 123 LYS B N 1
ATOM 6225 C CA . LYS B 1 125 ? -43.894 -6.366 -51.211 1.00 19.74 123 LYS B CA 1
ATOM 6226 C C . LYS B 1 125 ? -43.989 -5.540 -52.484 1.00 22.16 123 LYS B C 1
ATOM 6227 O O . LYS B 1 125 ? -42.967 -5.169 -53.073 1.00 23.75 123 LYS B O 1
ATOM 6246 N N . LYS B 1 126 ? -45.212 -5.240 -52.926 1.00 21.66 124 LYS B N 1
ATOM 6247 C CA . LYS B 1 126 ? -45.373 -4.414 -54.114 1.00 18.80 124 LYS B CA 1
ATOM 6248 C C . LYS B 1 126 ? -44.762 -3.036 -53.903 1.00 28.03 124 LYS B C 1
ATOM 6249 O O . LYS B 1 126 ? -44.139 -2.476 -54.813 1.00 24.08 124 LYS B O 1
ATOM 6268 N N . LYS B 1 127 ? -44.903 -2.490 -52.695 1.00 25.34 125 LYS B N 1
ATOM 6269 C CA . LYS B 1 127 ? -44.430 -1.138 -52.421 1.00 21.93 125 LYS B CA 1
ATOM 6270 C C . LYS B 1 127 ? -42.908 -1.088 -52.368 1.00 22.74 125 LYS B C 1
ATOM 6271 O O . LYS B 1 127 ? -42.283 -0.214 -52.980 1.00 21.31 125 LYS B O 1
ATOM 6290 N N . TYR B 1 128 ? -42.291 -2.033 -51.660 1.00 21.92 126 TYR B N 1
ATOM 6291 C CA . TYR B 1 128 ? -40.868 -1.950 -51.361 1.00 17.23 126 TYR B CA 1
ATOM 6292 C C . TYR B 1 128 ? -40.018 -3.018 -52.030 1.00 21.82 126 TYR B C 1
ATOM 6293 O O . TYR B 1 128 ? -38.875 -2.732 -52.391 1.00 24.52 126 TYR B O 1
ATOM 6311 N N . ALA B 1 129 ? -40.528 -4.236 -52.210 1.00 21.28 127 ALA B N 1
ATOM 6312 C CA . ALA B 1 129 ? -39.691 -5.290 -52.773 1.00 17.86 127 ALA B CA 1
ATOM 6313 C C . ALA B 1 129 ? -39.628 -5.224 -54.296 1.00 24.03 127 ALA B C 1
ATOM 6314 O O . ALA B 1 129 ? -38.548 -5.369 -54.877 1.00 21.79 127 ALA B O 1
ATOM 6321 N N . GLU B 1 130 ? -40.761 -5.013 -54.964 1.00 20.19 128 GLU B N 1
ATOM 6322 C CA . GLU B 1 130 ? -40.759 -5.078 -56.422 1.00 19.23 128 GLU B CA 1
ATOM 6323 C C . GLU B 1 130 ? -39.863 -4.027 -57.067 1.00 27.08 128 GLU B C 1
ATOM 6324 O O . GLU B 1 130 ? -39.183 -4.360 -58.054 1.00 23.49 128 GLU B O 1
ATOM 6336 N N . PRO B 1 131 ? -39.794 -2.784 -56.583 1.00 23.78 129 PRO B N 1
ATOM 6337 C CA . PRO B 1 131 ? -38.851 -1.824 -57.183 1.00 23.49 129 PRO B CA 1
ATOM 6338 C C . PRO B 1 131 ? -37.393 -2.232 -57.056 1.00 23.98 129 PRO B C 1
ATOM 6339 O O . PRO B 1 131 ? -36.550 -1.679 -57.775 1.00 25.09 129 PRO B O 1
ATOM 6350 N N . CYS B 1 132 ? -37.068 -3.167 -56.163 1.00 20.33 130 CYS B N 1
ATOM 6351 C CA . CYS B 1 132 ? -35.698 -3.607 -55.934 1.00 19.76 130 CYS B CA 1
ATOM 6352 C C . CYS B 1 132 ? -35.371 -4.922 -56.626 1.00 19.68 130 CYS B C 1
ATOM 6353 O O . CYS B 1 132 ? -34.251 -5.419 -56.480 1.00 21.13 130 CYS B O 1
ATOM 6361 N N . MET B 1 133 ? -36.316 -5.505 -57.367 1.00 22.85 131 MET B N 1
ATOM 6362 C CA . MET B 1 133 ? -36.096 -6.840 -57.912 1.00 25.20 131 MET B CA 1
ATOM 6363 C C . MET B 1 133 ? -35.004 -6.837 -58.976 1.00 21.96 131 MET B C 1
ATOM 6364 O O . MET B 1 133 ? -34.174 -7.752 -59.016 1.00 26.44 131 MET B O 1
ATOM 6378 N N . ASP B 1 134 ? -34.983 -5.827 -59.848 1.00 22.68 132 ASP B N 1
ATOM 6379 C CA . ASP B 1 134 ? -33.907 -5.737 -60.832 1.00 23.14 132 ASP B CA 1
ATOM 6380 C C . ASP B 1 134 ? -32.552 -5.657 -60.140 1.00 22.87 132 ASP B C 1
ATOM 6381 O O . ASP B 1 134 ? -31.598 -6.343 -60.526 1.00 24.95 132 ASP B O 1
ATOM 6390 N N . MET B 1 135 ? -32.450 -4.814 -59.110 1.00 24.26 133 MET B N 1
ATOM 6391 C CA . MET B 1 135 ? -31.215 -4.719 -58.341 1.00 24.20 133 MET B CA 1
ATOM 6392 C C . MET B 1 135 ? -30.867 -6.055 -57.700 1.00 19.39 133 MET B C 1
ATOM 6393 O O . MET B 1 135 ? -29.701 -6.472 -57.702 1.00 18.98 133 MET B O 1
ATOM 6407 N N . TYR B 1 136 ? -31.868 -6.741 -57.147 1.00 20.54 134 TYR B N 1
ATOM 6408 C CA . TYR B 1 136 ? -31.630 -8.030 -56.510 1.00 26.22 134 TYR B CA 1
ATOM 6409 C C . TYR B 1 136 ? -31.104 -9.047 -57.513 1.00 24.78 134 TYR B C 1
ATOM 6410 O O . TYR B 1 136 ? -30.109 -9.736 -57.258 1.00 22.41 134 TYR B O 1
ATOM 6428 N N . GLN B 1 137 ? -31.768 -9.161 -58.665 1.00 20.48 135 GLN B N 1
ATOM 6429 C CA . GLN B 1 137 ? -31.357 -10.151 -59.652 1.00 21.24 135 GLN B CA 1
ATOM 6430 C C . GLN B 1 137 ? -29.951 -9.875 -60.164 1.00 24.97 135 GLN B C 1
ATOM 6431 O O . GLN B 1 137 ? -29.216 -10.813 -60.488 1.00 30.04 135 GLN B O 1
ATOM 6445 N N . LYS B 1 138 ? -29.557 -8.603 -60.242 1.00 26.89 136 LYS B N 1
ATOM 6446 C CA . LYS B 1 138 ? -28.220 -8.272 -60.721 1.00 27.06 136 LYS B CA 1
ATOM 6447 C C . LYS B 1 138 ? -27.141 -8.737 -59.751 1.00 26.55 136 LYS B C 1
ATOM 6448 O O . LYS B 1 138 ? -26.051 -9.130 -60.179 1.00 30.93 136 LYS B O 1
ATOM 6467 N N . HIS B 1 139 ? -27.411 -8.694 -58.450 1.00 21.31 137 HIS B N 1
ATOM 6468 C CA . HIS B 1 139 ? -26.379 -9.013 -57.472 1.00 22.66 137 HIS B CA 1
ATOM 6469 C C . HIS B 1 139 ? -26.412 -10.462 -57.023 1.00 21.63 137 HIS B C 1
ATOM 6470 O O . HIS B 1 139 ? -25.359 -11.023 -56.698 1.00 21.92 137 HIS B O 1
ATOM 6484 N N . VAL B 1 140 ? -27.584 -11.097 -57.014 1.00 24.24 138 VAL B N 1
ATOM 6485 C CA . VAL B 1 140 ? -27.648 -12.475 -56.554 1.00 24.07 138 VAL B CA 1
ATOM 6486 C C . VAL B 1 140 ? -26.942 -13.416 -57.522 1.00 21.63 138 VAL B C 1
ATOM 6487 O O . VAL B 1 140 ? -26.563 -14.525 -57.127 1.00 22.65 138 VAL B O 1
ATOM 6500 N N . LYS B 1 141 ? -26.746 -13.000 -58.780 1.00 24.46 139 LYS B N 1
ATOM 6501 C CA . LYS B 1 141 ? -26.023 -13.826 -59.745 1.00 28.62 139 LYS B CA 1
ATOM 6502 C C . LYS B 1 141 ? -24.703 -14.323 -59.171 1.00 36.94 139 LYS B C 1
ATOM 6503 O O . LYS B 1 141 ? -24.346 -15.497 -59.321 1.00 28.09 139 LYS B O 1
ATOM 6522 N N . ASN B 1 142 ? -23.948 -13.429 -58.533 1.00 28.13 140 ASN B N 1
ATOM 6523 C CA . ASN B 1 142 ? -22.621 -13.746 -58.027 1.00 24.24 140 ASN B CA 1
ATOM 6524 C C . ASN B 1 142 ? -22.579 -13.841 -56.508 1.00 18.35 140 ASN B C 1
ATOM 6525 O O . ASN B 1 142 ? -21.490 -13.891 -55.930 1.00 27.67 140 ASN B O 1
ATOM 6536 N N . LEU B 1 143 ? -23.737 -13.871 -55.853 1.00 20.45 141 LEU B N 1
ATOM 6537 C CA . LEU B 1 143 ? -23.835 -13.997 -54.399 1.00 19.53 141 LEU B CA 1
ATOM 6538 C C . LEU B 1 143 ? -24.856 -15.085 -54.091 1.00 22.70 141 LEU B C 1
ATOM 6539 O O . LEU B 1 143 ? -25.966 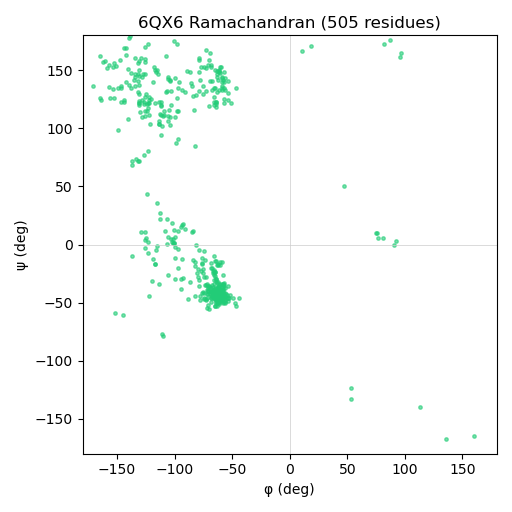-14.805 -53.624 1.00 23.72 141 LEU B O 1
ATOM 6555 N N . PRO B 1 144 ? -24.507 -16.343 -54.346 1.00 18.98 142 PRO B N 1
ATOM 6556 C CA . PRO B 1 144 ? -25.493 -17.422 -54.230 1.00 19.98 142 PRO B CA 1
ATOM 6557 C C . PRO B 1 144 ? -25.896 -17.705 -52.790 1.00 20.98 142 PRO B C 1
ATOM 6558 O O . PRO B 1 144 ? -25.175 -17.411 -51.833 1.00 18.33 142 PRO B O 1
ATOM 6569 N N . TRP B 1 145 ? -27.070 -18.330 -52.665 1.00 19.94 143 TRP B N 1
ATOM 6570 C CA . TRP B 1 145 ? -27.712 -18.560 -51.375 1.00 18.63 143 TRP B CA 1
ATOM 6571 C C . TRP B 1 145 ? -26.786 -19.270 -50.396 1.00 22.54 143 TRP B C 1
ATOM 6572 O O . TRP B 1 145 ? -26.201 -20.311 -50.711 1.00 21.17 143 TRP B O 1
ATOM 6593 N N . GLY B 1 146 ? -26.692 -18.719 -49.182 1.00 17.33 144 GLY B N 1
ATOM 6594 C CA . GLY B 1 146 ? -25.727 -19.207 -48.211 1.00 18.57 144 GLY B CA 1
ATOM 6595 C C . GLY B 1 146 ? -26.150 -20.451 -47.460 1.00 21.65 144 GLY B C 1
ATOM 6596 O O . GLY B 1 146 ? -25.293 -21.187 -46.957 1.00 20.34 144 GLY B O 1
ATOM 6600 N N . GLY B 1 147 ? -27.448 -20.698 -47.348 1.00 17.52 145 GLY B N 1
ATOM 6601 C CA . GLY B 1 147 ? -27.938 -21.904 -46.717 1.00 17.89 145 GLY B CA 1
ATOM 6602 C C . GLY B 1 147 ? -27.970 -21.826 -45.199 1.00 18.49 145 GLY B C 1
ATOM 6603 O O . GLY B 1 147 ? -27.475 -20.889 -44.569 1.00 18.83 145 GLY B O 1
ATOM 6607 N N . ASP B 1 148 ? -28.568 -22.863 -44.612 1.00 20.00 146 ASP B N 1
ATOM 6608 C CA . ASP B 1 148 ? -28.723 -23.019 -43.163 1.00 21.64 146 ASP B CA 1
ATOM 6609 C C . ASP B 1 148 ? -29.244 -21.744 -42.508 1.00 24.56 146 ASP B C 1
ATOM 6610 O O . ASP B 1 148 ? -28.713 -21.266 -41.502 1.00 23.69 146 ASP B O 1
ATOM 6619 N N . PHE B 1 149 ? -30.317 -21.210 -43.064 1.00 23.95 147 PHE B N 1
ATOM 6620 C CA . PHE B 1 149 ? -30.839 -19.980 -42.483 1.00 27.00 147 PHE B CA 1
ATOM 6621 C C . PHE B 1 149 ? -31.770 -20.297 -41.311 1.00 25.03 147 PHE B C 1
ATOM 6622 O O . PHE B 1 149 ? -32.602 -21.200 -41.412 1.00 26.09 147 PHE B O 1
ATOM 6639 N N . PRO B 1 150 ? -31.663 -19.579 -40.191 1.00 21.96 148 PRO B N 1
ATOM 6640 C CA . PRO B 1 150 ? -32.538 -19.881 -39.044 1.00 26.45 148 PRO B CA 1
ATOM 6641 C C . PRO B 1 150 ? -34.000 -19.626 -39.377 1.00 26.81 148 PRO B C 1
ATOM 6642 O O . PRO B 1 150 ? -34.395 -18.510 -39.721 1.00 25.88 148 PRO B O 1
ATOM 6653 N N . GLU B 1 151 ? -34.810 -20.681 -39.255 1.00 29.18 149 GLU B N 1
ATOM 6654 C CA . GLU B 1 151 ? -36.214 -20.599 -39.642 1.00 24.41 149 GLU B CA 1
ATOM 6655 C C . GLU B 1 151 ? -36.940 -19.497 -38.882 1.00 20.18 149 GLU B C 1
ATOM 6656 O O . GLU B 1 151 ? -37.751 -18.764 -39.460 1.00 27.02 149 GLU B O 1
ATOM 6668 N N . GLU B 1 152 ? -36.669 -19.368 -37.582 1.00 21.29 150 GLU B N 1
ATOM 6669 C CA . GLU B 1 152 ? -37.414 -18.430 -36.754 1.00 21.90 150 GLU B CA 1
ATOM 6670 C C . GLU B 1 152 ? -37.217 -16.983 -37.188 1.00 23.91 150 GLU B C 1
ATOM 6671 O O . GLU B 1 152 ? -38.022 -16.122 -36.814 1.00 30.69 150 GLU B O 1
ATOM 6683 N N . ALA B 1 153 ? -36.181 -16.691 -37.969 1.00 23.59 151 ALA B N 1
ATOM 6684 C CA . ALA B 1 153 ? -35.880 -15.325 -38.371 1.00 20.97 151 ALA B CA 1
ATOM 6685 C C . ALA B 1 153 ? -36.419 -14.967 -39.749 1.00 21.97 151 ALA B C 1
ATOM 6686 O O . ALA B 1 153 ? -36.299 -13.808 -40.161 1.00 20.93 151 ALA B O 1
ATOM 6693 N N . LYS B 1 154 ? -37.026 -15.916 -40.466 1.00 18.29 152 LYS B N 1
ATOM 6694 C CA . LYS B 1 154 ? -37.365 -15.667 -41.863 1.00 20.41 152 LYS B CA 1
ATOM 6695 C C . LYS B 1 154 ? -38.406 -14.567 -42.015 1.00 17.28 152 LYS B C 1
ATOM 6696 O O . LYS B 1 154 ? -38.426 -13.881 -43.042 1.00 17.60 152 LYS B O 1
ATOM 6715 N N . GLN B 1 155 ? -39.261 -14.368 -41.009 1.00 18.36 153 GLN B N 1
ATOM 6716 C CA . GLN B 1 155 ? -40.295 -13.347 -41.114 1.00 17.14 153 GLN B CA 1
ATOM 6717 C C . GLN B 1 155 ? -39.714 -11.945 -41.215 1.00 21.04 153 GLN B C 1
ATOM 6718 O O . GLN B 1 155 ? -40.440 -11.010 -41.573 1.00 21.75 153 GLN B O 1
ATOM 6732 N N . TYR B 1 156 ? -38.430 -11.773 -40.908 1.00 16.75 154 TYR B N 1
ATOM 6733 C CA . TYR B 1 156 ? -37.808 -10.456 -40.887 1.00 16.59 154 TYR B CA 1
ATOM 6734 C C . TYR B 1 156 ? -37.060 -10.129 -42.173 1.00 21.67 154 TYR B C 1
ATOM 6735 O O . TYR B 1 156 ? -36.331 -9.132 -42.211 1.00 23.64 154 TYR B O 1
ATOM 6753 N N . PHE B 1 157 ? -37.234 -10.920 -43.231 1.00 15.86 155 PHE B N 1
ATOM 6754 C CA . PHE B 1 157 ? -36.474 -10.731 -44.457 1.00 14.12 155 PHE B CA 1
ATOM 6755 C C . PHE B 1 157 ? -37.392 -10.726 -45.668 1.00 18.64 155 PHE B C 1
ATOM 6756 O O . PHE B 1 157 ? -38.442 -11.378 -45.682 1.00 20.69 155 PHE B O 1
ATOM 6773 N N . SER B 1 158 ? -36.973 -9.978 -46.687 1.00 15.54 156 SER B N 1
ATOM 6774 C CA . SER B 1 158 ? -37.782 -9.659 -47.857 1.00 15.98 156 SER B CA 1
ATOM 6775 C C . SER B 1 158 ? -37.409 -10.537 -49.036 1.00 18.21 156 SER B C 1
ATOM 6776 O O . SER B 1 158 ? -36.443 -11.303 -48.984 1.00 16.22 156 SER B O 1
ATOM 6784 N N . PRO B 1 159 ? -38.145 -10.421 -50.151 1.00 14.84 157 PRO B N 1
ATOM 6785 C CA . PRO B 1 159 ? -37.782 -11.173 -51.363 1.00 17.27 157 PRO B CA 1
ATOM 6786 C C . PRO B 1 159 ? -36.449 -10.770 -51.977 1.00 21.63 157 PRO B C 1
ATOM 6787 O O . PRO B 1 159 ? -35.954 -11.503 -52.846 1.00 20.17 157 PRO B O 1
ATOM 6798 N N . VAL B 1 160 ? -35.862 -9.641 -51.585 1.00 19.80 158 VAL B N 1
ATOM 6799 C CA . VAL B 1 160 ? -34.585 -9.205 -52.140 1.00 14.84 158 VAL B CA 1
ATOM 6800 C C . VAL B 1 160 ? -33.448 -9.393 -51.131 1.00 15.43 158 VAL B C 1
ATOM 6801 O O . VAL B 1 160 ? -32.395 -8.759 -51.247 1.00 18.17 158 VAL B O 1
ATOM 6814 N N . PHE B 1 161 ? -33.648 -10.282 -50.161 1.00 16.92 159 PHE B N 1
ATOM 6815 C CA . PHE B 1 161 ? -32.629 -10.635 -49.175 1.00 14.89 159 PHE B CA 1
ATOM 6816 C C . PHE B 1 161 ? -31.436 -11.296 -49.851 1.00 18.46 159 PHE B C 1
ATOM 6817 O O . PHE B 1 161 ? -31.584 -12.316 -50.530 1.00 18.13 159 PHE B O 1
ATOM 6834 N N . LEU B 1 162 ? -30.250 -10.718 -49.663 1.00 17.67 160 LEU B N 1
ATOM 6835 C CA . LEU B 1 162 ? -29.003 -11.330 -50.098 1.00 17.26 160 LEU B CA 1
ATOM 6836 C C . LEU B 1 162 ? -28.366 -12.027 -48.902 1.00 19.80 160 LEU B C 1
ATOM 6837 O O . LEU B 1 162 ? -27.973 -11.375 -47.928 1.00 18.32 160 LEU B O 1
ATOM 6853 N N . TRP B 1 163 ? -28.266 -13.350 -48.987 1.00 18.02 161 TRP B N 1
ATOM 6854 C CA . TRP B 1 163 ? -27.684 -14.188 -47.945 1.00 14.84 161 TRP B CA 1
ATOM 6855 C C . TRP B 1 163 ? -26.672 -15.091 -48.632 1.00 17.76 161 TRP B C 1
ATOM 6856 O O . TRP B 1 163 ? -27.050 -15.931 -49.454 1.00 19.22 161 TRP B O 1
ATOM 6877 N N . THR B 1 164 ? -25.393 -14.907 -48.318 1.00 17.31 162 THR B N 1
ATOM 6878 C CA . THR B 1 164 ? -24.340 -15.603 -49.041 1.00 15.65 162 THR B CA 1
ATOM 6879 C C . THR B 1 164 ? -23.135 -15.781 -48.125 1.00 19.16 162 THR B C 1
ATOM 6880 O O . THR B 1 164 ? -22.952 -15.040 -47.155 1.00 15.55 162 THR B O 1
ATOM 6891 N N . ARG B 1 165 ? -22.321 -16.792 -48.442 1.00 16.57 163 ARG B N 1
ATOM 6892 C CA . ARG B 1 165 ? -21.162 -17.178 -47.634 1.00 20.83 163 ARG B CA 1
ATOM 6893 C C . ARG B 1 165 ? -19.925 -17.317 -48.515 1.00 23.21 163 ARG B C 1
ATOM 6894 O O . ARG B 1 165 ? -19.441 -18.429 -48.759 1.00 22.69 163 ARG B O 1
ATOM 6915 N N . PRO B 1 166 ? -19.372 -16.205 -48.994 1.00 21.44 164 PRO B N 1
ATOM 6916 C CA . PRO B 1 166 ? -18.157 -16.292 -49.816 1.00 25.53 164 PRO B CA 1
ATOM 6917 C C . PRO B 1 166 ? -16.950 -16.724 -48.995 1.00 23.08 164 PRO B C 1
ATOM 6918 O O . PRO B 1 166 ? -16.779 -16.320 -47.842 1.00 19.80 164 PRO B O 1
ATOM 6929 N N . GLN B 1 167 ? -16.110 -17.566 -49.606 1.00 20.79 165 GLN B N 1
ATOM 6930 C CA . GLN B 1 167 ? -14.886 -18.010 -48.948 1.00 23.73 165 GLN B CA 1
ATOM 6931 C C . GLN B 1 167 ? -13.792 -16.950 -49.014 1.00 23.09 165 GLN B C 1
ATOM 6932 O O . GLN B 1 167 ? -13.001 -16.815 -48.074 1.00 31.95 165 GLN B O 1
ATOM 6946 N N . GLU B 1 168 ? -13.725 -16.204 -50.112 1.00 26.60 166 GLU B N 1
ATOM 6947 C CA . GLU B 1 168 ? -12.564 -15.386 -50.432 1.00 26.91 166 GLU B CA 1
ATOM 6948 C C . GLU B 1 168 ? -12.820 -13.908 -50.168 1.00 23.32 166 GLU B C 1
ATOM 6949 O O . GLU B 1 168 ? -13.909 -13.393 -50.441 1.00 23.05 166 GLU B O 1
ATOM 6961 N N . ASP B 1 169 ? -11.789 -13.225 -49.661 1.00 26.23 167 ASP B N 1
ATOM 6962 C CA . ASP B 1 169 ? -11.887 -11.788 -49.426 1.00 25.13 167 ASP B CA 1
ATOM 6963 C C . ASP B 1 169 ? -12.193 -11.034 -50.712 1.00 22.57 167 ASP B C 1
ATOM 6964 O O . ASP B 1 169 ? -12.923 -10.037 -50.696 1.00 19.70 167 ASP B O 1
ATOM 6973 N N . LYS B 1 170 ? -11.624 -11.481 -51.835 1.00 22.62 168 LYS B N 1
ATOM 6974 C CA . LYS B 1 170 ? -11.819 -10.776 -53.097 1.00 25.10 168 LYS B CA 1
ATOM 6975 C C . LYS B 1 170 ? -13.296 -10.666 -53.448 1.00 23.65 168 LYS B C 1
ATOM 6976 O O . LYS B 1 170 ? -13.741 -9.640 -53.975 1.00 23.87 168 LYS B O 1
ATOM 6995 N N . GLN B 1 171 ? -14.071 -11.718 -53.177 1.00 22.33 169 GLN B N 1
ATOM 6996 C CA . GLN B 1 171 ? -15.499 -11.669 -53.464 1.00 21.20 169 GLN B CA 1
ATOM 6997 C C . GLN B 1 171 ? -16.205 -10.645 -52.588 1.00 24.40 169 GLN B C 1
ATOM 6998 O O . GLN B 1 171 ? -17.168 -10.008 -53.032 1.00 21.10 169 GLN B O 1
ATOM 7012 N N . VAL B 1 172 ? -15.745 -10.475 -51.348 1.00 22.96 170 VAL B N 1
ATOM 7013 C CA . VAL B 1 172 ? -16.308 -9.446 -50.483 1.00 17.03 170 VAL B CA 1
ATOM 7014 C C . VAL B 1 172 ? -15.939 -8.062 -51.000 1.00 21.77 170 VAL B C 1
ATOM 7015 O O . VAL B 1 172 ? -16.785 -7.163 -51.075 1.00 20.27 170 VAL B O 1
ATOM 7028 N N . GLU B 1 173 ? -14.674 -7.874 -51.386 1.00 23.97 171 GLU B N 1
ATOM 7029 C CA . GLU B 1 173 ? -14.202 -6.565 -51.816 1.00 20.47 171 GLU B CA 1
ATOM 7030 C C . GLU B 1 173 ? -14.852 -6.101 -53.110 1.00 19.38 171 GLU B C 1
ATOM 7031 O O . GLU B 1 173 ? -14.877 -4.895 -53.376 1.00 27.05 171 GLU B O 1
ATOM 7043 N N . THR B 1 174 ? -15.356 -7.025 -53.928 1.00 16.07 172 THR B N 1
ATOM 7044 C CA . THR B 1 174 ? -15.949 -6.661 -55.209 1.00 22.96 172 THR B CA 1
ATOM 7045 C C . THR B 1 174 ? -17.459 -6.871 -55.203 1.00 21.50 172 THR B C 1
ATOM 7046 O O . THR B 1 174 ? -18.220 -5.908 -55.054 1.00 19.61 172 THR B O 1
ATOM 7057 N N . TYR B 1 175 ? -17.907 -8.118 -55.357 1.00 20.73 173 TYR B N 1
ATOM 7058 C CA . TYR B 1 175 ? -19.337 -8.379 -55.515 1.00 24.35 173 TYR B CA 1
ATOM 7059 C C . TYR B 1 175 ? -20.139 -7.852 -54.327 1.00 17.18 173 TYR B C 1
ATOM 7060 O O . TYR B 1 175 ? -21.150 -7.162 -54.503 1.00 19.08 173 TYR B O 1
ATOM 7078 N N . VAL B 1 176 ? -19.718 -8.184 -53.108 1.00 18.14 174 VAL B N 1
ATOM 7079 C CA . VAL B 1 176 ? -20.458 -7.747 -51.927 1.00 16.72 174 VAL B CA 1
ATOM 7080 C C . VAL B 1 176 ? -20.455 -6.228 -51.832 1.00 15.34 174 VAL B C 1
ATOM 7081 O O . VAL B 1 176 ? -21.490 -5.601 -51.574 1.00 16.74 174 VAL B O 1
ATOM 7094 N N . PHE B 1 177 ? -19.281 -5.617 -52.013 1.00 18.14 175 PHE B N 1
ATOM 7095 C CA . PHE B 1 177 ? -19.168 -4.166 -51.916 1.00 18.70 175 PHE B CA 1
ATOM 7096 C C . PHE B 1 177 ? -20.147 -3.475 -52.855 1.00 19.41 175 PHE B C 1
ATOM 7097 O O . PHE B 1 177 ? -20.795 -2.492 -52.478 1.00 16.58 175 PHE B O 1
ATOM 7114 N N . GLU B 1 178 ? -20.282 -3.982 -54.081 1.00 16.10 176 GLU B N 1
ATOM 7115 C CA . GLU B 1 178 ? -21.163 -3.331 -55.046 1.00 17.12 176 GLU B CA 1
ATOM 7116 C C . GLU B 1 178 ? -22.628 -3.482 -54.654 1.00 18.90 176 GLU B C 1
ATOM 7117 O O . GLU B 1 178 ? -23.422 -2.553 -54.840 1.00 17.48 176 GLU B O 1
ATOM 7129 N N . ALA B 1 179 ? -23.012 -4.643 -54.116 1.00 18.50 177 ALA B N 1
ATOM 7130 C CA . ALA B 1 179 ? -24.378 -4.807 -53.627 1.00 19.01 177 ALA B CA 1
ATOM 7131 C C . ALA B 1 179 ? -24.628 -3.925 -52.411 1.00 16.05 177 ALA B C 1
ATOM 7132 O O . ALA B 1 179 ? -25.680 -3.283 -52.303 1.00 17.59 177 ALA B O 1
ATOM 7139 N N . PHE B 1 180 ? -23.669 -3.899 -51.482 1.00 15.89 178 PHE B N 1
ATOM 7140 C CA . PHE B 1 180 ? -23.698 -2.983 -50.345 1.00 17.92 178 PHE B CA 1
ATOM 7141 C C . PHE B 1 180 ? -24.025 -1.563 -50.794 1.00 18.11 178 PHE B C 1
ATOM 7142 O O . PHE B 1 180 ? -24.939 -0.922 -50.261 1.00 18.25 178 PHE B O 1
ATOM 7159 N N . LYS B 1 181 ? -23.310 -1.066 -51.805 1.00 16.37 179 LYS B N 1
ATOM 7160 C CA . LYS B 1 181 ? -23.511 0.311 -52.247 1.00 17.86 179 LYS B CA 1
ATOM 7161 C C . LYS B 1 181 ? -24.890 0.503 -52.870 1.00 15.71 179 LYS B C 1
ATOM 7162 O O . LYS B 1 181 ? -25.589 1.477 -52.566 1.00 16.87 179 LYS B O 1
ATOM 7181 N N . ASP B 1 182 ? -25.296 -0.410 -53.757 1.00 17.70 180 ASP B N 1
ATOM 7182 C CA . ASP B 1 182 ? -26.577 -0.255 -54.439 1.00 16.89 180 ASP B CA 1
ATOM 7183 C C . ASP B 1 182 ? -27.739 -0.307 -53.457 1.00 13.52 180 ASP B C 1
ATOM 7184 O O . ASP B 1 182 ? -28.694 0.469 -53.574 1.00 16.35 180 ASP B O 1
ATOM 7193 N N . TYR B 1 183 ? -27.683 -1.222 -52.490 1.00 17.77 181 TYR B N 1
ATOM 7194 C CA . TYR B 1 183 ? -28.776 -1.337 -51.532 1.00 15.80 181 TYR B CA 1
ATOM 7195 C C . TYR B 1 183 ? -28.889 -0.084 -50.673 1.00 17.19 181 TYR B C 1
ATOM 7196 O O . TYR B 1 183 ? -29.999 0.387 -50.402 1.00 16.93 181 TYR B O 1
ATOM 7214 N N . ILE B 1 184 ? -27.758 0.492 -50.259 1.00 14.37 182 ILE B N 1
ATOM 7215 C CA . ILE B 1 184 ? -27.806 1.716 -49.461 1.00 13.87 182 ILE B CA 1
ATOM 7216 C C . ILE B 1 184 ? -28.397 2.859 -50.278 1.00 17.95 182 ILE B C 1
ATOM 7217 O O . ILE B 1 184 ? -29.270 3.597 -49.806 1.00 15.71 182 ILE B O 1
ATOM 7233 N N . ASN B 1 185 ? -27.932 3.027 -51.517 1.00 17.69 183 ASN B N 1
ATOM 7234 C CA . ASN B 1 185 ? -28.453 4.109 -52.347 1.00 18.87 183 ASN B CA 1
ATOM 7235 C C . ASN B 1 185 ? -29.944 3.939 -52.618 1.00 19.77 183 ASN B C 1
ATOM 7236 O O . ASN B 1 185 ? -30.710 4.906 -52.531 1.00 19.59 183 ASN B O 1
ATOM 7247 N N . LYS B 1 186 ? -30.379 2.720 -52.950 1.00 18.38 184 LYS B N 1
ATOM 7248 C CA . LYS B 1 186 ? -31.798 2.497 -53.218 1.00 20.47 184 LYS B CA 1
ATOM 7249 C C . LYS B 1 186 ? -32.635 2.745 -51.968 1.00 15.48 184 LYS B C 1
ATOM 7250 O O . LYS B 1 186 ? -33.720 3.337 -52.041 1.00 17.34 184 LYS B O 1
ATOM 7269 N N . TYR B 1 187 ? -32.149 2.294 -50.811 1.00 18.01 185 TYR B N 1
ATOM 7270 C CA . TYR B 1 187 ? -32.867 2.530 -49.563 1.00 14.56 185 TYR B CA 1
ATOM 7271 C C . TYR B 1 187 ? -33.037 4.023 -49.312 1.00 15.13 185 TYR B C 1
ATOM 7272 O O . TYR B 1 187 ? -34.132 4.488 -48.975 1.00 17.54 185 TYR B O 1
ATOM 7290 N N . LEU B 1 188 ? -31.961 4.792 -49.476 1.00 13.37 186 LEU B N 1
ATOM 7291 C CA . LEU B 1 188 ? -32.046 6.224 -49.217 1.00 19.49 186 LEU B CA 1
ATOM 7292 C C . LEU B 1 188 ? -32.964 6.916 -50.216 1.00 18.44 186 LEU B C 1
ATOM 7293 O O . LEU B 1 188 ? -33.549 7.959 -49.896 1.00 18.05 186 LEU B O 1
ATOM 7309 N N . ASP B 1 189 ? -33.115 6.357 -51.420 1.00 18.83 187 ASP B N 1
ATOM 7310 C CA . ASP B 1 189 ? -34.150 6.844 -52.328 1.00 19.11 187 ASP B CA 1
ATOM 7311 C C . ASP B 1 189 ? -35.530 6.688 -51.699 1.00 20.18 187 ASP B C 1
ATOM 7312 O O . ASP B 1 189 ? -36.352 7.610 -51.742 1.00 18.54 187 ASP B O 1
ATOM 7321 N N . PHE B 1 190 ? -35.810 5.510 -51.128 1.00 20.21 188 PHE B N 1
ATOM 7322 C CA . PHE B 1 190 ? -37.072 5.298 -50.423 1.00 17.06 188 PHE B CA 1
ATOM 7323 C C . PHE B 1 190 ? -37.240 6.300 -49.286 1.00 17.70 188 PHE B C 1
ATOM 7324 O O . PHE B 1 190 ? -38.316 6.881 -49.105 1.00 19.12 188 PHE B O 1
ATOM 7341 N N . VAL B 1 191 ? -36.184 6.505 -48.495 1.00 19.04 189 VAL B N 1
ATOM 7342 C CA . VAL B 1 191 ? -36.288 7.389 -47.338 1.00 18.04 189 VAL B CA 1
ATOM 7343 C C . VAL B 1 191 ? -36.643 8.804 -47.778 1.00 23.47 189 VAL B C 1
ATOM 7344 O O . VAL B 1 191 ? -37.504 9.458 -47.176 1.00 20.87 189 VAL B O 1
ATOM 7357 N N . GLU B 1 192 ? -35.989 9.297 -48.834 1.00 21.18 190 GLU B N 1
ATOM 7358 C CA . GLU B 1 192 ? -36.290 10.633 -49.342 1.00 20.65 190 GLU B CA 1
ATOM 7359 C C . GLU B 1 192 ? -37.766 10.774 -49.686 1.00 24.92 190 GLU B C 1
ATOM 7360 O O . GLU B 1 192 ? -38.394 11.791 -49.370 1.00 25.96 190 GLU B O 1
ATOM 7372 N N . ALA B 1 193 ? -38.334 9.768 -50.349 1.00 20.59 191 ALA B N 1
ATOM 7373 C CA . ALA B 1 193 ? -39.711 9.857 -50.814 1.00 27.49 191 ALA B CA 1
ATOM 7374 C C . ALA B 1 193 ? -40.734 9.519 -49.736 1.00 27.39 191 ALA B C 1
ATOM 7375 O O . ALA B 1 193 ? -41.917 9.836 -49.908 1.00 25.55 191 ALA B O 1
ATOM 7382 N N . ALA B 1 194 ? -40.314 8.900 -48.635 1.00 20.15 192 ALA B N 1
ATOM 7383 C CA . ALA B 1 194 ? -41.262 8.409 -47.644 1.00 20.42 192 ALA B CA 1
ATOM 7384 C C . ALA B 1 194 ? -42.066 9.549 -47.028 1.00 19.22 192 ALA B C 1
ATOM 7385 O O . ALA B 1 194 ? -41.540 10.630 -46.750 1.00 20.99 192 ALA B O 1
ATOM 7392 N N . LYS B 1 195 ? -43.350 9.286 -46.799 1.00 16.52 193 LYS B N 1
ATOM 7393 C CA . LYS B 1 195 ? -44.244 10.206 -46.122 1.00 25.10 193 LYS B CA 1
ATOM 7394 C C . LYS B 1 195 ? -44.733 9.586 -44.816 1.00 21.39 193 LYS B C 1
ATOM 7395 O O . LYS B 1 195 ? -44.884 8.362 -44.725 1.00 22.22 193 LYS B O 1
ATOM 7414 N N . PRO B 1 196 ? -44.994 10.397 -43.794 1.00 18.04 194 PRO B N 1
ATOM 7415 C CA . PRO B 1 196 ? -45.360 9.833 -42.493 1.00 18.72 194 PRO B CA 1
ATOM 7416 C C . PRO B 1 196 ? -46.717 9.154 -42.525 1.00 26.14 194 PRO B C 1
ATOM 7417 O O . PRO B 1 196 ? -47.606 9.508 -43.305 1.00 25.32 194 PRO B O 1
ATOM 7428 N N . VAL B 1 197 ? -46.869 8.182 -41.640 1.00 19.24 195 VAL B N 1
ATOM 7429 C CA . VAL B 1 197 ? -48.137 7.502 -41.431 1.00 17.80 195 VAL B CA 1
ATOM 7430 C C . VAL B 1 197 ? -48.866 8.208 -40.301 1.00 16.27 195 VAL B C 1
ATOM 7431 O O . VAL B 1 197 ? -48.274 8.495 -39.255 1.00 20.07 195 VAL B O 1
ATOM 7444 N N . THR B 1 198 ? -50.153 8.491 -40.509 1.00 22.64 196 THR B N 1
ATOM 7445 C CA . THR B 1 198 ? -50.965 9.134 -39.489 1.00 22.08 196 THR B CA 1
ATOM 7446 C C . THR B 1 198 ? -52.129 8.283 -39.004 1.00 21.18 196 THR B C 1
ATOM 7447 O O . THR B 1 198 ? -52.673 8.573 -37.933 1.00 22.33 196 THR B O 1
ATOM 7458 N N . ASP B 1 199 ? -52.514 7.250 -39.737 1.00 17.53 197 ASP B N 1
ATOM 7459 C CA . ASP B 1 199 ? -53.626 6.404 -39.314 1.00 16.89 197 ASP B CA 1
ATOM 7460 C C . ASP B 1 199 ? -53.262 5.662 -38.033 1.00 18.42 197 ASP B C 1
ATOM 7461 O O . ASP B 1 199 ? -52.292 4.890 -38.031 1.00 20.30 197 ASP B O 1
ATOM 7470 N N . PRO B 1 200 ? -53.995 5.854 -36.932 1.00 18.93 198 PRO B N 1
ATOM 7471 C CA . PRO B 1 200 ? -53.622 5.170 -35.683 1.00 18.73 198 PRO B CA 1
ATOM 7472 C C . PRO B 1 200 ? -53.563 3.658 -35.799 1.00 17.05 198 PRO B C 1
ATOM 7473 O O . PRO B 1 200 ? -52.742 3.023 -35.122 1.00 23.39 198 PRO B O 1
ATOM 7484 N N . ASP B 1 201 ? -54.436 3.054 -36.606 1.00 20.22 199 ASP B N 1
ATOM 7485 C CA . ASP B 1 201 ? -54.405 1.605 -36.768 1.00 16.78 199 ASP B CA 1
ATOM 7486 C C . ASP B 1 201 ? -53.102 1.169 -37.423 1.00 17.96 199 ASP B C 1
ATOM 7487 O O . ASP B 1 201 ? -52.462 0.206 -36.985 1.00 18.60 199 ASP B O 1
ATOM 7496 N N . HIS B 1 202 ? -52.699 1.867 -38.487 1.00 16.39 200 HIS B N 1
ATOM 7497 C CA . HIS B 1 202 ? -51.438 1.553 -39.151 1.00 14.39 200 HIS B CA 1
ATOM 7498 C C . HIS B 1 202 ? -50.263 1.782 -38.211 1.00 18.58 200 HIS B C 1
ATOM 7499 O O . HIS B 1 202 ? -49.316 0.986 -38.180 1.00 17.31 200 HIS B O 1
ATOM 7513 N N . LEU B 1 203 ? -50.310 2.869 -37.433 1.00 21.72 201 LEU B N 1
ATOM 7514 C CA . LEU B 1 203 ? -49.239 3.163 -36.484 1.00 21.97 201 LEU B CA 1
ATOM 7515 C C . LEU B 1 203 ? -49.101 2.058 -35.446 1.00 17.86 201 LEU B C 1
ATOM 7516 O O . LEU B 1 203 ? -47.983 1.690 -35.063 1.00 19.76 201 LEU B O 1
ATOM 7532 N N . ALA B 1 204 ? -50.225 1.520 -34.969 1.00 17.57 202 ALA B N 1
ATOM 7533 C CA . ALA B 1 204 ? -50.160 0.449 -33.983 1.00 17.86 202 ALA B CA 1
ATOM 7534 C C . ALA B 1 204 ? -49.447 -0.774 -34.548 1.00 18.37 202 ALA B C 1
ATOM 7535 O O . ALA B 1 204 ? -48.641 -1.404 -33.855 1.00 20.42 202 ALA B O 1
ATOM 7542 N N . ARG B 1 205 ? -49.724 -1.120 -35.810 1.00 16.65 203 ARG B N 1
ATOM 7543 C CA . ARG B 1 205 ? -49.107 -2.300 -36.407 1.00 18.58 203 ARG B CA 1
ATOM 7544 C C . ARG B 1 205 ? -47.629 -2.064 -36.690 1.00 23.90 203 ARG B C 1
ATOM 7545 O O . ARG B 1 205 ? -46.802 -2.963 -36.496 1.00 19.48 203 ARG B O 1
ATOM 7566 N N . ILE B 1 206 ? -47.275 -0.862 -37.152 1.00 19.90 204 ILE B N 1
ATOM 7567 C CA . ILE B 1 206 ? -45.867 -0.544 -37.376 1.00 18.20 204 ILE B CA 1
ATOM 7568 C C . ILE B 1 206 ? -45.080 -0.704 -36.085 1.00 16.72 204 ILE B C 1
ATOM 7569 O O . ILE B 1 206 ? -43.991 -1.290 -36.071 1.00 17.55 204 ILE B O 1
ATOM 7585 N N . ARG B 1 207 ? -45.621 -0.192 -34.977 1.00 16.12 205 ARG B N 1
ATOM 7586 C CA . ARG B 1 207 ? -44.948 -0.322 -33.690 1.00 18.30 205 ARG B CA 1
ATOM 7587 C C . ARG B 1 207 ? -44.757 -1.786 -33.312 1.00 24.17 205 ARG B C 1
ATOM 7588 O O . ARG B 1 207 ? -43.689 -2.177 -32.825 1.00 19.32 205 ARG B O 1
ATOM 7609 N N . GLU B 1 208 ? -45.783 -2.613 -33.526 1.00 22.61 206 GLU B N 1
ATOM 7610 C CA . GLU B 1 208 ? -45.674 -4.028 -33.188 1.00 17.90 206 GLU B CA 1
ATOM 7611 C C . GLU B 1 208 ? -44.597 -4.715 -34.014 1.00 19.01 206 GLU B C 1
ATOM 7612 O O . GLU B 1 208 ? -43.842 -5.546 -33.494 1.00 19.48 206 GLU B O 1
ATOM 7624 N N . ARG B 1 209 ? -44.522 -4.399 -35.307 1.00 18.26 207 ARG B N 1
ATOM 7625 C CA . ARG B 1 209 ? -43.542 -5.056 -36.163 1.00 17.70 207 ARG B CA 1
ATOM 7626 C C . ARG B 1 209 ? -42.127 -4.592 -35.840 1.00 17.62 207 ARG B C 1
ATOM 7627 O O . ARG B 1 209 ? -41.187 -5.394 -35.869 1.00 18.46 207 ARG B O 1
ATOM 7648 N N . GLN B 1 210 ? -41.950 -3.306 -35.522 1.00 16.59 208 GLN B N 1
ATOM 7649 C CA . GLN B 1 210 ? -40.621 -2.836 -35.148 1.00 14.25 208 GLN B CA 1
ATOM 7650 C C . GLN B 1 210 ? -40.140 -3.523 -33.877 1.00 22.30 208 GLN B C 1
ATOM 7651 O O . GLN B 1 210 ? -38.984 -3.953 -33.794 1.00 16.78 208 GLN B O 1
ATOM 7665 N N . LEU B 1 211 ? -41.015 -3.638 -32.875 1.00 18.74 209 LEU B N 1
ATOM 7666 C CA . LEU B 1 211 ? -40.610 -4.247 -31.614 1.00 16.55 209 LEU B CA 1
ATOM 7667 C C . LEU B 1 211 ? -40.311 -5.728 -31.794 1.00 19.19 209 LEU B C 1
ATOM 7668 O O . LEU B 1 211 ? -39.384 -6.260 -31.171 1.00 17.72 209 LEU B O 1
ATOM 7684 N N . SER B 1 212 ? -41.073 -6.409 -32.652 1.00 16.89 210 SER B N 1
ATOM 7685 C CA . SER B 1 212 ? -40.806 -7.819 -32.923 1.00 20.57 210 SER B CA 1
ATOM 7686 C C . SER B 1 212 ? -39.393 -8.009 -33.462 1.00 19.83 210 SER B C 1
ATOM 7687 O O . SER B 1 212 ? -38.652 -8.888 -33.006 1.00 19.17 210 SER B O 1
ATOM 7695 N N . TYR B 1 213 ? -39.002 -7.185 -34.434 1.00 17.07 211 TYR B N 1
ATOM 7696 C CA . TYR B 1 213 ? -37.657 -7.270 -34.998 1.00 17.77 211 TYR B CA 1
ATOM 7697 C C . TYR B 1 213 ? -36.603 -6.920 -33.955 1.00 15.42 211 TYR B C 1
ATOM 7698 O O . TYR B 1 213 ? -35.662 -7.689 -33.724 1.00 16.88 211 TYR B O 1
ATOM 7716 N N . LEU B 1 214 ? -36.750 -5.763 -33.304 1.00 15.75 212 LEU B N 1
ATOM 7717 C CA . LEU B 1 214 ? -35.787 -5.349 -32.287 1.00 18.45 212 LEU B CA 1
ATOM 7718 C C . LEU B 1 214 ? -35.646 -6.406 -31.200 1.00 21.57 212 LEU B C 1
ATOM 7719 O O . LEU B 1 214 ? -34.531 -6.747 -30.787 1.00 18.25 212 LEU B O 1
ATOM 7735 N N . GLN B 1 215 ? -36.772 -6.941 -30.724 1.00 20.26 213 GLN B N 1
ATOM 7736 C CA . GLN B 1 215 ? -36.727 -7.921 -29.645 1.00 21.13 213 GLN B CA 1
ATOM 7737 C C . GLN B 1 215 ? -36.055 -9.211 -30.097 1.00 19.86 213 GLN B C 1
ATOM 7738 O O . GLN B 1 215 ? -35.302 -9.825 -29.331 1.00 21.52 213 GLN B O 1
ATOM 7752 N N . TYR B 1 216 ? -36.309 -9.643 -31.333 1.00 18.78 214 TYR B N 1
ATOM 7753 C CA . TYR B 1 216 ? -35.660 -10.856 -31.817 1.00 19.59 214 TYR B CA 1
ATOM 7754 C C . TYR B 1 216 ? -34.148 -10.687 -31.850 1.00 16.74 214 TYR B C 1
ATOM 7755 O O . TYR B 1 216 ? -33.406 -11.534 -31.339 1.00 17.22 214 TYR B O 1
ATOM 7773 N N . ARG B 1 217 ? -33.666 -9.604 -32.463 1.00 17.69 215 ARG B N 1
ATOM 7774 C CA . ARG B 1 217 ? -32.223 -9.427 -32.579 1.00 17.37 215 ARG B CA 1
ATOM 7775 C C . ARG B 1 217 ? -31.582 -9.192 -31.216 1.00 19.23 215 ARG B C 1
ATOM 7776 O O . ARG B 1 217 ? -30.511 -9.739 -30.929 1.00 17.91 215 ARG B O 1
ATOM 7797 N N . ALA B 1 218 ? -32.225 -8.400 -30.353 1.00 18.18 216 ALA B N 1
ATOM 7798 C CA . ALA B 1 218 ? -31.668 -8.160 -29.027 1.00 16.77 216 ALA B CA 1
ATOM 7799 C C . ALA B 1 218 ? -31.454 -9.460 -28.265 1.00 22.73 216 ALA B C 1
ATOM 7800 O O . ALA B 1 218 ? -30.503 -9.574 -27.482 1.00 21.15 216 ALA B O 1
ATOM 7807 N N . GLU B 1 219 ? -32.315 -10.452 -28.490 1.00 18.78 217 GLU B N 1
ATOM 7808 C CA . GLU B 1 219 ? -32.275 -11.693 -27.730 1.00 20.89 217 GLU B CA 1
ATOM 7809 C C . GLU B 1 219 ? -31.474 -12.783 -28.429 1.00 23.24 217 GLU B C 1
ATOM 7810 O O . GLU B 1 219 ? -30.755 -13.539 -27.766 1.00 27.29 217 GLU B O 1
ATOM 7822 N N . LYS B 1 220 ? -31.571 -12.877 -29.755 1.00 19.34 218 LYS B N 1
ATOM 7823 C CA . LYS B 1 220 ? -31.081 -14.046 -30.469 1.00 20.31 218 LYS B CA 1
ATOM 7824 C C . LYS B 1 220 ? -30.048 -13.757 -31.546 1.00 19.68 218 LYS B C 1
ATOM 7825 O O . LYS B 1 220 ? -29.616 -14.696 -32.225 1.00 24.27 218 LYS B O 1
ATOM 7844 N N . ASP B 1 221 ? -29.641 -12.516 -31.739 1.00 25.22 219 ASP B N 1
ATOM 7845 C CA . ASP B 1 221 ? -28.639 -12.244 -32.759 1.00 20.11 219 ASP B CA 1
ATOM 7846 C C . ASP B 1 221 ? -27.311 -12.861 -32.331 1.00 21.50 219 ASP B C 1
ATOM 7847 O O . ASP B 1 221 ? -26.909 -12.706 -31.171 1.00 21.05 219 ASP B O 1
ATOM 7856 N N . PRO B 1 222 ? -26.611 -13.575 -33.217 1.00 16.74 220 PRO B N 1
ATOM 7857 C CA . PRO B 1 222 ? -25.328 -14.179 -32.815 1.00 20.65 220 PRO B CA 1
ATOM 7858 C C . PRO B 1 222 ? -24.295 -13.174 -32.335 1.00 24.81 220 PRO B C 1
ATOM 7859 O O . PRO B 1 222 ? -23.292 -13.580 -31.733 1.00 21.54 220 PRO B O 1
ATOM 7870 N N . ALA B 1 223 ? -24.490 -11.881 -32.598 1.00 19.59 221 ALA B N 1
ATOM 7871 C CA . ALA B 1 223 ? -23.585 -10.874 -32.053 1.00 17.09 221 ALA B CA 1
ATOM 7872 C C . ALA B 1 223 ? -23.540 -10.951 -30.534 1.00 18.58 221 ALA B C 1
ATOM 7873 O O . ALA B 1 223 ? -22.493 -10.716 -29.920 1.00 20.94 221 ALA B O 1
ATOM 7880 N N . ARG B 1 224 ? -24.672 -11.275 -29.911 1.00 22.21 222 ARG B N 1
ATOM 7881 C CA . ARG B 1 224 ? -24.718 -11.398 -28.459 1.00 23.26 222 ARG B CA 1
ATOM 7882 C C . ARG B 1 224 ? -23.682 -12.399 -27.962 1.00 25.51 222 ARG B C 1
ATOM 7883 O O . ARG B 1 224 ? -22.894 -12.102 -27.056 1.00 26.12 222 ARG B O 1
ATOM 7904 N N . GLY B 1 225 ? -23.660 -13.593 -28.555 1.00 26.88 223 GLY B N 1
ATOM 7905 C CA . GLY B 1 225 ? -22.710 -14.603 -28.121 1.00 22.78 223 GLY B CA 1
ATOM 7906 C C . GLY B 1 225 ? -21.268 -14.182 -28.328 1.00 25.59 223 GLY B C 1
ATOM 7907 O O . GLY B 1 225 ? -20.418 -14.393 -27.459 1.00 26.48 223 GLY B O 1
ATOM 7911 N N . MET B 1 226 ? -20.972 -13.574 -29.479 1.00 20.55 224 MET B N 1
ATOM 7912 C CA . MET B 1 226 ? -19.590 -13.236 -29.801 1.00 21.92 224 MET B CA 1
ATOM 7913 C C . MET B 1 226 ? -19.092 -12.076 -28.949 1.00 20.24 224 MET B C 1
ATOM 7914 O O . MET B 1 226 ? -17.958 -12.104 -28.458 1.00 22.03 224 MET B O 1
ATOM 7928 N N . PHE B 1 227 ? -19.914 -11.041 -28.765 1.00 21.24 225 PHE B N 1
ATOM 7929 C CA . PHE B 1 227 ? -19.513 -9.952 -27.882 1.00 21.28 225 PHE B CA 1
ATOM 7930 C C . PHE B 1 227 ? -19.300 -10.463 -26.460 1.00 23.76 225 PHE B C 1
ATOM 7931 O O . PHE B 1 227 ? -18.391 -10.008 -25.756 1.00 20.14 225 PHE B O 1
ATOM 7948 N N . THR B 1 228 ? -20.110 -11.432 -26.029 1.00 24.19 226 THR B N 1
ATOM 7949 C CA . THR B 1 228 ? -19.940 -11.986 -24.690 1.00 24.55 226 THR B CA 1
ATOM 7950 C C . THR B 1 228 ? -18.590 -12.681 -24.555 1.00 19.91 226 THR B C 1
ATOM 7951 O O . THR B 1 228 ? -17.912 -12.542 -23.530 1.00 22.12 226 THR B O 1
ATOM 7962 N N . ARG B 1 229 ? -18.172 -13.416 -25.589 1.00 24.69 227 ARG B N 1
ATOM 7963 C CA . ARG B 1 229 ? -16.852 -14.037 -25.578 1.00 29.21 227 ARG B CA 1
ATOM 7964 C C . ARG B 1 229 ? -15.747 -12.988 -25.505 1.00 28.92 227 ARG B C 1
ATOM 7965 O O . ARG B 1 229 ? -14.756 -13.171 -24.789 1.00 25.61 227 ARG B O 1
ATOM 7986 N N . MET B 1 230 ? -15.903 -11.878 -26.233 1.00 23.78 228 MET B N 1
ATOM 7987 C CA . MET B 1 230 ? -14.846 -10.875 -26.308 1.00 20.88 228 MET B CA 1
ATOM 7988 C C . MET B 1 230 ? -14.805 -10.001 -25.060 1.00 20.06 228 MET B C 1
ATOM 7989 O O . MET B 1 230 ? -13.724 -9.727 -24.524 1.00 21.47 228 MET B O 1
ATOM 8003 N N . TYR B 1 231 ? -15.970 -9.546 -24.592 1.00 21.59 229 TYR B N 1
ATOM 8004 C CA . TYR B 1 231 ? -16.045 -8.501 -23.583 1.00 23.40 229 TYR B CA 1
ATOM 8005 C C . TYR B 1 231 ? -16.803 -8.886 -22.322 1.00 22.03 229 TYR B C 1
ATOM 8006 O O . TYR B 1 231 ? -16.823 -8.093 -21.373 1.00 26.52 229 TYR B O 1
ATOM 8024 N N . GLY B 1 232 ? -17.443 -10.049 -22.285 1.00 24.09 230 GLY B N 1
ATOM 8025 C CA . GLY B 1 232 ? -18.223 -10.450 -21.138 1.00 26.08 230 GLY B CA 1
ATOM 8026 C C . GLY B 1 232 ? -19.695 -10.123 -21.290 1.00 32.36 230 GLY B C 1
ATOM 8027 O O . GLY B 1 232 ? -20.092 -9.282 -22.106 1.00 22.98 230 GLY B O 1
ATOM 8031 N N . PRO B 1 233 ? -20.539 -10.777 -20.485 1.00 27.73 231 PRO B N 1
ATOM 8032 C CA . PRO B 1 233 ? -21.988 -10.618 -20.686 1.00 30.68 231 PRO B CA 1
ATOM 8033 C C . PRO B 1 233 ? -22.525 -9.272 -20.238 1.00 21.37 231 PRO B C 1
ATOM 8034 O O . PRO B 1 233 ? -23.451 -8.748 -20.867 1.00 33.18 231 PRO B O 1
ATOM 8045 N N . GLU B 1 234 ? -21.982 -8.694 -19.165 1.00 23.48 232 GLU B N 1
ATOM 8046 C CA . GLU B 1 234 ? -22.567 -7.472 -18.620 1.00 21.38 232 GLU B CA 1
ATOM 8047 C C . GLU B 1 234 ? -22.381 -6.299 -19.574 1.00 26.46 232 GLU B C 1
ATOM 8048 O O . GLU B 1 234 ? -23.321 -5.535 -19.824 1.00 24.90 232 GLU B O 1
ATOM 8060 N N . TRP B 1 235 ? -21.173 -6.131 -20.114 1.00 21.08 233 TRP B N 1
ATOM 8061 C CA . TRP B 1 235 ? -20.975 -5.110 -21.137 1.00 21.41 233 TRP B CA 1
ATOM 8062 C C . TRP B 1 235 ? -21.841 -5.397 -22.357 1.00 17.12 233 TRP B C 1
ATOM 8063 O O . TRP B 1 235 ? -22.493 -4.494 -22.894 1.00 18.91 233 TRP B O 1
ATOM 8084 N N . THR B 1 236 ? -21.883 -6.659 -22.790 1.00 19.53 234 THR B N 1
ATOM 8085 C CA . THR B 1 236 ? -22.604 -7.005 -24.011 1.00 19.67 234 THR B CA 1
ATOM 8086 C C . THR B 1 236 ? -24.088 -6.679 -23.887 1.00 20.29 234 THR B C 1
ATOM 8087 O O . THR B 1 236 ? -24.687 -6.108 -24.806 1.00 20.71 234 THR B O 1
ATOM 8098 N N . GLU B 1 237 ? -24.701 -7.029 -22.758 1.00 20.18 235 GLU B N 1
ATOM 8099 C CA . GLU B 1 237 ? -26.123 -6.756 -22.588 1.00 25.82 235 GLU B CA 1
ATOM 8100 C C . GLU B 1 237 ? -26.408 -5.259 -22.621 1.00 28.11 235 GLU B C 1
ATOM 8101 O O . GLU B 1 237 ? -27.435 -4.828 -23.159 1.00 25.53 235 GLU B O 1
ATOM 8113 N N . ARG B 1 238 ? -25.508 -4.446 -22.057 1.00 21.51 236 ARG B N 1
ATOM 8114 C CA . ARG B 1 238 ? -25.700 -3.000 -22.098 1.00 22.91 236 ARG B CA 1
ATOM 8115 C C . ARG B 1 238 ? -25.461 -2.447 -23.499 1.00 25.21 236 ARG B C 1
ATOM 8116 O O . ARG B 1 238 ? -26.125 -1.489 -23.912 1.00 22.54 236 ARG B O 1
ATOM 8137 N N . TYR B 1 239 ? -24.520 -3.030 -24.240 1.00 19.63 237 TYR B N 1
ATOM 8138 C CA . TYR B 1 239 ? -24.301 -2.603 -25.619 1.00 19.83 237 TYR B CA 1
ATOM 8139 C C . TYR B 1 239 ? -25.506 -2.934 -26.487 1.00 22.10 237 TYR B C 1
ATOM 8140 O O . TYR B 1 239 ? -25.878 -2.156 -27.374 1.00 21.79 237 TYR B O 1
ATOM 8158 N N . ILE B 1 240 ? -26.124 -4.088 -26.245 1.00 19.27 238 ILE B N 1
ATOM 8159 C CA . ILE B 1 240 ? -27.269 -4.510 -27.045 1.00 23.80 238 ILE B CA 1
ATOM 8160 C C . ILE B 1 240 ? -28.480 -3.639 -26.740 1.00 30.37 238 ILE B C 1
ATOM 8161 O O . ILE B 1 240 ? -29.073 -3.033 -27.640 1.00 22.69 238 ILE B O 1
ATOM 8177 N N . HIS B 1 241 ? -28.866 -3.569 -25.466 1.00 26.71 239 HIS B N 1
ATOM 8178 C CA . HIS B 1 241 ? -30.088 -2.870 -25.091 1.00 28.41 239 HIS B CA 1
ATOM 8179 C C . HIS B 1 241 ? -29.891 -1.368 -24.958 1.00 27.22 239 HIS B C 1
ATOM 8180 O O . HIS B 1 241 ? -30.875 -0.621 -25.008 1.00 31.29 239 HIS B O 1
ATOM 8194 N N . GLY B 1 242 ? -28.652 -0.907 -24.809 1.00 22.61 240 GLY B N 1
ATOM 8195 C CA . GLY B 1 242 ? -28.383 0.511 -24.721 1.00 24.66 240 GLY B CA 1
ATOM 8196 C C . GLY B 1 242 ? -28.029 1.181 -26.024 1.00 23.11 240 GLY B C 1
ATOM 8197 O O . GLY B 1 242 ? -28.026 2.415 -26.088 1.00 25.63 240 GLY B O 1
ATOM 8201 N N . PHE B 1 243 ? -27.741 0.408 -27.075 1.00 23.77 241 PHE B N 1
ATOM 8202 C CA . PHE B 1 243 ? -27.290 1.005 -28.324 1.00 15.62 241 PHE B CA 1
ATOM 8203 C C . PHE B 1 243 ? -27.637 0.187 -29.567 1.00 17.12 241 PHE B C 1
ATOM 8204 O O . PHE B 1 243 ? -28.313 0.697 -30.464 1.00 18.09 241 PHE B O 1
ATOM 8221 N N . LEU B 1 244 ? -27.178 -1.066 -29.657 1.00 14.44 242 LEU B N 1
ATOM 8222 C CA . LEU B 1 244 ? -27.332 -1.814 -30.906 1.00 14.67 242 LEU B CA 1
ATOM 8223 C C . LEU B 1 244 ? -28.798 -2.059 -31.240 1.00 15.64 242 LEU B C 1
ATOM 8224 O O . LEU B 1 244 ? -29.214 -1.925 -32.398 1.00 17.23 242 LEU B O 1
ATOM 8240 N N . PHE B 1 245 ? -29.591 -2.462 -30.246 1.00 15.96 243 PHE B N 1
ATOM 8241 C CA . PHE B 1 245 ? -31.009 -2.739 -30.437 1.00 14.19 243 PHE B CA 1
ATOM 8242 C C . PHE B 1 245 ? -31.740 -2.125 -29.240 1.00 22.47 243 PHE B C 1
ATOM 8243 O O . PHE B 1 245 ? -32.251 -2.815 -28.360 1.00 18.16 243 PHE B O 1
ATOM 8260 N N . ASP B 1 246 ? -31.797 -0.791 -29.221 1.00 16.05 244 ASP B N 1
ATOM 8261 C CA . ASP B 1 246 ? -32.120 -0.042 -28.014 1.00 13.26 244 ASP B CA 1
ATOM 8262 C C . ASP B 1 246 ? -33.556 0.464 -27.978 1.00 19.68 244 ASP B C 1
ATOM 8263 O O . ASP B 1 246 ? -33.921 1.172 -27.034 1.00 20.08 244 ASP B O 1
ATOM 8272 N N . LEU B 1 247 ? -34.386 0.103 -28.960 1.00 19.20 245 LEU B N 1
ATOM 8273 C CA . LEU B 1 247 ? -35.722 0.688 -29.048 1.00 17.06 245 LEU B CA 1
ATOM 8274 C C . LEU B 1 247 ? -36.554 0.374 -27.808 1.00 18.62 245 LEU B C 1
ATOM 8275 O O . LEU B 1 247 ? -37.202 1.262 -27.244 1.00 19.47 245 LEU B O 1
ATOM 8291 N N . GLU B 1 248 ? -36.568 -0.890 -27.380 1.00 21.60 246 GLU B N 1
ATOM 8292 C CA . GLU B 1 248 ? -37.411 -1.271 -26.251 1.00 22.69 246 GLU B CA 1
ATOM 8293 C C . GLU B 1 248 ? -37.034 -0.487 -25.000 1.00 25.72 246 GLU B C 1
ATOM 8294 O O . GLU B 1 248 ? -37.903 0.049 -24.301 1.00 23.63 246 GLU B O 1
ATOM 8306 N N . GLU B 1 249 ? -35.737 -0.406 -24.705 1.00 21.22 247 GLU B N 1
ATOM 8307 C CA . GLU B 1 249 ? -35.292 0.296 -23.508 1.00 23.18 247 GLU B CA 1
ATOM 8308 C C . GLU B 1 249 ? -35.687 1.766 -23.551 1.00 27.01 247 GLU B C 1
ATOM 8309 O O . GLU B 1 249 ? -36.153 2.322 -22.549 1.00 26.61 247 GLU B O 1
ATOM 8321 N N . LYS B 1 250 ? -35.512 2.417 -24.699 1.00 21.16 248 LYS B N 1
ATOM 8322 C CA . LYS B 1 250 ? -35.818 3.838 -24.784 1.00 19.87 248 LYS B CA 1
ATOM 8323 C C . LYS B 1 250 ? -37.315 4.114 -24.841 1.00 22.07 248 LYS B C 1
ATOM 8324 O O . LYS B 1 250 ? -37.736 5.226 -24.507 1.00 23.48 248 LYS B O 1
ATOM 8343 N N . MET B 1 251 ? -38.129 3.132 -25.234 1.00 17.89 249 MET B N 1
ATOM 8344 C CA . MET B 1 251 ? -39.576 3.288 -25.116 1.00 19.56 249 MET B CA 1
ATOM 8345 C C . MET B 1 251 ? -40.023 3.144 -23.666 1.00 26.57 249 MET B C 1
ATOM 8346 O O . MET B 1 251 ? -40.814 3.952 -23.168 1.00 24.06 249 MET B O 1
ATOM 8360 N N . GLU B 1 252 ? -39.523 2.119 -22.970 1.00 25.90 250 GLU B N 1
ATOM 8361 C CA . GLU B 1 252 ? -39.953 1.880 -21.596 1.00 35.21 250 GLU B CA 1
ATOM 8362 C C . GLU B 1 252 ? -39.601 3.060 -20.697 1.00 29.50 250 GLU B C 1
ATOM 8363 O O . GLU B 1 252 ? -40.357 3.399 -19.779 1.00 39.80 250 GLU B O 1
ATOM 8375 N N . SER B 1 253 ? -38.454 3.694 -20.941 1.00 29.69 251 SER B N 1
ATOM 8376 C CA . SER B 1 253 ? -38.030 4.839 -20.147 1.00 33.45 251 SER B CA 1
ATOM 8377 C C . SER B 1 253 ? -38.781 6.117 -20.493 1.00 32.10 251 SER B C 1
ATOM 8378 O O . SER B 1 253 ? -38.665 7.100 -19.753 1.00 37.56 251 SER B O 1
ATOM 8386 N N . GLY B 1 254 ? -39.533 6.133 -21.589 1.00 31.31 252 GLY B N 1
ATOM 8387 C CA . GLY B 1 254 ? -40.158 7.351 -22.057 1.00 30.64 252 GLY B CA 1
ATOM 8388 C C . GLY B 1 254 ? -39.247 8.256 -22.850 1.00 27.06 252 GLY B C 1
ATOM 8389 O O . GLY B 1 254 ? -39.658 9.365 -23.212 1.00 26.01 252 GLY B O 1
ATOM 8393 N N . GLU B 1 255 ? -38.019 7.816 -23.133 1.00 21.17 253 GLU B N 1
ATOM 8394 C CA . GLU B 1 255 ? -37.083 8.628 -23.899 1.00 21.57 253 GLU B CA 1
ATOM 8395 C C . GLU B 1 255 ? -37.473 8.710 -25.370 1.00 19.60 253 GLU B C 1
ATOM 8396 O O . GLU B 1 255 ? -37.256 9.744 -26.010 1.00 22.50 253 GLU B O 1
ATOM 8408 N N . TYR B 1 256 ? -38.042 7.644 -25.929 1.00 20.76 254 TYR B N 1
ATOM 8409 C CA . TYR B 1 256 ? -38.417 7.660 -27.336 1.00 18.38 254 TYR B CA 1
ATOM 8410 C C . TYR B 1 256 ? -39.728 8.411 -27.540 1.00 27.01 254 TYR B C 1
ATOM 8411 O O . TYR B 1 256 ? -40.712 8.164 -26.835 1.00 27.70 254 TYR B O 1
ATOM 8429 N N . LYS B 1 257 ? -39.737 9.312 -28.520 1.00 24.16 255 LYS B N 1
ATOM 8430 C CA . LYS B 1 257 ? -40.939 10.015 -28.954 1.00 27.03 255 LYS B CA 1
ATOM 8431 C C . LYS B 1 257 ? -41.012 9.918 -30.468 1.00 24.59 255 LYS B C 1
ATOM 8432 O O . LYS B 1 257 ? -40.077 10.331 -31.161 1.00 24.65 255 LYS B O 1
ATOM 8451 N N . THR B 1 258 ? -42.122 9.391 -30.977 1.00 25.97 256 THR B N 1
ATOM 8452 C CA . THR B 1 258 ? -42.239 9.101 -32.399 1.00 24.83 256 THR B CA 1
ATOM 8453 C C . THR B 1 258 ? -41.920 10.330 -33.238 1.00 21.94 256 THR B C 1
ATOM 8454 O O . THR B 1 258 ? -42.525 11.392 -33.063 1.00 23.09 256 THR B O 1
ATOM 8465 N N . GLY B 1 259 ? -40.953 10.182 -34.142 1.00 22.69 257 GLY B N 1
ATOM 8466 C CA . GLY B 1 259 ? -40.621 11.221 -35.094 1.00 21.15 257 GLY B CA 1
ATOM 8467 C C . GLY B 1 259 ? -39.837 12.395 -34.555 1.00 23.41 257 GLY B C 1
ATOM 8468 O O . GLY B 1 259 ? -39.680 13.390 -35.272 1.00 29.13 257 GLY B O 1
ATOM 8472 N N . GLU B 1 260 ? -39.333 12.321 -33.326 1.00 21.80 258 GLU B N 1
ATOM 8473 C CA . GLU B 1 260 ? -38.543 13.396 -32.748 1.00 24.20 258 GLU B CA 1
ATOM 8474 C C . GLU B 1 260 ? -37.129 12.916 -32.459 1.00 21.72 258 GLU B C 1
ATOM 8475 O O . GLU B 1 260 ? -36.898 11.737 -32.174 1.00 20.34 258 GLU B O 1
ATOM 8487 N N . LEU B 1 261 ? -36.186 13.849 -32.532 1.00 25.36 259 LEU B N 1
ATOM 8488 C CA . LEU B 1 261 ? -34.796 13.538 -32.251 1.00 20.95 259 LEU B CA 1
ATOM 8489 C C . LEU B 1 261 ? -34.576 13.331 -30.758 1.00 23.29 259 LEU B C 1
ATOM 8490 O O . LEU B 1 261 ? -35.277 13.901 -29.917 1.00 21.45 259 LEU B O 1
ATOM 8506 N N . LEU B 1 262 ? -33.588 12.512 -30.439 1.00 18.97 260 LEU B N 1
ATOM 8507 C CA . LEU B 1 262 ? -33.104 12.413 -29.069 1.00 20.29 260 LEU B CA 1
ATOM 8508 C C . LEU B 1 262 ? -32.135 13.556 -28.791 1.00 22.19 260 LEU B C 1
ATOM 8509 O O . LEU B 1 262 ? -31.198 13.761 -29.566 1.00 19.37 260 LEU B O 1
ATOM 8525 N N . PRO B 1 263 ? -32.323 14.317 -27.713 1.00 24.10 261 PRO B N 1
ATOM 8526 C CA . PRO B 1 263 ? -31.300 15.298 -27.332 1.00 25.09 261 PRO B CA 1
ATOM 8527 C C . PRO B 1 263 ? -29.959 14.614 -27.123 1.00 24.83 261 PRO B C 1
ATOM 8528 O O . PRO B 1 263 ? -29.882 13.518 -26.567 1.00 28.45 261 PRO B O 1
ATOM 8539 N N . CYS B 1 264 ? -28.896 15.266 -27.585 1.00 25.01 262 CYS B N 1
ATOM 8540 C CA . CYS B 1 264 ? -27.588 14.628 -27.619 1.00 24.26 262 CYS B CA 1
ATOM 8541 C C . CYS B 1 264 ? -26.514 15.681 -27.829 1.00 23.20 262 CYS B C 1
ATOM 8542 O O . CYS B 1 264 ? -26.594 16.478 -28.771 1.00 24.73 262 CYS B O 1
ATOM 8550 N N . SER B 1 265 ? -25.517 15.701 -26.947 1.00 24.25 263 SER B N 1
ATOM 8551 C CA . SER B 1 265 ? -24.381 16.600 -27.080 1.00 24.99 263 SER B CA 1
ATOM 8552 C C . SER B 1 265 ? -23.136 15.891 -27.600 1.00 28.11 263 SER B C 1
ATOM 8553 O O . SER B 1 265 ? -22.067 16.510 -27.670 1.00 25.15 263 SER B O 1
ATOM 8561 N N . ASP B 1 266 ? -23.248 14.614 -27.962 1.00 22.54 264 ASP B N 1
ATOM 8562 C CA . ASP B 1 266 ? -22.116 13.901 -28.536 1.00 19.04 264 ASP B CA 1
ATOM 8563 C C . ASP B 1 266 ? -21.644 14.614 -29.800 1.00 15.61 264 ASP B C 1
ATOM 8564 O O . ASP B 1 266 ? -22.471 15.062 -30.604 1.00 21.75 264 ASP B O 1
ATOM 8573 N N . PRO B 1 267 ? -20.337 14.719 -30.025 1.00 14.92 265 PRO B N 1
ATOM 8574 C CA . PRO B 1 267 ? -19.865 15.238 -31.313 1.00 19.97 265 PRO B CA 1
ATOM 8575 C C . PRO B 1 267 ? -20.269 14.331 -32.465 1.00 20.98 265 PRO B C 1
ATOM 8576 O O . PRO B 1 267 ? -20.360 13.108 -32.327 1.00 22.25 265 PRO B O 1
ATOM 8587 N N . LEU B 1 268 ? -20.533 14.954 -33.609 1.00 17.88 266 LEU B N 1
ATOM 8588 C CA . LEU B 1 268 ? -20.710 14.208 -34.844 1.00 14.90 266 LEU B CA 1
ATOM 8589 C C . LEU B 1 268 ? -19.395 13.529 -35.198 1.00 17.40 266 LEU B C 1
ATOM 8590 O O . LEU B 1 268 ? -18.325 14.140 -35.111 1.00 18.44 266 LEU B O 1
ATOM 8606 N N . ASN B 1 269 ? -19.469 12.256 -35.575 1.00 13.90 267 ASN B N 1
ATOM 8607 C CA . ASN B 1 269 ? -18.257 11.492 -35.819 1.00 11.28 267 ASN B CA 1
ATOM 8608 C C . ASN B 1 269 ? -18.483 10.431 -36.881 1.00 15.47 267 ASN B C 1
ATOM 8609 O O . ASN B 1 269 ? -19.473 9.693 -36.830 1.00 17.61 267 ASN B O 1
ATOM 8620 N N . PHE B 1 270 ? -17.532 10.338 -37.813 1.00 15.04 268 PHE B N 1
ATOM 8621 C CA . PHE B 1 270 ? -17.540 9.325 -38.856 1.00 13.33 268 PHE B CA 1
ATOM 8622 C C . PHE B 1 270 ? -16.248 8.522 -38.910 1.00 15.25 268 PHE B C 1
ATOM 8623 O O . PHE B 1 270 ? -16.099 7.688 -39.809 1.00 16.32 268 PHE B O 1
ATOM 8640 N N . GLN B 1 271 ? -15.317 8.753 -37.991 1.00 16.49 269 GLN B N 1
ATOM 8641 C CA . GLN B 1 271 ? -13.969 8.210 -38.058 1.00 16.85 269 GLN B CA 1
ATOM 8642 C C . GLN B 1 271 ? -13.613 7.450 -36.791 1.00 14.85 269 GLN B C 1
ATOM 8643 O O . GLN B 1 271 ? -14.212 7.667 -35.733 1.00 17.13 269 GLN B O 1
ATOM 8657 N N . PRO B 1 272 ? -12.619 6.563 -36.862 1.00 18.04 270 PRO B N 1
ATOM 8658 C CA . PRO B 1 272 ? -12.216 5.822 -35.665 1.00 18.62 270 PRO B CA 1
ATOM 8659 C C . PRO B 1 272 ? -11.828 6.754 -34.529 1.00 18.68 270 PRO B C 1
ATOM 8660 O O . PRO B 1 272 ? -11.305 7.851 -34.739 1.00 22.20 270 PRO B O 1
ATOM 8671 N N . THR B 1 273 ? -12.082 6.290 -33.315 1.00 15.83 271 THR B N 1
ATOM 8672 C CA . THR B 1 273 ? -11.780 7.064 -32.123 1.00 24.31 271 THR B CA 1
ATOM 8673 C C . THR B 1 273 ? -10.311 6.881 -31.763 1.00 35.40 271 THR B C 1
ATOM 8674 O O . THR B 1 273 ? -9.899 5.759 -31.451 1.00 29.12 271 THR B O 1
ATOM 8685 N N . PRO B 1 274 ? -9.487 7.940 -31.804 1.00 37.16 272 PRO B N 1
ATOM 8686 C CA . PRO B 1 274 ? -8.064 7.796 -31.483 1.00 39.87 272 PRO B CA 1
ATOM 8687 C C . PRO B 1 274 ? -7.793 7.791 -29.980 1.00 49.86 272 PRO B C 1
ATOM 8688 O O . PRO B 1 274 ? -8.744 7.752 -29.197 1.00 41.69 272 PRO B O 1
#

Secondary structure (DSSP, 8-state):
--SSTTHHHHHHHHHHHHHHHGGG-EEPP--TT-SEEEEE--EEEEEEEEEE-SSEEEEEEEEEESSTTSEEEEEEEEE-TTS-PPPEEEEEEEETTEEEEEEE---S--SHHHIIIIIGGGHHHHHHHHTTS-------GGGGGG--TT-EEE---SHHHIIIIIHHHHHHHHHHHHHHHHH------HHHHHHHHHHHHHHHHHHHHH-THHHHHHHHH-HHHHHHHIIIIIT-HHHHHHTT---TT-PPP--PPP--S---/--TTHHHHHHHHHHHHHHHGGG-EE----TTSSEEEEE--EEEEEEEEEE-SSEEEEEEEEEEETTTEEEEEEEEEE-TTS-PPEEEEEEEE-SS-EEEEEEEE-S--SHHHIIIIIGGGHHHHHHHHTTS-------GGGGGG--TT-EEE--SSHHHIIIIIHHHHHHHHHHHHHHHHH------HHHHHHHHHHHHHHHHHHHHH-HHHHHHHHHH-HHHHHHHIIIIIT-HHHHHHTT---TT-PPP--PPP--S---

Nearest PDB structures (foldseek):
  6qx6-assembly2_B  TM=9.982E-01  e=3.738E-48  Guillardia theta CCMP2712
  6qwq-assembly1_A  TM=9.900E-01  e=2.000E-46  Guillardia theta CCMP2712
  6kmd-assembly1_A  TM=9.159E-01  e=1.028E-17  Solanum lycopersicum
  2g18-assembly1_A  TM=8.032E-01  e=1.824E-13  Anabaena sp.
  3ajg-assembly1_A  TM=7.435E-01  e=4.933E-13  Synechocystis sp. PCC 6803